Protein AF-A0AA42ICQ4-F1 (afdb_monomer)

Structure (mmCIF, N/CA/C/O backbone):
data_AF-A0AA42ICQ4-F1
#
_entry.id   AF-A0AA42ICQ4-F1
#
loop_
_atom_site.group_PDB
_atom_site.id
_atom_site.type_symbol
_atom_site.label_atom_id
_atom_site.label_alt_id
_atom_site.label_comp_id
_atom_site.label_asym_id
_atom_site.label_entity_id
_atom_site.label_seq_id
_atom_site.pdbx_PDB_ins_code
_atom_site.Cartn_x
_atom_site.Cartn_y
_atom_site.Cartn_z
_atom_site.occupancy
_atom_site.B_iso_or_equiv
_atom_site.auth_seq_id
_atom_site.auth_comp_id
_atom_site.auth_asym_id
_atom_site.auth_atom_id
_atom_site.pdbx_PDB_model_num
ATOM 1 N N . MET A 1 1 ? -13.372 19.384 17.629 1.00 29.19 1 MET A N 1
ATOM 2 C CA . MET A 1 1 ? -14.474 19.177 18.600 1.00 29.19 1 MET A CA 1
ATOM 3 C C . MET A 1 1 ? -15.175 17.820 18.477 1.00 29.19 1 MET A C 1
ATOM 5 O O . MET A 1 1 ? -15.539 17.284 19.507 1.00 29.19 1 MET A O 1
ATOM 9 N N . LEU A 1 2 ? -15.305 17.200 17.295 1.00 25.59 2 LEU A N 1
ATOM 10 C CA . LEU A 1 2 ? -15.985 15.893 17.123 1.00 25.59 2 LEU A CA 1
ATOM 11 C C . LEU A 1 2 ? -15.294 14.664 17.765 1.00 25.59 2 LEU A C 1
ATOM 13 O O . LEU A 1 2 ? -15.881 13.591 17.815 1.00 25.59 2 LEU A O 1
ATOM 17 N N . LEU A 1 3 ? -14.071 14.810 18.285 1.00 32.66 3 LEU A N 1
ATOM 18 C CA . LEU A 1 3 ? -13.333 13.753 18.995 1.00 32.66 3 LEU A CA 1
ATOM 19 C C . LEU A 1 3 ? -13.521 13.795 20.525 1.00 32.66 3 LEU A C 1
ATOM 21 O O . LEU A 1 3 ? -12.976 12.937 21.215 1.00 32.66 3 LEU A O 1
ATOM 25 N N . LEU A 1 4 ? -14.281 14.768 21.059 1.00 32.91 4 LEU A N 1
ATOM 26 C CA . LEU A 1 4 ? -14.436 15.019 22.505 1.00 32.91 4 LEU A CA 1
ATOM 27 C C . LEU A 1 4 ? -14.830 13.779 23.334 1.00 32.91 4 LEU A C 1
ATOM 29 O O . LEU A 1 4 ? -14.236 13.581 24.391 1.00 32.91 4 LEU A O 1
ATOM 33 N N . PRO A 1 5 ? -15.757 12.911 22.881 1.00 35.41 5 PRO A N 1
ATOM 34 C CA . PRO A 1 5 ? -16.131 11.718 23.645 1.00 35.41 5 PRO A CA 1
ATOM 35 C C . PRO A 1 5 ? -15.043 10.630 23.662 1.00 35.41 5 PRO A C 1
ATOM 37 O O . PRO A 1 5 ? -15.076 9.730 24.495 1.00 35.41 5 PRO A O 1
ATOM 40 N N . TRP A 1 6 ? -14.068 10.698 22.749 1.00 40.31 6 TRP A N 1
ATOM 41 C CA . TRP A 1 6 ? -13.007 9.698 22.585 1.00 40.31 6 TRP A CA 1
ATOM 42 C C . TRP A 1 6 ? -11.746 10.014 23.413 1.00 40.31 6 TRP A C 1
ATOM 44 O O . TRP A 1 6 ? -10.869 9.167 23.561 1.00 40.31 6 TRP A O 1
ATOM 54 N N . LEU A 1 7 ? -11.677 11.220 23.990 1.00 39.53 7 LEU A N 1
ATOM 55 C CA . LEU A 1 7 ? -10.546 11.756 24.761 1.00 39.53 7 LEU A CA 1
ATOM 56 C C . LEU A 1 7 ? -10.466 11.274 26.225 1.00 39.53 7 LEU A C 1
ATOM 58 O O . LEU A 1 7 ? -9.584 11.712 26.962 1.00 39.53 7 LEU A O 1
ATOM 62 N N . TYR A 1 8 ? -11.370 10.393 26.663 1.00 37.81 8 TYR A N 1
ATOM 63 C CA . TYR A 1 8 ? -11.507 9.986 28.071 1.00 37.81 8 TYR A CA 1
ATOM 64 C C . TYR A 1 8 ? -10.594 8.810 28.492 1.00 37.81 8 TYR A C 1
ATOM 66 O O . TYR A 1 8 ? -10.569 8.419 29.658 1.00 37.81 8 TYR A O 1
ATOM 74 N N . HIS A 1 9 ? -9.815 8.243 27.565 1.00 42.75 9 HIS A N 1
ATOM 75 C CA . HIS A 1 9 ? -8.840 7.172 27.821 1.00 42.75 9 HIS A CA 1
ATOM 76 C C . HIS A 1 9 ? -7.398 7.676 27.617 1.00 42.75 9 HIS A C 1
ATOM 78 O O . HIS A 1 9 ? -7.226 8.693 26.951 1.00 42.75 9 HIS A O 1
ATOM 84 N N . PRO A 1 10 ? -6.349 7.014 28.168 1.00 50.28 10 PRO A N 1
ATOM 85 C CA . PRO A 1 10 ? -4.946 7.394 27.950 1.00 50.28 10 PRO A CA 1
ATOM 86 C C . PRO A 1 10 ? -4.709 7.716 26.469 1.00 50.28 10 PRO A C 1
ATOM 88 O O . PRO A 1 10 ? -4.841 6.850 25.603 1.00 50.28 10 PRO A O 1
ATOM 91 N N . ASN A 1 11 ? -4.481 9.004 26.191 1.00 64.38 11 ASN A N 1
ATOM 92 C CA . ASN A 1 11 ? -4.820 9.620 24.910 1.00 64.38 11 ASN A CA 1
ATOM 93 C C . ASN A 1 11 ? -3.791 9.311 23.821 1.00 64.38 11 ASN A C 1
ATOM 95 O O . ASN A 1 11 ? -2.944 10.130 23.467 1.00 64.38 11 ASN A O 1
ATOM 99 N N . ILE A 1 12 ? -3.925 8.116 23.250 1.00 61.78 12 ILE A N 1
ATOM 100 C CA . ILE A 1 12 ? -3.177 7.634 22.086 1.00 61.78 12 ILE A CA 1
ATOM 101 C C . ILE A 1 12 ? -3.185 8.673 20.952 1.00 61.78 12 ILE A C 1
ATOM 103 O O . ILE A 1 12 ? -2.150 8.901 20.337 1.00 61.78 12 ILE A O 1
ATOM 107 N N . GLY A 1 13 ? -4.320 9.339 20.704 1.00 56.38 13 GLY A N 1
ATOM 108 C CA . GLY A 1 13 ? -4.450 10.341 19.638 1.00 56.38 13 GLY A CA 1
ATOM 109 C C . GLY A 1 13 ? -3.639 11.620 19.872 1.00 56.38 13 GLY A C 1
ATOM 110 O O . GLY A 1 13 ? -3.008 12.115 18.943 1.00 56.38 13 GLY A O 1
ATOM 111 N N . VAL A 1 14 ? -3.601 12.135 21.107 1.00 60.34 14 VAL A N 1
ATOM 112 C CA . VAL A 1 14 ? -2.823 13.344 21.446 1.00 60.34 14 VAL A CA 1
ATOM 113 C C . VAL A 1 14 ? -1.330 13.055 21.361 1.00 60.34 14 VAL A C 1
ATOM 115 O O . VAL A 1 14 ? -0.585 13.841 20.783 1.00 60.34 14 VAL A O 1
ATOM 118 N N . PHE A 1 15 ? -0.895 11.906 21.883 1.00 66.25 15 PHE A N 1
ATOM 119 C CA . PHE A 1 15 ? 0.498 11.487 21.762 1.00 66.25 15 PHE A CA 1
ATOM 120 C C . PHE A 1 15 ? 0.889 11.273 20.295 1.00 66.25 15 PHE A C 1
ATOM 122 O O . PHE A 1 15 ? 1.927 11.761 19.866 1.00 66.25 15 PHE A O 1
ATOM 129 N N . PHE A 1 16 ? 0.032 10.627 19.501 1.00 66.56 16 PHE A N 1
ATOM 130 C CA . PHE A 1 16 ? 0.259 10.429 18.071 1.00 66.56 16 PHE A CA 1
ATOM 131 C C . PHE A 1 16 ? 0.394 11.751 17.299 1.00 66.56 16 PHE A C 1
ATOM 133 O O . PHE A 1 16 ? 1.344 11.912 16.532 1.00 66.56 16 PHE A O 1
ATOM 140 N N . LEU A 1 17 ? -0.503 12.714 17.542 1.00 61.09 17 LEU A N 1
ATOM 141 C CA . LEU A 1 17 ? -0.409 14.055 16.960 1.00 61.09 17 LEU A CA 1
ATOM 142 C C . LEU A 1 17 ? 0.889 14.741 17.367 1.00 61.09 17 LEU A C 1
ATOM 144 O O . LEU A 1 17 ? 1.599 15.224 16.493 1.00 61.09 17 LEU A O 1
ATOM 148 N N . LEU A 1 18 ? 1.231 14.715 18.659 1.00 65.31 18 LEU A N 1
ATOM 149 C CA . LEU A 1 18 ? 2.483 15.274 19.155 1.00 65.31 18 LEU A CA 1
ATOM 150 C C . LEU A 1 18 ? 3.679 14.656 18.433 1.00 65.31 18 LEU A C 1
ATOM 152 O O . LEU A 1 18 ? 4.573 15.394 18.033 1.00 65.31 18 LEU A O 1
ATOM 156 N N . CYS A 1 19 ? 3.695 13.338 18.214 1.00 70.38 19 CYS A N 1
ATOM 157 C CA . CYS A 1 19 ? 4.779 12.670 17.502 1.00 70.38 19 CYS A CA 1
ATOM 158 C C . CYS A 1 19 ? 4.925 13.161 16.058 1.00 70.38 19 CYS A C 1
ATOM 160 O O . CYS A 1 19 ? 6.036 13.495 15.650 1.00 70.38 19 CYS A O 1
ATOM 162 N N . ILE A 1 20 ? 3.820 13.273 15.314 1.00 68.75 20 ILE A N 1
ATOM 163 C CA . ILE A 1 20 ? 3.835 13.787 13.936 1.00 68.75 20 ILE A CA 1
ATOM 164 C C . ILE A 1 20 ? 4.276 15.250 13.909 1.00 68.75 20 ILE A C 1
ATOM 166 O O . ILE A 1 20 ? 5.209 15.601 13.189 1.00 68.75 20 ILE A O 1
ATOM 170 N N . THR A 1 21 ? 3.623 16.109 14.695 1.00 64.94 21 THR A N 1
ATOM 171 C CA . THR A 1 21 ? 3.869 17.555 14.650 1.00 64.94 21 THR A CA 1
ATOM 172 C C . THR A 1 21 ? 5.292 17.889 15.054 1.00 64.94 21 THR A C 1
ATOM 174 O O . THR A 1 21 ? 5.880 18.808 14.500 1.00 64.94 21 THR A O 1
ATOM 177 N N . SER A 1 22 ? 5.866 17.143 15.995 1.00 67.50 22 SER A N 1
ATOM 178 C CA . SER A 1 22 ? 7.224 17.399 16.461 1.00 67.50 22 SER A CA 1
ATOM 179 C C . SER A 1 22 ? 8.305 16.904 15.491 1.00 67.50 22 SER A C 1
ATOM 181 O O . SER A 1 22 ? 9.296 17.605 15.310 1.00 67.50 22 SER A O 1
ATOM 183 N N . GLN A 1 23 ? 8.099 15.780 14.789 1.00 76.81 23 GLN A N 1
ATOM 184 C CA . GLN A 1 23 ? 8.986 15.364 13.687 1.00 76.81 23 GLN A CA 1
ATOM 185 C C . GLN A 1 23 ? 8.928 16.355 12.515 1.00 76.81 23 GLN A C 1
ATOM 187 O O . GLN A 1 23 ? 9.956 16.739 11.960 1.00 76.81 23 GLN A O 1
ATOM 192 N N . LEU A 1 24 ? 7.724 16.822 12.174 1.00 71.06 24 LEU A N 1
ATOM 193 C CA . LEU A 1 24 ? 7.518 17.792 11.101 1.00 71.06 24 LEU A CA 1
ATOM 194 C C . LEU A 1 24 ? 8.096 19.169 11.457 1.00 71.06 24 LEU A C 1
ATOM 196 O O . LEU A 1 24 ? 8.728 19.800 10.616 1.00 71.06 24 LEU A O 1
ATOM 200 N N . ALA A 1 25 ? 7.936 19.619 12.704 1.00 69.56 25 ALA A N 1
ATOM 201 C CA . ALA A 1 25 ? 8.538 20.860 13.186 1.00 69.56 25 ALA A CA 1
ATOM 202 C C . ALA A 1 25 ? 10.069 20.809 13.128 1.00 69.56 25 ALA A C 1
ATOM 204 O O . ALA A 1 25 ? 10.688 21.778 12.698 1.00 69.56 25 ALA A O 1
ATOM 205 N N . LEU A 1 26 ? 10.672 19.674 13.501 1.00 77.06 26 LEU A N 1
ATOM 206 C CA . LEU A 1 26 ? 12.115 19.477 13.386 1.00 77.06 26 LEU A CA 1
ATOM 207 C C . LEU A 1 26 ? 12.565 19.553 11.921 1.00 77.06 26 LEU A C 1
ATOM 209 O O . LEU A 1 26 ? 13.490 20.289 11.602 1.00 77.06 26 LEU A O 1
ATOM 213 N N . PHE A 1 27 ? 11.882 18.847 11.020 1.00 77.56 27 PHE A N 1
ATOM 214 C CA . PHE A 1 27 ? 12.173 18.892 9.586 1.00 77.56 27 PHE A CA 1
ATOM 215 C C . PHE A 1 27 ? 12.082 20.312 9.008 1.00 77.56 27 PHE A C 1
ATOM 217 O O . PHE A 1 27 ? 13.014 20.774 8.349 1.00 77.56 27 PHE A O 1
ATOM 224 N N . LEU A 1 28 ? 10.993 21.031 9.298 1.00 71.00 28 LEU A N 1
ATOM 225 C CA . LEU A 1 28 ? 10.810 22.405 8.830 1.00 71.00 28 LEU A CA 1
ATOM 226 C C . LEU A 1 28 ? 11.854 23.358 9.409 1.00 71.00 28 LEU A C 1
ATOM 228 O O . LEU A 1 28 ? 12.336 24.218 8.681 1.00 71.00 28 LEU A O 1
ATOM 232 N N . PHE A 1 29 ? 12.235 23.192 10.678 1.00 76.88 29 PHE A N 1
ATOM 233 C CA . PHE A 1 29 ? 13.283 24.001 11.293 1.00 76.88 29 PHE A CA 1
ATOM 234 C C . PHE A 1 29 ? 14.594 23.908 10.506 1.00 76.88 29 PHE A C 1
ATOM 236 O O . PHE A 1 29 ? 15.171 24.940 10.175 1.00 76.88 29 PHE A O 1
ATOM 243 N N . PHE A 1 30 ? 15.041 22.700 10.147 1.00 79.56 30 PHE A N 1
ATOM 244 C CA . PHE A 1 30 ? 16.288 22.535 9.395 1.00 79.56 30 PHE A CA 1
ATOM 245 C C . PHE A 1 30 ? 16.183 23.013 7.947 1.00 79.56 30 PHE A C 1
ATOM 247 O O . PHE A 1 30 ? 17.134 23.606 7.461 1.00 79.56 30 PHE A O 1
ATOM 254 N N . ILE A 1 31 ? 15.045 22.832 7.271 1.00 74.81 31 ILE A N 1
ATOM 255 C CA . ILE A 1 31 ? 14.866 23.354 5.903 1.00 74.81 31 ILE A CA 1
ATOM 256 C C . ILE A 1 31 ? 14.817 24.886 5.861 1.00 74.81 31 ILE A C 1
ATOM 258 O O . ILE A 1 31 ? 15.277 25.493 4.901 1.00 74.81 31 ILE A O 1
ATOM 262 N N . GLN A 1 32 ? 14.219 25.523 6.867 1.00 73.62 32 GLN A N 1
ATOM 263 C CA . GLN A 1 32 ? 13.974 26.970 6.859 1.00 73.62 32 GLN A CA 1
ATOM 264 C C . GLN A 1 32 ? 15.117 27.785 7.468 1.00 73.62 32 GLN A C 1
ATOM 266 O O . GLN A 1 32 ? 15.100 29.014 7.395 1.00 73.62 32 GLN A O 1
ATOM 271 N N . THR A 1 33 ? 16.095 27.131 8.092 1.00 73.75 33 THR A N 1
ATOM 272 C CA . THR A 1 33 ? 17.237 27.796 8.721 1.00 73.75 33 THR A CA 1
ATOM 273 C C . THR A 1 33 ? 18.538 27.394 8.044 1.00 73.75 33 THR A C 1
ATOM 275 O O . THR A 1 33 ? 18.669 26.302 7.501 1.00 73.75 33 THR A O 1
ATOM 278 N N . PHE A 1 34 ? 19.551 28.257 8.149 1.00 78.38 34 PHE A N 1
ATOM 279 C CA . PHE A 1 34 ? 20.891 28.003 7.603 1.00 78.38 34 PHE A CA 1
ATOM 280 C C . PHE A 1 34 ? 21.558 26.723 8.152 1.00 78.38 34 PHE A C 1
ATOM 282 O O . PHE A 1 34 ? 22.550 26.249 7.599 1.00 78.38 34 PHE A O 1
ATOM 289 N N . TRP A 1 35 ? 21.027 26.161 9.245 1.00 72.81 35 TR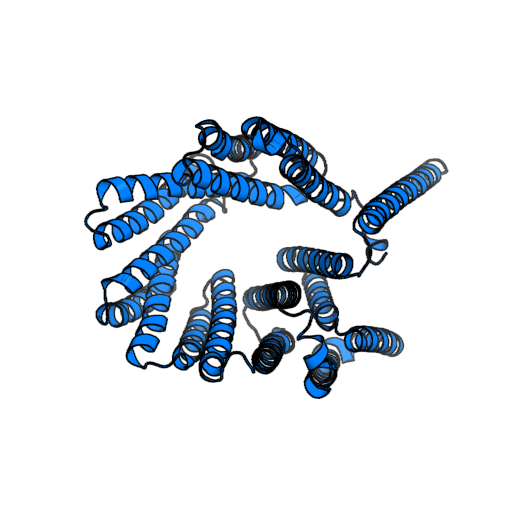P A N 1
ATOM 290 C CA . TRP A 1 35 ? 21.521 24.937 9.871 1.00 72.81 35 TRP A CA 1
ATOM 291 C C . TRP A 1 35 ? 21.342 23.706 8.981 1.00 72.81 35 TRP A C 1
ATOM 293 O O . TRP A 1 35 ? 22.165 22.798 9.067 1.00 72.81 35 TRP A O 1
ATOM 303 N N . GLY A 1 36 ? 20.308 23.666 8.130 1.00 73.31 36 GLY A N 1
ATOM 304 C CA . GLY A 1 36 ? 20.099 22.554 7.198 1.00 73.31 36 GLY A CA 1
ATOM 305 C C . GLY A 1 36 ? 21.223 22.417 6.178 1.00 73.31 36 GLY A C 1
ATOM 306 O O . GLY A 1 36 ? 21.682 21.304 5.922 1.00 73.31 36 GLY A O 1
ATOM 307 N N . ASP A 1 37 ? 21.707 23.546 5.661 1.00 76.56 37 ASP A N 1
ATOM 308 C CA . ASP A 1 37 ? 22.770 23.575 4.654 1.00 76.56 37 ASP A CA 1
ATOM 309 C C . ASP A 1 37 ? 24.158 23.392 5.280 1.00 76.56 37 ASP A C 1
ATOM 311 O O . ASP A 1 37 ? 25.003 22.688 4.730 1.00 76.56 37 ASP A O 1
ATOM 315 N N . GLN A 1 38 ? 24.402 24.003 6.446 1.00 81.31 38 GLN A N 1
ATOM 316 C CA . GLN A 1 38 ? 25.717 23.961 7.096 1.00 81.31 38 GLN A CA 1
ATOM 317 C C . GLN A 1 38 ? 25.982 22.663 7.872 1.00 81.31 38 GLN A C 1
ATOM 319 O O . GLN A 1 38 ? 27.127 22.218 7.937 1.00 81.31 38 GLN A O 1
ATOM 324 N N . TYR A 1 39 ? 24.950 22.053 8.465 1.00 82.56 39 TYR A N 1
ATOM 325 C CA . TYR A 1 39 ? 25.088 20.890 9.350 1.00 82.56 39 TYR A CA 1
ATOM 326 C C . TYR A 1 39 ? 24.059 19.787 9.030 1.00 82.56 39 TYR A C 1
ATOM 328 O O . TYR A 1 39 ? 23.244 19.424 9.887 1.00 82.56 39 TYR A O 1
ATOM 336 N N . PRO A 1 40 ? 24.102 19.188 7.825 1.00 79.56 40 PRO A N 1
ATOM 337 C CA . PRO A 1 40 ? 23.136 18.167 7.410 1.00 79.56 40 PRO A CA 1
ATOM 338 C C . PRO A 1 40 ? 23.180 16.902 8.286 1.00 79.56 40 PRO A C 1
ATOM 340 O O . PRO A 1 40 ? 22.152 16.260 8.511 1.00 79.56 40 PRO A O 1
ATOM 343 N N . ASP A 1 41 ? 24.348 16.555 8.832 1.00 85.94 41 ASP A N 1
ATOM 344 C CA . ASP A 1 41 ? 24.496 15.410 9.738 1.00 85.94 41 ASP A CA 1
ATOM 345 C C . ASP A 1 41 ? 23.841 15.669 11.108 1.00 85.94 41 ASP A C 1
ATOM 347 O O . ASP A 1 41 ? 23.354 14.740 11.755 1.00 85.94 41 ASP A O 1
ATOM 351 N N . LEU A 1 42 ? 23.761 16.932 11.543 1.00 86.25 42 LEU A N 1
ATOM 352 C CA . LEU A 1 42 ? 23.124 17.301 12.808 1.00 86.25 42 LEU A CA 1
ATOM 353 C C . LEU A 1 42 ? 21.608 17.108 12.728 1.00 86.25 42 LEU A C 1
ATOM 355 O O . LEU A 1 42 ? 21.027 16.525 13.644 1.00 86.25 42 LEU A O 1
ATOM 359 N N . PHE A 1 43 ? 20.988 17.495 11.607 1.00 85.50 43 PHE A N 1
ATOM 360 C CA . PHE A 1 43 ? 19.587 17.169 11.321 1.00 85.50 43 PHE A CA 1
ATOM 361 C C . PHE A 1 43 ? 19.336 15.662 11.443 1.00 85.50 43 PHE A C 1
ATOM 363 O O . PHE A 1 43 ? 18.393 15.227 12.113 1.00 85.50 43 PHE A O 1
ATOM 370 N N . LEU A 1 44 ? 20.218 14.863 10.836 1.00 88.25 44 LEU A N 1
ATOM 371 C CA . LEU A 1 44 ? 20.088 13.414 10.823 1.00 88.25 44 LEU A CA 1
ATOM 372 C C . LEU A 1 44 ? 20.210 12.813 12.231 1.00 88.25 44 LEU A C 1
ATOM 374 O O . LEU A 1 44 ? 19.421 11.948 12.603 1.00 88.25 44 LEU A O 1
ATOM 378 N N . ILE A 1 45 ? 21.127 13.300 13.063 1.00 90.00 45 ILE A N 1
ATOM 379 C CA . ILE A 1 45 ? 21.225 12.860 14.462 1.00 90.00 45 ILE A CA 1
ATOM 380 C C . ILE A 1 45 ? 19.982 13.288 15.255 1.00 90.00 45 ILE A C 1
ATOM 382 O O . ILE A 1 45 ? 19.420 12.484 16.004 1.00 90.00 45 ILE A O 1
ATOM 386 N N . SER A 1 46 ? 19.514 14.529 15.077 1.00 86.12 46 SER A N 1
ATOM 387 C CA . SER A 1 46 ? 18.348 15.058 15.791 1.00 86.12 46 SER A CA 1
ATOM 388 C C . SER A 1 46 ? 17.075 14.269 15.492 1.00 86.12 46 SER A C 1
ATOM 390 O O . SER A 1 46 ? 16.363 13.903 16.429 1.00 86.12 46 SER A O 1
ATOM 392 N N . ILE A 1 47 ? 16.798 13.950 14.221 1.00 88.44 47 ILE A N 1
ATOM 393 C CA . ILE A 1 47 ? 15.580 13.213 13.852 1.00 88.44 47 ILE A CA 1
ATOM 394 C C . ILE A 1 47 ? 15.581 11.799 14.455 1.00 88.44 47 ILE A C 1
ATOM 396 O O . ILE A 1 47 ? 14.553 11.336 14.953 1.00 88.44 47 ILE A O 1
ATOM 400 N N . HIS A 1 48 ? 16.750 11.152 14.535 1.00 90.88 48 HIS A N 1
ATOM 401 C CA . HIS A 1 48 ? 16.904 9.815 15.118 1.00 90.88 48 HIS A CA 1
ATOM 402 C C . HIS A 1 48 ? 16.792 9.813 16.636 1.00 90.88 48 HIS A C 1
ATOM 404 O O . HIS A 1 48 ? 16.053 9.001 17.194 1.00 90.88 48 HIS A O 1
ATOM 410 N N . ALA A 1 49 ? 17.482 10.736 17.310 1.00 88.38 49 ALA A N 1
ATOM 411 C CA . ALA A 1 49 ? 17.395 10.881 18.759 1.00 88.38 49 ALA A CA 1
ATOM 412 C C . ALA A 1 49 ? 15.946 11.139 19.187 1.00 88.38 49 ALA A C 1
ATOM 414 O O . ALA A 1 49 ? 15.423 10.503 20.105 1.00 88.38 49 ALA A O 1
ATOM 415 N N . PHE A 1 50 ? 15.266 12.022 18.463 1.00 84.69 50 PHE A N 1
ATOM 416 C CA . PHE A 1 50 ? 13.896 12.380 18.762 1.00 84.69 50 PHE A CA 1
ATOM 417 C C . PHE A 1 50 ? 12.911 11.237 18.469 1.00 84.69 50 PHE A C 1
ATOM 419 O O . PHE A 1 50 ? 12.038 10.948 19.291 1.00 84.69 50 PHE A O 1
ATOM 426 N N . ALA A 1 51 ? 13.102 10.503 17.369 1.00 87.50 51 ALA A N 1
ATOM 427 C CA . ALA A 1 51 ? 12.331 9.298 17.069 1.00 87.50 51 ALA A CA 1
ATOM 428 C C . ALA A 1 51 ? 12.518 8.197 18.134 1.00 87.50 51 ALA A C 1
ATOM 430 O O . ALA A 1 51 ? 11.557 7.513 18.491 1.00 87.50 51 ALA A O 1
ATOM 431 N N . LEU A 1 52 ? 13.722 8.059 18.700 1.00 88.81 52 LEU A N 1
ATOM 432 C CA . LEU A 1 52 ? 14.024 7.100 19.767 1.00 88.81 52 LEU A CA 1
ATOM 433 C C . LEU A 1 52 ? 13.343 7.487 21.090 1.00 88.81 52 LEU A C 1
ATOM 435 O O . LEU A 1 52 ? 12.736 6.634 21.741 1.00 88.81 52 LEU A O 1
ATOM 439 N N . ILE A 1 53 ? 13.358 8.773 21.458 1.00 82.62 53 ILE A N 1
ATOM 440 C CA . ILE A 1 53 ? 12.621 9.286 22.626 1.00 82.62 53 ILE A CA 1
ATOM 441 C C . ILE A 1 53 ? 11.128 8.976 22.479 1.00 82.62 53 ILE A C 1
ATOM 443 O O . ILE A 1 53 ? 10.511 8.403 23.381 1.00 82.62 53 ILE A O 1
ATOM 447 N N . GLN A 1 54 ? 10.549 9.296 21.322 1.00 82.31 54 GLN A N 1
ATOM 448 C CA . GLN A 1 54 ? 9.147 9.003 21.033 1.00 82.31 54 GLN A CA 1
ATOM 449 C C . GLN A 1 54 ? 8.851 7.497 21.093 1.00 82.31 54 GLN A C 1
ATOM 451 O O . GLN A 1 54 ? 7.846 7.097 21.678 1.00 82.31 54 GLN A O 1
ATOM 456 N N . PHE A 1 55 ? 9.741 6.651 20.571 1.00 86.94 55 PHE A N 1
ATOM 457 C CA . PHE A 1 55 ? 9.621 5.193 20.642 1.00 86.94 55 PHE A CA 1
ATOM 458 C C . PHE A 1 55 ? 9.648 4.661 22.081 1.00 86.94 55 PHE A C 1
ATOM 460 O O . PHE A 1 55 ? 8.849 3.788 22.429 1.00 86.94 55 PHE A O 1
ATOM 467 N N . TYR A 1 56 ? 10.503 5.212 22.945 1.00 85.25 56 TYR A N 1
ATOM 468 C CA . TYR A 1 56 ? 10.534 4.858 24.365 1.00 85.25 56 TYR A CA 1
ATOM 469 C C . TYR A 1 56 ? 9.199 5.175 25.058 1.00 85.25 56 TYR A C 1
ATOM 471 O O . TYR A 1 56 ? 8.604 4.298 25.692 1.00 85.25 56 TYR A O 1
ATOM 479 N N . PHE A 1 57 ? 8.678 6.396 24.886 1.00 77.62 57 PHE A N 1
ATOM 480 C CA . PHE A 1 57 ? 7.374 6.779 25.441 1.00 77.62 57 PHE A CA 1
ATOM 481 C C . PHE A 1 57 ? 6.223 5.964 24.837 1.00 77.62 57 PHE A C 1
ATOM 483 O O . PHE A 1 57 ? 5.312 5.558 25.562 1.00 77.62 57 PHE A O 1
ATOM 490 N N . CYS A 1 58 ? 6.289 5.670 23.536 1.00 82.25 58 CYS A N 1
ATOM 491 C CA . CYS A 1 58 ? 5.325 4.831 22.838 1.00 82.25 58 CYS A CA 1
ATOM 492 C C . CYS A 1 58 ? 5.249 3.442 23.472 1.00 82.25 58 CYS A C 1
ATOM 494 O O . CYS A 1 58 ? 4.169 2.997 23.847 1.00 82.25 58 CYS A O 1
ATOM 496 N N . ASN A 1 59 ? 6.376 2.756 23.651 1.00 83.38 59 ASN A N 1
ATOM 497 C CA . ASN A 1 59 ? 6.360 1.409 24.219 1.00 83.38 59 ASN A CA 1
ATOM 498 C C . ASN A 1 59 ? 5.936 1.384 25.689 1.00 83.38 59 ASN A C 1
ATOM 500 O O . ASN A 1 59 ? 5.236 0.460 26.097 1.00 83.38 59 ASN A O 1
ATOM 504 N N . LYS A 1 60 ? 6.314 2.404 26.470 1.00 78.81 60 LYS A N 1
ATOM 505 C CA . LYS A 1 60 ? 6.005 2.462 27.903 1.00 78.81 60 LYS A CA 1
ATOM 506 C C . LYS A 1 60 ? 4.546 2.813 28.199 1.00 78.81 60 LYS A C 1
ATOM 508 O O . LYS A 1 60 ? 3.951 2.207 29.083 1.00 78.81 60 LYS A O 1
ATOM 513 N N . TYR A 1 61 ? 3.974 3.783 27.485 1.00 72.00 61 TYR A N 1
ATOM 514 C CA . TYR A 1 61 ? 2.656 4.345 27.817 1.00 72.00 61 TYR A CA 1
ATOM 515 C C . TYR A 1 61 ? 1.590 4.114 26.740 1.00 72.00 61 TYR A C 1
ATOM 517 O O . TYR A 1 61 ? 0.400 4.105 27.050 1.00 72.00 61 TYR A O 1
ATOM 525 N N . TYR A 1 62 ? 1.990 3.893 25.485 1.00 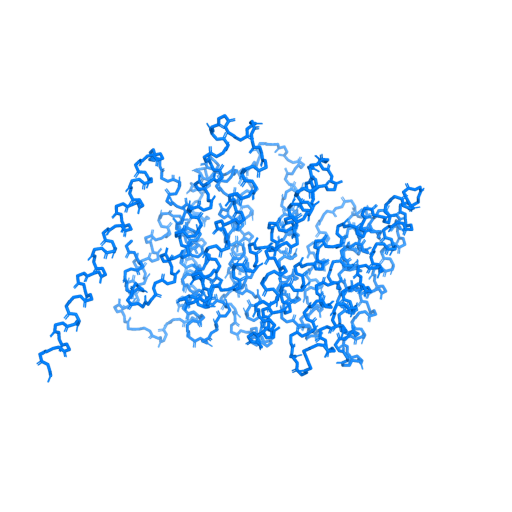73.19 62 TYR A N 1
ATOM 526 C CA . TYR A 1 62 ? 1.086 3.838 24.332 1.00 73.19 62 TYR A CA 1
ATOM 527 C C . TYR A 1 62 ? 1.379 2.638 23.423 1.00 73.19 62 TYR A C 1
ATOM 529 O O . TYR A 1 62 ? 1.491 2.772 22.205 1.00 73.19 62 TYR A O 1
ATOM 537 N N . SER A 1 63 ? 1.473 1.439 24.008 1.00 72.19 63 SER A N 1
ATOM 538 C CA . SER A 1 63 ? 1.931 0.218 23.324 1.00 72.19 63 SER A CA 1
ATOM 539 C C . SER A 1 63 ? 1.169 -0.125 22.037 1.00 72.19 63 SER A C 1
ATOM 541 O O . SER A 1 63 ? 1.718 -0.776 21.155 1.00 72.19 63 SER A O 1
ATOM 543 N N . LYS A 1 64 ? -0.072 0.350 21.868 1.00 74.56 64 LYS A N 1
ATOM 544 C CA . LYS A 1 64 ? -0.852 0.171 20.631 1.00 74.56 64 LYS A CA 1
ATOM 545 C C . LYS A 1 64 ? -0.253 0.891 19.409 1.00 74.56 64 LYS A C 1
ATOM 547 O O . LYS A 1 64 ? -0.499 0.448 18.293 1.00 74.56 64 LYS A O 1
ATOM 552 N N . LEU A 1 65 ? 0.536 1.955 19.596 1.00 74.75 65 LEU A N 1
ATOM 553 C CA . LEU A 1 65 ? 1.146 2.739 18.508 1.00 74.75 65 LEU A CA 1
ATOM 554 C C . LEU A 1 65 ? 2.451 2.147 17.965 1.00 74.75 65 LEU A C 1
ATOM 556 O O . LEU A 1 65 ? 2.954 2.618 16.946 1.00 74.75 65 LEU A O 1
ATOM 560 N N . ARG A 1 66 ? 2.984 1.095 18.594 1.00 85.00 66 ARG A N 1
ATOM 561 C CA . ARG A 1 66 ? 4.263 0.477 18.213 1.00 85.00 66 ARG A CA 1
ATOM 562 C C . ARG A 1 66 ? 4.369 0.121 16.730 1.00 85.00 66 ARG A C 1
ATOM 564 O O . ARG A 1 66 ? 5.418 0.311 16.129 1.00 85.00 66 ARG A O 1
ATOM 571 N N . TYR A 1 67 ? 3.274 -0.335 16.125 1.00 84.94 67 TYR A N 1
ATOM 572 C CA . TYR A 1 67 ? 3.237 -0.718 14.712 1.00 84.94 67 TYR A CA 1
ATOM 573 C C . TYR A 1 67 ? 3.475 0.470 13.779 1.00 84.94 67 TYR A C 1
ATOM 575 O O . TYR A 1 67 ? 4.147 0.334 12.762 1.00 84.94 67 TYR A O 1
ATOM 583 N N . LEU A 1 68 ? 2.957 1.642 14.147 1.00 80.94 68 LEU A N 1
ATOM 584 C CA . LEU A 1 68 ? 3.134 2.857 13.368 1.00 80.94 68 LEU A CA 1
ATOM 585 C C . LEU A 1 68 ? 4.566 3.387 13.495 1.00 80.94 68 LEU A C 1
ATOM 587 O O . LEU A 1 68 ? 5.145 3.817 12.503 1.00 80.94 68 LEU A O 1
ATOM 591 N N . PHE A 1 69 ? 5.169 3.286 14.682 1.00 84.69 69 PHE A N 1
ATOM 592 C CA . PHE A 1 69 ? 6.585 3.612 14.870 1.00 84.69 69 PHE A CA 1
ATOM 593 C C . PHE A 1 69 ? 7.513 2.681 14.092 1.00 84.69 69 PHE A C 1
ATOM 595 O O . PHE A 1 69 ? 8.472 3.152 13.492 1.00 84.69 69 PHE A O 1
ATOM 602 N N . LEU A 1 70 ? 7.211 1.382 14.046 1.00 90.44 70 LEU A N 1
ATOM 603 C CA . LEU A 1 70 ? 7.957 0.435 13.215 1.00 90.44 70 LEU A CA 1
ATOM 604 C C . LEU A 1 70 ? 7.853 0.770 11.726 1.00 90.44 70 LEU A C 1
ATOM 606 O O . LEU A 1 70 ? 8.857 0.709 11.021 1.00 90.44 70 LEU A O 1
ATOM 610 N N . LEU A 1 71 ? 6.668 1.172 11.257 1.00 88.75 71 LEU A N 1
ATOM 611 C CA . LEU A 1 71 ? 6.489 1.645 9.886 1.00 88.75 71 LEU A CA 1
ATOM 612 C C . LEU A 1 71 ? 7.311 2.915 9.619 1.00 88.75 71 LEU A C 1
ATOM 614 O O . LEU A 1 71 ? 8.011 2.986 8.614 1.00 88.75 71 LEU A O 1
ATOM 618 N N . TRP A 1 72 ? 7.279 3.890 10.531 1.00 88.75 72 TRP A N 1
ATOM 619 C CA . TRP A 1 72 ? 8.083 5.110 10.426 1.00 88.75 72 TRP A CA 1
ATOM 620 C C . TRP A 1 72 ? 9.589 4.815 10.401 1.00 88.75 72 TRP A C 1
ATOM 622 O O . TRP A 1 72 ? 10.311 5.348 9.562 1.00 88.75 72 TRP A O 1
ATOM 632 N N . PHE A 1 73 ? 10.062 3.907 11.259 1.00 94.06 73 PHE A N 1
ATOM 633 C CA . PHE A 1 73 ? 11.456 3.459 11.269 1.00 94.06 73 PHE A CA 1
ATOM 634 C C . PHE A 1 73 ? 11.844 2.769 9.962 1.00 94.06 73 PHE A C 1
ATOM 636 O O . PHE A 1 73 ? 12.950 2.985 9.475 1.00 94.06 73 PHE A O 1
ATOM 643 N N . ALA A 1 74 ? 10.946 1.974 9.374 1.00 93.62 74 ALA A N 1
ATOM 644 C CA . ALA A 1 74 ? 11.176 1.354 8.075 1.00 93.62 74 ALA A CA 1
ATOM 645 C C . ALA A 1 74 ? 11.295 2.398 6.954 1.00 93.62 74 ALA A C 1
ATOM 647 O O . ALA A 1 74 ? 12.224 2.317 6.156 1.00 93.62 74 ALA A O 1
ATOM 648 N N . ILE A 1 75 ? 10.419 3.409 6.929 1.00 91.38 75 ILE A N 1
ATOM 649 C CA . ILE A 1 75 ? 10.474 4.500 5.941 1.00 91.38 75 ILE A CA 1
ATOM 650 C C . ILE A 1 75 ? 11.794 5.272 6.054 1.00 91.38 75 ILE A C 1
ATOM 652 O O . ILE A 1 75 ? 12.479 5.451 5.048 1.00 91.38 75 ILE A O 1
ATOM 656 N N . LEU A 1 76 ? 12.184 5.681 7.269 1.00 91.56 76 LEU A N 1
ATOM 657 C CA . LEU A 1 76 ? 13.463 6.361 7.500 1.00 91.56 76 LEU A CA 1
ATOM 658 C C . LEU A 1 76 ? 14.648 5.483 7.089 1.00 91.56 76 LEU A C 1
ATOM 660 O O . LEU A 1 76 ? 15.555 5.950 6.408 1.00 91.56 76 LEU A O 1
ATOM 664 N N . SER A 1 77 ? 14.626 4.201 7.454 1.00 95.38 77 SER A N 1
ATOM 665 C CA . SER A 1 77 ? 15.680 3.245 7.113 1.00 95.38 77 SER A CA 1
ATOM 666 C C . SER A 1 77 ? 15.907 3.149 5.602 1.00 95.38 77 SER A C 1
ATOM 668 O O . SER A 1 77 ? 17.037 3.308 5.138 1.00 95.38 77 SER A O 1
ATOM 670 N N . VAL A 1 78 ? 14.830 2.963 4.832 1.00 93.94 78 VAL A N 1
ATOM 671 C CA . VAL A 1 78 ? 14.880 2.882 3.366 1.00 93.94 78 VAL A CA 1
ATOM 672 C C . VAL A 1 78 ? 15.353 4.202 2.764 1.00 93.94 78 VAL A C 1
ATOM 674 O O . VAL A 1 78 ? 16.236 4.199 1.908 1.00 93.94 78 VAL A O 1
ATOM 677 N N . TRP A 1 79 ? 14.819 5.331 3.237 1.00 92.88 79 TRP A N 1
ATOM 678 C CA . TRP A 1 79 ? 15.215 6.658 2.767 1.00 92.88 79 TRP A CA 1
ATOM 679 C C . TRP A 1 79 ? 16.709 6.925 2.988 1.00 92.88 79 TRP A C 1
ATOM 681 O O . TRP A 1 79 ? 17.411 7.313 2.057 1.00 92.88 79 TRP A O 1
ATOM 691 N N . HIS A 1 80 ? 17.229 6.676 4.193 1.00 93.19 80 HIS A N 1
ATOM 692 C CA . HIS A 1 80 ? 18.643 6.912 4.491 1.00 93.19 80 HIS A CA 1
ATOM 693 C C . HIS A 1 80 ? 19.567 5.988 3.706 1.00 93.19 80 HIS A C 1
ATOM 695 O O . HIS A 1 80 ? 20.595 6.448 3.209 1.00 93.19 80 HIS A O 1
ATOM 701 N N . MET A 1 81 ? 19.181 4.723 3.528 1.00 95.38 81 MET A N 1
ATOM 702 C CA . MET A 1 81 ? 19.931 3.804 2.679 1.00 95.38 81 MET A CA 1
ATOM 703 C C . MET A 1 81 ? 19.963 4.281 1.222 1.00 95.38 81 MET A C 1
ATOM 705 O O . MET A 1 81 ? 21.024 4.291 0.606 1.00 95.38 81 MET A O 1
ATOM 709 N N . ALA A 1 82 ? 18.830 4.735 0.681 1.00 92.69 82 ALA A N 1
ATOM 710 C CA . ALA A 1 82 ? 18.773 5.269 -0.676 1.00 92.69 82 ALA A CA 1
ATOM 711 C C . ALA A 1 82 ? 19.659 6.516 -0.840 1.00 92.69 82 ALA A C 1
ATOM 713 O O . ALA A 1 82 ? 20.422 6.607 -1.798 1.00 92.69 82 ALA A O 1
ATOM 714 N N . MET A 1 83 ? 19.624 7.440 0.125 1.00 91.31 83 MET A N 1
ATOM 715 C CA . MET A 1 83 ? 20.477 8.633 0.115 1.00 91.31 83 MET A CA 1
ATOM 716 C C . MET A 1 83 ? 21.973 8.290 0.185 1.00 91.31 83 MET A C 1
ATOM 718 O O . MET A 1 83 ? 22.783 8.952 -0.458 1.00 91.31 83 MET A O 1
ATOM 722 N N . TYR A 1 84 ? 22.349 7.252 0.935 1.00 93.38 84 TYR A N 1
ATOM 723 C CA . TYR A 1 84 ? 23.728 6.767 0.971 1.00 93.38 84 TYR A CA 1
ATOM 724 C C . TYR A 1 84 ? 24.155 6.140 -0.364 1.00 93.38 84 TYR A C 1
ATOM 726 O O . TYR A 1 84 ? 25.223 6.451 -0.879 1.00 93.38 84 TYR A O 1
ATOM 734 N N . LEU A 1 85 ? 23.324 5.263 -0.933 1.00 91.94 85 LEU A N 1
ATOM 735 C CA . LEU A 1 85 ? 23.692 4.475 -2.110 1.00 91.94 85 LEU A CA 1
ATOM 736 C C . LEU A 1 85 ? 23.611 5.250 -3.430 1.00 91.94 85 LEU A C 1
ATOM 738 O O . LEU A 1 85 ? 24.404 4.952 -4.322 1.00 91.94 85 LEU A O 1
ATOM 742 N N . TYR A 1 86 ? 22.671 6.190 -3.564 1.00 88.88 86 TYR A N 1
ATOM 743 C CA . TYR A 1 86 ? 22.341 6.839 -4.842 1.00 88.88 86 TYR A CA 1
ATOM 744 C C . TYR A 1 86 ? 22.518 8.363 -4.848 1.00 88.88 86 TYR A C 1
ATOM 746 O O . TYR A 1 86 ? 22.453 8.968 -5.913 1.00 88.88 86 TYR A O 1
ATOM 754 N N . ALA A 1 87 ? 22.720 8.996 -3.689 1.00 87.38 87 ALA A N 1
ATOM 755 C CA . ALA A 1 87 ? 22.930 10.444 -3.581 1.00 87.38 87 ALA A CA 1
ATOM 756 C C . ALA A 1 87 ? 24.283 10.802 -2.939 1.00 87.38 87 ALA A C 1
ATOM 758 O O . ALA A 1 87 ? 24.443 11.919 -2.437 1.00 87.38 87 ALA A O 1
ATOM 759 N N . ASP A 1 88 ? 25.213 9.838 -2.914 1.00 83.06 88 ASP A N 1
ATOM 760 C CA . ASP A 1 88 ? 26.587 9.948 -2.408 1.00 83.06 88 ASP A CA 1
ATOM 761 C C . ASP A 1 88 ? 26.696 10.651 -1.043 1.00 83.06 88 ASP A C 1
ATOM 763 O O . ASP A 1 88 ? 27.607 11.439 -0.776 1.00 83.06 88 ASP A O 1
ATOM 767 N N . LYS A 1 89 ? 25.728 10.394 -0.152 1.00 87.25 89 LYS A N 1
ATOM 768 C CA . LYS A 1 89 ? 25.737 10.944 1.209 1.00 87.25 89 LYS A CA 1
ATOM 769 C C . LYS A 1 89 ? 26.733 10.212 2.110 1.00 87.25 89 LYS A C 1
ATOM 771 O O . LYS A 1 89 ? 27.190 9.109 1.825 1.00 87.25 89 LYS A O 1
ATOM 776 N N . SER A 1 90 ? 27.065 10.855 3.231 1.00 87.69 90 SER A N 1
ATOM 777 C CA . SER A 1 90 ? 28.062 10.379 4.193 1.00 87.69 90 SER A CA 1
ATOM 778 C C . SER A 1 90 ? 27.743 8.976 4.728 1.00 87.69 90 SER A C 1
ATOM 780 O O . SER A 1 90 ? 26.588 8.551 4.794 1.00 87.69 90 SER A O 1
ATOM 782 N N . ILE A 1 91 ? 28.771 8.265 5.205 1.00 90.44 91 ILE A N 1
ATOM 783 C CA . ILE A 1 91 ? 28.623 6.941 5.839 1.00 90.44 91 ILE A CA 1
ATOM 784 C C . ILE A 1 91 ? 27.691 6.954 7.063 1.00 90.44 91 ILE A C 1
ATOM 786 O O . ILE A 1 91 ? 27.176 5.917 7.475 1.00 90.44 91 ILE A O 1
ATOM 790 N N . LEU A 1 92 ? 27.431 8.132 7.634 1.00 91.44 92 LEU A N 1
ATOM 791 C CA . LEU A 1 92 ? 26.467 8.301 8.712 1.00 91.44 92 LEU A CA 1
ATOM 792 C C . LEU A 1 92 ? 25.042 7.943 8.252 1.00 91.44 92 LEU A C 1
ATOM 794 O O . LEU A 1 92 ? 24.303 7.334 9.016 1.00 91.44 92 LEU A O 1
ATOM 798 N N . TYR A 1 93 ? 24.673 8.192 6.991 1.00 91.81 93 TYR A N 1
ATOM 799 C CA . TYR A 1 93 ? 23.390 7.734 6.439 1.00 91.81 93 TYR A CA 1
ATOM 800 C C . TYR A 1 93 ? 23.294 6.202 6.403 1.00 91.81 93 TYR A C 1
ATOM 802 O O . TYR A 1 93 ? 22.248 5.641 6.734 1.00 91.81 93 TYR A O 1
ATOM 810 N N . PHE A 1 94 ? 24.396 5.517 6.081 1.00 92.62 94 PHE A N 1
ATOM 811 C CA . PHE A 1 94 ? 24.463 4.056 6.109 1.00 92.62 94 PHE A 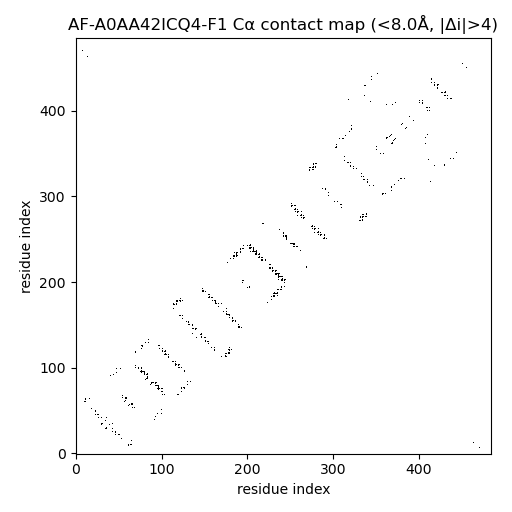CA 1
ATOM 812 C C . PHE A 1 94 ? 24.260 3.505 7.523 1.00 92.62 94 PHE A C 1
ATOM 814 O O . PHE A 1 94 ? 23.409 2.642 7.731 1.00 92.62 94 PHE A O 1
ATOM 821 N N . THR A 1 95 ? 24.993 4.007 8.519 1.00 92.31 95 THR A N 1
ATOM 822 C CA . THR A 1 95 ? 24.899 3.486 9.896 1.00 92.31 95 THR A CA 1
ATOM 823 C C . THR A 1 95 ? 23.520 3.731 10.499 1.00 92.31 95 THR A C 1
ATOM 825 O O . THR A 1 95 ? 22.914 2.843 11.103 1.00 92.31 95 THR A O 1
ATOM 828 N N . VAL A 1 96 ? 22.995 4.931 10.281 1.00 92.88 96 VAL A N 1
ATOM 829 C CA . VAL A 1 96 ? 21.714 5.373 10.810 1.00 92.88 96 VAL A CA 1
ATOM 830 C C . VAL A 1 96 ? 20.538 4.630 10.163 1.00 92.88 96 VAL A C 1
ATOM 832 O O . VAL A 1 96 ? 19.555 4.347 10.851 1.00 92.88 96 VAL A O 1
ATOM 835 N N . SER A 1 97 ? 20.671 4.195 8.902 1.00 93.12 97 SER A N 1
ATOM 836 C CA . SER A 1 97 ? 19.653 3.377 8.227 1.00 93.12 97 SER A CA 1
ATOM 837 C C . SER A 1 97 ? 19.315 2.091 8.994 1.00 93.12 97 SER A C 1
ATOM 839 O O . SER A 1 97 ? 18.157 1.685 9.030 1.00 93.12 97 SER A O 1
ATOM 841 N N . PHE A 1 98 ? 20.274 1.470 9.682 1.00 94.69 98 PHE A N 1
ATOM 842 C CA . PHE A 1 98 ? 20.038 0.237 10.438 1.00 94.69 98 PHE A CA 1
ATOM 843 C C . PHE A 1 98 ? 19.720 0.471 11.919 1.00 94.69 98 PHE A C 1
ATOM 845 O O . PHE A 1 98 ? 19.163 -0.412 12.572 1.00 94.69 98 PHE A O 1
ATOM 852 N N . LEU A 1 99 ? 20.049 1.647 12.460 1.00 94.38 99 LEU A N 1
ATOM 853 C CA . LEU A 1 99 ? 20.087 1.896 13.901 1.00 94.38 99 LEU A CA 1
ATOM 854 C C . LEU A 1 99 ? 18.716 1.745 14.575 1.00 94.38 99 LEU A C 1
ATOM 856 O O . LEU A 1 99 ? 18.570 0.940 15.494 1.00 94.38 99 LEU A O 1
ATOM 860 N N . LEU A 1 100 ? 17.691 2.475 14.121 1.00 94.12 100 LEU A N 1
ATOM 861 C CA . LEU A 1 100 ? 16.370 2.457 14.774 1.00 94.12 100 LEU A CA 1
ATOM 862 C C . LEU A 1 100 ? 15.692 1.091 14.670 1.00 94.12 100 LEU A C 1
ATOM 864 O O . LEU A 1 100 ? 15.143 0.582 15.651 1.00 94.12 100 LEU A O 1
ATOM 868 N N . LEU A 1 101 ? 15.758 0.473 13.490 1.00 94.69 101 LEU A N 1
ATOM 869 C CA . LEU A 1 101 ? 15.189 -0.851 13.282 1.00 94.69 101 LEU A CA 1
ATOM 870 C C . LEU A 1 101 ? 15.952 -1.925 14.063 1.00 94.69 101 LEU A C 1
ATOM 872 O O . LEU A 1 101 ? 15.307 -2.785 14.658 1.00 94.69 101 LEU A O 1
ATOM 876 N N . GLY A 1 102 ? 17.283 -1.842 14.145 1.00 94.56 102 GLY A N 1
ATOM 877 C CA . GLY A 1 102 ? 18.110 -2.731 14.962 1.00 94.56 102 GLY A CA 1
ATOM 878 C C . GLY A 1 102 ? 17.778 -2.635 16.453 1.00 94.56 102 GLY A C 1
ATOM 879 O O . GLY A 1 102 ? 17.541 -3.659 17.096 1.00 94.56 102 GLY A O 1
ATOM 880 N N . ILE A 1 103 ? 17.656 -1.414 16.988 1.00 94.25 103 ILE A N 1
ATOM 881 C CA . ILE A 1 103 ? 17.221 -1.176 18.375 1.00 94.25 103 ILE A CA 1
ATOM 882 C C . ILE A 1 103 ? 15.817 -1.746 18.603 1.00 94.25 103 ILE A C 1
ATOM 884 O O . ILE A 1 103 ? 15.586 -2.440 19.594 1.00 94.25 103 ILE A O 1
ATOM 888 N N . SER A 1 104 ? 14.881 -1.501 17.680 1.00 93.75 104 SER A N 1
ATOM 889 C CA . SER A 1 104 ? 13.515 -2.020 17.797 1.00 93.75 104 SER A CA 1
ATOM 890 C C . SER A 1 104 ? 13.472 -3.553 17.764 1.00 93.75 104 SER A C 1
ATOM 892 O O . SER A 1 104 ? 12.787 -4.159 18.586 1.00 93.75 104 SER A O 1
ATOM 894 N N . LEU A 1 105 ? 14.258 -4.189 16.885 1.00 93.62 105 LEU A N 1
ATOM 895 C CA . LEU A 1 105 ? 14.357 -5.642 16.775 1.00 93.62 105 LEU A CA 1
ATOM 896 C C . LEU A 1 105 ? 14.866 -6.246 18.085 1.00 93.62 105 LEU A C 1
ATOM 898 O O . LEU A 1 105 ? 14.241 -7.168 18.607 1.00 93.62 1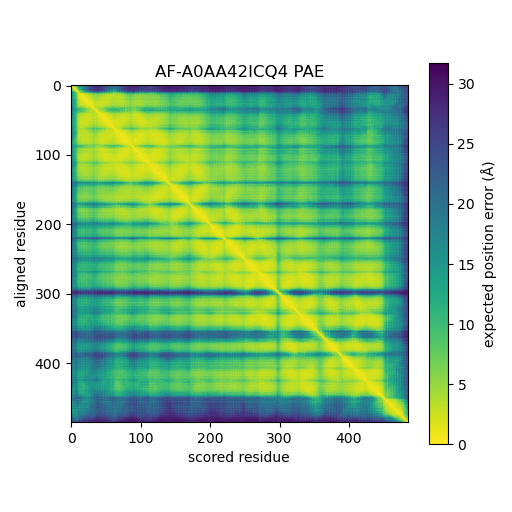05 LEU A O 1
ATOM 902 N N . ALA A 1 106 ? 15.960 -5.703 18.628 1.00 93.06 106 ALA A N 1
ATOM 903 C CA . ALA A 1 106 ? 16.544 -6.154 19.887 1.00 93.06 106 ALA A CA 1
ATOM 904 C C . ALA A 1 106 ? 15.562 -5.991 21.058 1.00 9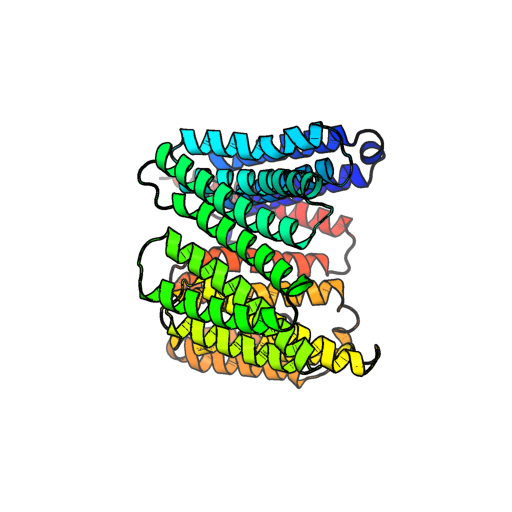3.06 106 ALA A C 1
ATOM 906 O O . ALA A 1 106 ? 15.351 -6.934 21.822 1.00 93.06 106 ALA A O 1
ATOM 907 N N . TYR A 1 107 ? 14.905 -4.831 21.156 1.00 93.31 107 TYR A N 1
ATOM 908 C CA . TYR A 1 107 ? 13.912 -4.550 22.192 1.00 93.31 107 TYR A CA 1
ATOM 909 C C . TYR A 1 107 ? 12.728 -5.526 22.145 1.00 93.31 107 TYR A C 1
ATOM 911 O O . TYR A 1 107 ? 12.353 -6.105 23.165 1.00 93.31 107 TYR A O 1
ATOM 919 N N . TYR A 1 108 ? 12.130 -5.746 20.971 1.00 92.00 108 TYR A N 1
ATOM 920 C CA . TYR A 1 108 ? 10.978 -6.644 20.847 1.00 92.00 108 TYR A CA 1
ATOM 921 C C . TYR A 1 108 ? 11.356 -8.116 20.979 1.00 92.00 108 TYR A C 1
ATOM 923 O O . TYR A 1 108 ? 10.580 -8.885 21.545 1.00 92.00 108 TYR A O 1
ATOM 931 N N . TYR A 1 109 ? 12.564 -8.491 20.549 1.00 89.88 109 TYR A N 1
ATOM 932 C CA . TYR A 1 109 ? 13.085 -9.839 20.743 1.00 89.88 109 TYR A CA 1
ATOM 933 C C . TYR A 1 109 ? 13.236 -10.161 22.236 1.00 89.88 109 TYR A C 1
ATOM 935 O O . TYR A 1 109 ? 12.728 -11.183 22.698 1.00 89.88 109 TYR A O 1
ATOM 943 N N . GLN A 1 110 ? 13.842 -9.255 23.013 1.00 90.50 110 GLN A N 1
ATOM 944 C CA . GLN A 1 110 ? 13.974 -9.405 24.469 1.00 90.50 110 GLN A CA 1
ATOM 945 C C . GLN A 1 110 ? 12.609 -9.482 25.170 1.00 90.50 110 GLN A C 1
ATOM 947 O O . GLN A 1 110 ? 12.421 -10.290 26.078 1.00 90.50 110 GLN A O 1
ATOM 952 N N . ASN A 1 111 ? 11.633 -8.701 24.702 1.00 88.25 111 ASN A N 1
ATOM 953 C CA . ASN A 1 111 ? 10.271 -8.689 25.241 1.00 88.25 111 ASN A CA 1
ATOM 954 C C . ASN A 1 111 ? 9.359 -9.802 24.685 1.00 88.25 111 ASN A C 1
ATOM 956 O O . ASN A 1 111 ? 8.165 -9.813 24.983 1.00 88.25 111 ASN A O 1
ATOM 960 N N . LYS A 1 112 ? 9.898 -10.744 23.895 1.00 86.75 112 LYS A N 1
ATOM 961 C CA . LYS A 1 112 ? 9.167 -11.867 23.276 1.00 86.75 112 LYS A CA 1
ATOM 962 C C . LYS A 1 112 ? 7.985 -11.441 22.388 1.00 86.75 112 LYS A C 1
ATOM 964 O O . LYS A 1 112 ? 7.050 -12.217 22.182 1.00 86.75 112 LYS A O 1
ATOM 969 N N . ASP A 1 113 ? 8.020 -10.232 21.825 1.00 86.88 113 ASP A N 1
ATOM 970 C CA . ASP A 1 113 ? 6.998 -9.756 20.890 1.00 86.88 113 ASP A CA 1
ATOM 971 C C . ASP A 1 113 ? 7.320 -10.203 19.461 1.00 86.88 113 ASP A C 1
ATOM 973 O O . ASP A 1 113 ? 8.007 -9.531 18.692 1.00 86.88 113 ASP A O 1
ATOM 977 N N . GLN A 1 114 ? 6.783 -11.369 19.111 1.00 88.06 114 GLN A N 1
ATOM 978 C CA . GLN A 1 114 ? 7.062 -12.058 17.853 1.00 88.06 114 GLN A CA 1
ATOM 979 C C . GLN A 1 114 ? 6.686 -11.242 16.606 1.00 88.06 114 GLN A C 1
ATOM 981 O O . GLN A 1 114 ? 7.406 -11.276 15.609 1.00 88.06 114 GLN A O 1
ATOM 986 N N . LEU A 1 115 ? 5.562 -10.516 16.643 1.00 88.06 115 LEU A N 1
ATOM 987 C CA . LEU A 1 115 ? 5.087 -9.737 15.496 1.00 88.06 115 LEU A CA 1
ATOM 988 C C . LEU A 1 115 ? 5.988 -8.526 15.266 1.00 88.06 115 LEU A C 1
ATOM 990 O O . LEU A 1 115 ? 6.405 -8.275 14.138 1.00 88.06 115 LEU A O 1
ATOM 994 N N . CYS A 1 116 ? 6.295 -7.786 16.330 1.00 88.69 116 CYS A N 1
ATOM 995 C CA . CYS A 1 116 ? 7.119 -6.591 16.218 1.00 88.69 116 CYS A CA 1
ATOM 996 C C . CYS A 1 116 ? 8.559 -6.9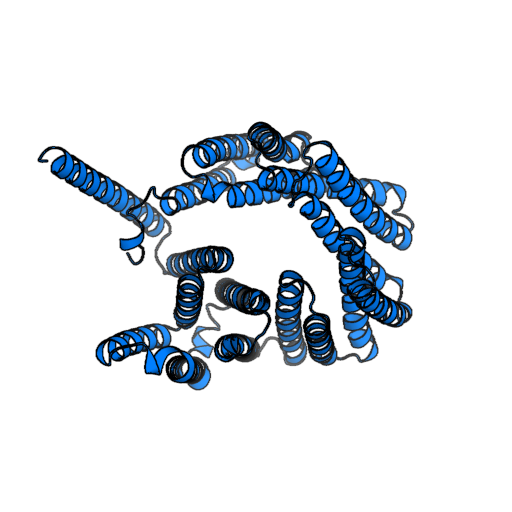44 15.821 1.00 88.69 116 CYS A C 1
ATOM 998 O O . CYS A 1 116 ? 9.115 -6.280 14.953 1.00 88.69 116 CYS A O 1
ATOM 1000 N N . SER A 1 117 ? 9.122 -8.041 16.344 1.00 90.50 117 SER A N 1
ATOM 1001 C CA . SER A 1 117 ? 10.419 -8.552 15.884 1.00 90.50 117 SER A CA 1
ATOM 1002 C C . SER A 1 117 ? 10.409 -8.928 14.402 1.00 90.50 117 SER A C 1
ATOM 1004 O O . SER A 1 117 ? 11.329 -8.560 13.674 1.00 90.50 117 SER A O 1
ATOM 1006 N N . ALA A 1 118 ? 9.366 -9.620 13.928 1.00 90.38 118 ALA A N 1
ATOM 1007 C CA . ALA A 1 118 ? 9.250 -9.964 12.514 1.00 90.38 118 ALA A CA 1
ATOM 1008 C C . ALA A 1 118 ? 9.165 -8.707 11.630 1.00 90.38 118 ALA A C 1
ATOM 1010 O O . ALA A 1 118 ? 9.861 -8.629 10.623 1.00 90.38 118 ALA A O 1
ATOM 1011 N N . LEU A 1 119 ? 8.373 -7.702 12.024 1.00 91.50 119 LEU A N 1
ATOM 1012 C CA . LEU A 1 119 ? 8.241 -6.438 11.289 1.00 91.50 119 LEU A CA 1
ATOM 1013 C C . LEU A 1 119 ? 9.550 -5.632 11.257 1.00 91.50 119 LEU A C 1
ATOM 1015 O O . LEU A 1 119 ? 9.920 -5.134 10.195 1.00 91.50 119 LEU A O 1
ATOM 1019 N N . SER A 1 120 ? 10.287 -5.549 12.370 1.00 93.25 120 SER A N 1
ATOM 1020 C CA . SER A 1 120 ? 11.613 -4.914 12.396 1.00 93.25 120 SER A CA 1
ATOM 1021 C C . SER A 1 120 ? 12.605 -5.633 11.477 1.00 93.25 120 SER A C 1
ATOM 1023 O O . SER A 1 120 ? 13.344 -4.981 10.741 1.00 93.25 120 SER A O 1
ATOM 1025 N N . ALA A 1 121 ? 12.599 -6.971 11.478 1.00 92.88 121 ALA A N 1
ATOM 1026 C CA . ALA A 1 121 ? 13.452 -7.776 10.605 1.00 92.88 121 ALA A CA 1
ATOM 1027 C C . ALA A 1 121 ? 13.103 -7.590 9.120 1.00 92.88 121 ALA A C 1
ATOM 1029 O O . ALA A 1 121 ? 14.006 -7.503 8.292 1.00 92.88 121 ALA A O 1
ATOM 1030 N N . VAL A 1 122 ? 11.814 -7.472 8.782 1.00 92.75 122 VAL A N 1
ATOM 1031 C CA . VAL A 1 122 ? 11.379 -7.116 7.424 1.00 92.75 122 VAL A CA 1
ATOM 1032 C C . VAL A 1 122 ? 11.911 -5.746 7.021 1.00 92.75 122 VAL A C 1
ATOM 1034 O O . VAL A 1 122 ? 12.488 -5.635 5.945 1.00 92.75 122 VAL A O 1
ATOM 1037 N N . GLY A 1 123 ? 11.764 -4.724 7.871 1.00 92.69 123 GLY A N 1
ATOM 1038 C CA . GLY A 1 123 ? 12.277 -3.382 7.581 1.00 92.69 123 GLY A CA 1
ATOM 1039 C C . GLY A 1 123 ? 13.781 -3.388 7.291 1.00 92.69 123 GLY A C 1
ATOM 1040 O O . GLY A 1 123 ? 14.214 -2.828 6.289 1.00 92.69 123 GLY A O 1
ATOM 1041 N N . LEU A 1 124 ? 14.567 -4.097 8.114 1.00 93.56 124 LEU A N 1
ATOM 1042 C CA . LEU A 1 124 ? 16.009 -4.265 7.891 1.00 93.56 124 LEU A CA 1
ATOM 1043 C C . LEU A 1 124 ? 16.288 -5.008 6.581 1.00 93.56 124 LEU A C 1
ATOM 1045 O O . LEU A 1 124 ? 17.185 -4.626 5.835 1.00 93.56 124 LEU A O 1
ATOM 1049 N N . GLY A 1 125 ? 15.504 -6.050 6.292 1.00 93.19 125 GLY A N 1
ATOM 1050 C CA . GLY A 1 125 ? 15.597 -6.824 5.059 1.00 93.19 125 GLY A CA 1
ATOM 1051 C C . GLY A 1 125 ? 15.367 -5.981 3.806 1.00 93.19 125 GLY A C 1
ATOM 1052 O O . GLY A 1 125 ? 16.111 -6.137 2.838 1.00 93.19 125 GLY A O 1
ATOM 1053 N N . ILE A 1 126 ? 14.394 -5.061 3.832 1.00 92.69 126 ILE A N 1
ATOM 1054 C CA . ILE A 1 126 ? 14.111 -4.136 2.722 1.00 92.69 126 ILE A CA 1
ATOM 1055 C C . ILE A 1 126 ? 15.282 -3.168 2.525 1.00 92.69 126 ILE A C 1
ATOM 1057 O O . ILE A 1 126 ? 15.770 -3.030 1.409 1.00 92.69 126 ILE A O 1
ATOM 1061 N N . SER A 1 127 ? 15.793 -2.546 3.587 1.00 93.31 127 SER A N 1
ATOM 1062 C CA . SER A 1 127 ? 16.934 -1.628 3.458 1.00 93.31 127 SER A CA 1
ATOM 1063 C C . SER A 1 127 ? 18.189 -2.347 2.965 1.00 93.31 127 SER A C 1
ATOM 1065 O O . SER A 1 127 ? 18.893 -1.844 2.095 1.00 93.31 127 SER A O 1
ATOM 1067 N N . PHE A 1 128 ? 18.434 -3.571 3.433 1.00 92.00 128 PHE A N 1
ATOM 1068 C CA . PHE A 1 128 ? 19.536 -4.393 2.933 1.00 92.00 128 PHE A CA 1
ATOM 1069 C C . PHE A 1 128 ? 19.345 -4.812 1.466 1.00 92.00 128 PHE A C 1
ATOM 1071 O O . PHE A 1 128 ? 20.318 -4.945 0.729 1.00 92.00 128 PHE A O 1
ATOM 1078 N N . THR A 1 129 ? 18.099 -4.956 1.008 1.00 91.94 129 THR A N 1
ATOM 1079 C CA . THR A 1 129 ? 17.796 -5.252 -0.400 1.00 91.94 129 THR A CA 1
ATOM 1080 C C . THR A 1 129 ? 18.331 -4.168 -1.336 1.00 91.94 129 THR A C 1
ATOM 1082 O O . THR A 1 129 ? 18.800 -4.501 -2.417 1.00 91.94 129 THR A O 1
ATOM 1085 N N . LEU A 1 130 ? 18.360 -2.896 -0.924 1.00 91.94 130 LEU A N 1
ATOM 1086 C CA . LEU A 1 130 ? 18.951 -1.829 -1.743 1.00 91.94 130 LEU A CA 1
ATOM 1087 C C . LEU A 1 130 ? 20.461 -2.020 -1.955 1.00 91.94 130 LEU A C 1
ATOM 1089 O O . LEU A 1 130 ? 20.966 -1.760 -3.044 1.00 91.94 130 LEU A O 1
ATOM 1093 N N . ILE A 1 131 ? 21.172 -2.530 -0.944 1.00 92.19 131 ILE A N 1
ATOM 1094 C CA . ILE A 1 131 ? 22.597 -2.877 -1.064 1.00 92.19 131 ILE A CA 1
ATOM 1095 C C . ILE A 1 131 ? 22.768 -4.028 -2.054 1.00 92.19 131 ILE A C 1
ATOM 1097 O O . ILE A 1 131 ? 23.635 -3.964 -2.920 1.00 92.19 131 ILE A O 1
ATOM 1101 N N . ILE A 1 132 ? 21.930 -5.065 -1.935 1.00 88.00 132 ILE A N 1
ATOM 1102 C CA . ILE A 1 132 ? 21.940 -6.211 -2.853 1.00 88.00 132 ILE A CA 1
ATOM 1103 C C . ILE A 1 132 ? 21.732 -5.733 -4.289 1.00 88.00 132 ILE A C 1
ATOM 1105 O O . ILE A 1 132 ? 22.497 -6.123 -5.163 1.00 88.00 132 ILE A O 1
ATOM 1109 N N . VAL A 1 133 ? 20.731 -4.880 -4.524 1.00 89.56 133 VAL A N 1
ATOM 1110 C CA . VAL A 1 133 ? 20.451 -4.319 -5.849 1.00 89.56 133 VAL A CA 1
ATOM 1111 C C . VAL A 1 133 ? 21.689 -3.611 -6.387 1.00 89.56 133 VAL A C 1
ATOM 1113 O O . VAL A 1 133 ? 22.173 -4.002 -7.441 1.00 89.56 133 VAL A O 1
ATOM 1116 N N . LYS A 1 134 ? 22.270 -2.663 -5.636 1.00 90.12 134 LYS A N 1
ATOM 1117 C CA . LYS A 1 134 ? 23.473 -1.942 -6.081 1.00 90.12 134 LYS A CA 1
ATOM 1118 C C . LYS A 1 134 ? 24.641 -2.887 -6.394 1.00 90.12 134 LYS A C 1
ATOM 1120 O O . LYS A 1 134 ? 25.269 -2.745 -7.436 1.00 90.12 134 LYS A O 1
ATOM 1125 N N . ALA A 1 135 ? 24.902 -3.872 -5.535 1.00 89.75 135 ALA A N 1
ATOM 1126 C CA . ALA A 1 135 ? 25.989 -4.829 -5.734 1.00 89.75 135 ALA A CA 1
ATOM 1127 C C . ALA A 1 135 ? 25.786 -5.707 -6.982 1.00 89.75 135 ALA A C 1
ATOM 1129 O O . ALA A 1 135 ? 26.729 -5.953 -7.729 1.00 89.75 135 ALA A O 1
ATOM 1130 N N . VAL A 1 136 ? 24.557 -6.172 -7.231 1.00 89.00 136 VAL A N 1
ATOM 1131 C CA . VAL A 1 136 ? 24.237 -6.967 -8.427 1.00 89.00 136 VAL A CA 1
ATOM 1132 C C . VAL A 1 136 ? 24.330 -6.106 -9.686 1.00 89.00 136 VAL A C 1
ATOM 1134 O O . VAL A 1 136 ? 24.898 -6.570 -10.672 1.00 89.00 136 VAL A O 1
ATOM 1137 N N . THR A 1 137 ? 23.865 -4.854 -9.644 1.00 87.62 137 THR A N 1
ATOM 1138 C CA . THR A 1 137 ? 24.022 -3.885 -10.741 1.00 87.62 137 THR A CA 1
ATOM 1139 C C . THR A 1 137 ? 25.497 -3.636 -11.067 1.00 87.62 137 THR A C 1
ATOM 1141 O O . THR A 1 137 ? 25.879 -3.627 -12.232 1.00 87.62 137 THR A O 1
ATOM 1144 N N . GLU A 1 138 ? 26.366 -3.512 -10.062 1.00 87.88 138 GLU A N 1
ATOM 1145 C CA . GLU A 1 138 ? 27.812 -3.358 -10.280 1.00 87.88 138 GLU A CA 1
ATOM 1146 C C . GLU A 1 138 ? 28.453 -4.598 -10.935 1.00 87.88 138 GLU A C 1
ATOM 1148 O O . GLU A 1 138 ? 29.412 -4.466 -11.695 1.00 87.88 138 GLU A O 1
ATOM 1153 N N . TRP A 1 139 ? 27.931 -5.804 -10.679 1.00 84.62 139 TRP A N 1
ATOM 1154 C CA . TRP A 1 139 ? 28.459 -7.054 -11.246 1.00 84.62 139 TRP A CA 1
ATOM 1155 C C . TRP A 1 139 ? 27.891 -7.398 -12.626 1.00 84.62 139 TRP A C 1
ATOM 1157 O O . TRP A 1 139 ? 28.609 -7.942 -13.465 1.00 84.62 139 TRP A O 1
ATOM 1167 N N . PHE A 1 140 ? 26.612 -7.107 -12.863 1.00 83.00 140 PHE A N 1
ATOM 1168 C CA . PHE A 1 140 ? 25.876 -7.505 -14.066 1.00 83.00 140 PHE A CA 1
ATOM 1169 C C . PHE A 1 140 ? 25.443 -6.332 -14.945 1.00 83.00 140 PHE A C 1
ATOM 1171 O O . PHE A 1 140 ? 24.757 -6.570 -15.932 1.00 83.00 140 PHE A O 1
ATOM 1178 N N . GLY A 1 141 ? 25.890 -5.102 -14.676 1.00 73.38 141 GLY A N 1
ATOM 1179 C CA . GLY A 1 141 ? 25.453 -3.897 -15.395 1.00 73.38 141 GLY A CA 1
ATOM 1180 C C . GLY A 1 141 ? 25.735 -3.871 -16.905 1.00 73.38 141 GLY A C 1
ATOM 1181 O O . GLY A 1 141 ? 25.306 -2.952 -17.590 1.00 73.38 141 GLY A O 1
ATOM 1182 N N . GLN A 1 142 ? 26.442 -4.867 -17.454 1.00 79.62 142 GLN A N 1
ATOM 1183 C CA . GLN A 1 142 ? 26.570 -5.056 -18.906 1.00 79.62 142 GLN A CA 1
ATOM 1184 C C . GLN A 1 142 ? 25.446 -5.901 -19.527 1.00 79.62 142 GLN A C 1
ATOM 1186 O O . GLN A 1 142 ? 25.301 -5.917 -20.747 1.00 79.62 142 GLN A O 1
ATOM 1191 N N . ASN A 1 143 ? 24.667 -6.632 -18.725 1.00 86.06 143 ASN A N 1
ATOM 1192 C CA . ASN A 1 143 ? 23.550 -7.446 -19.188 1.00 86.06 143 ASN A CA 1
ATOM 1193 C C . ASN A 1 143 ? 22.343 -7.308 -18.252 1.00 86.06 143 ASN A C 1
ATOM 1195 O O . ASN A 1 143 ? 22.156 -8.083 -17.311 1.00 86.06 143 ASN A O 1
ATOM 1199 N N . GLU A 1 144 ? 21.495 -6.338 -18.585 1.00 83.56 144 GLU A N 1
ATOM 1200 C CA . GLU A 1 144 ? 20.320 -5.937 -17.807 1.00 83.56 144 GLU A CA 1
ATOM 1201 C C . GLU A 1 144 ? 19.309 -7.088 -17.589 1.00 83.56 144 GLU A C 1
ATOM 1203 O O . GLU A 1 144 ? 18.627 -7.138 -16.563 1.00 83.56 144 GLU A O 1
ATOM 1208 N N . ILE A 1 145 ? 19.240 -8.066 -18.508 1.00 84.81 145 ILE A N 1
ATOM 1209 C CA . ILE A 1 145 ? 18.373 -9.251 -18.362 1.00 84.81 145 ILE A CA 1
ATOM 1210 C C . ILE A 1 145 ? 18.848 -10.111 -17.193 1.00 84.81 145 ILE A C 1
ATOM 1212 O O . ILE A 1 145 ? 18.054 -10.488 -16.327 1.00 84.81 145 ILE A O 1
ATOM 1216 N N . PHE A 1 146 ? 20.142 -10.44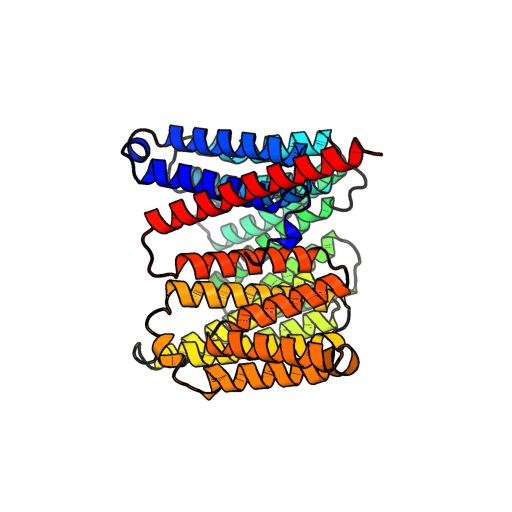9 -17.180 1.00 84.19 146 PHE A N 1
ATOM 1217 C CA . PHE A 1 146 ? 20.714 -11.232 -16.088 1.00 84.19 146 PHE A CA 1
ATOM 1218 C C . PHE A 1 146 ? 20.667 -10.446 -14.785 1.00 84.19 146 PHE A C 1
ATOM 1220 O O . PHE A 1 146 ? 20.318 -11.024 -13.760 1.00 84.19 146 PHE A O 1
ATOM 1227 N N . GLU A 1 147 ? 20.938 -9.143 -14.830 1.00 87.12 147 GLU A N 1
ATOM 1228 C CA . GLU A 1 147 ? 20.858 -8.269 -13.665 1.00 87.12 147 GLU A CA 1
ATOM 1229 C C . GLU A 1 147 ? 19.491 -8.370 -12.969 1.00 87.12 147 GLU A C 1
ATOM 1231 O O . GLU A 1 147 ? 19.423 -8.810 -11.820 1.00 87.12 147 GLU A O 1
ATOM 1236 N N . LEU A 1 148 ? 18.388 -8.057 -13.663 1.00 86.88 148 LEU A N 1
ATOM 1237 C CA . LEU A 1 148 ? 17.052 -8.097 -13.057 1.00 86.88 148 LEU A CA 1
ATOM 1238 C C . LEU A 1 148 ? 16.648 -9.512 -12.617 1.00 86.88 148 LEU A C 1
ATOM 1240 O O . LEU A 1 148 ? 15.992 -9.675 -11.584 1.00 86.88 148 LEU A O 1
ATOM 1244 N N . PHE A 1 149 ? 17.061 -10.543 -13.362 1.00 87.50 149 PHE A N 1
ATOM 1245 C CA . PHE A 1 149 ? 16.772 -11.935 -13.015 1.00 87.50 149 PHE A CA 1
ATOM 1246 C C . PHE A 1 149 ? 17.440 -12.329 -11.693 1.00 87.50 149 PHE A C 1
ATOM 1248 O O . PHE A 1 149 ? 16.790 -12.880 -10.798 1.00 87.50 149 PHE A O 1
ATOM 1255 N N . PHE A 1 150 ? 18.732 -12.020 -11.551 1.00 89.19 150 PHE A N 1
ATOM 1256 C CA . PHE A 1 150 ? 19.485 -12.300 -10.334 1.00 89.19 150 PHE A CA 1
ATOM 1257 C C . PHE A 1 150 ? 19.005 -11.444 -9.165 1.00 89.19 150 PHE A C 1
ATOM 1259 O O . PHE A 1 150 ? 18.873 -11.980 -8.066 1.00 89.19 150 PHE A O 1
ATOM 1266 N N . ILE A 1 151 ? 18.662 -10.169 -9.385 1.00 90.56 151 ILE A N 1
ATOM 1267 C CA . ILE A 1 151 ? 18.053 -9.325 -8.348 1.00 90.56 151 ILE A CA 1
ATOM 1268 C C . ILE A 1 151 ? 16.786 -9.996 -7.809 1.00 90.56 151 ILE A C 1
ATOM 1270 O O . ILE A 1 151 ? 16.673 -10.205 -6.601 1.00 90.56 151 ILE A O 1
ATOM 1274 N N . ALA A 1 152 ? 15.851 -10.394 -8.676 1.00 89.31 152 ALA A N 1
ATOM 1275 C CA . ALA A 1 152 ? 14.596 -11.004 -8.242 1.00 89.31 152 ALA A CA 1
ATOM 1276 C C . ALA A 1 152 ? 14.819 -12.310 -7.453 1.00 89.31 152 ALA A C 1
ATOM 1278 O O . ALA A 1 152 ? 14.210 -12.520 -6.398 1.00 89.31 152 ALA A O 1
ATOM 1279 N N . LEU A 1 153 ? 15.732 -13.167 -7.924 1.00 89.94 153 LEU A N 1
ATOM 1280 C CA . LEU A 1 153 ? 16.062 -14.435 -7.271 1.00 89.94 153 LEU A CA 1
ATOM 1281 C C . LEU A 1 153 ? 16.735 -14.221 -5.910 1.00 89.94 153 LEU A C 1
ATOM 1283 O O . LEU A 1 153 ? 16.347 -14.860 -4.928 1.00 89.94 153 LEU A O 1
ATOM 1287 N N . ILE A 1 154 ? 17.710 -13.311 -5.830 1.00 91.88 154 ILE A N 1
ATOM 1288 C CA . ILE A 1 154 ? 18.428 -13.016 -4.587 1.00 91.88 154 ILE A CA 1
ATOM 1289 C C . ILE A 1 154 ? 17.488 -12.367 -3.574 1.00 91.88 154 ILE A C 1
ATOM 1291 O O . ILE A 1 154 ? 17.526 -12.753 -2.411 1.00 91.88 154 ILE A O 1
ATOM 1295 N N . ILE A 1 155 ? 16.598 -11.456 -3.988 1.00 90.69 155 ILE A N 1
ATOM 1296 C CA . ILE A 1 155 ? 15.577 -10.877 -3.101 1.00 90.69 155 ILE A CA 1
ATOM 1297 C C . ILE A 1 155 ? 14.714 -11.982 -2.497 1.00 90.69 155 ILE A C 1
ATOM 1299 O O . ILE A 1 155 ? 14.545 -12.049 -1.277 1.00 90.69 155 ILE A O 1
ATOM 1303 N N . PHE A 1 156 ? 14.201 -12.889 -3.329 1.00 89.25 156 PHE A N 1
ATOM 1304 C CA . PHE A 1 156 ? 13.370 -13.982 -2.842 1.00 89.25 156 PHE A CA 1
ATOM 1305 C C . PHE A 1 156 ? 14.132 -14.894 -1.865 1.00 89.25 156 PHE A C 1
ATOM 1307 O O . PHE A 1 156 ? 13.636 -15.199 -0.776 1.00 89.25 156 PHE A O 1
ATOM 1314 N N . ALA A 1 157 ? 15.364 -15.279 -2.213 1.00 90.31 157 ALA A N 1
ATOM 1315 C CA . ALA A 1 157 ? 16.226 -16.109 -1.373 1.00 90.31 157 ALA A CA 1
ATOM 1316 C C . ALA A 1 157 ? 16.604 -15.416 -0.052 1.00 90.31 157 ALA A C 1
ATOM 1318 O O . ALA A 1 157 ? 16.591 -16.044 1.007 1.00 90.31 157 ALA A O 1
ATOM 1319 N N . TRP A 1 158 ? 16.884 -14.115 -0.093 1.00 92.69 158 TRP A N 1
ATOM 1320 C CA . TRP A 1 158 ? 17.244 -13.298 1.061 1.00 92.69 158 TRP A CA 1
ATOM 1321 C C . TRP A 1 158 ? 16.111 -13.230 2.084 1.00 92.69 158 TRP A C 1
ATOM 1323 O O . TRP A 1 158 ? 16.312 -13.502 3.267 1.00 92.69 158 TRP A O 1
ATOM 1333 N N . PHE A 1 159 ? 14.885 -12.960 1.641 1.00 91.50 159 PHE A N 1
ATOM 1334 C CA . PHE A 1 159 ? 13.732 -12.944 2.541 1.00 91.50 159 PHE A CA 1
ATOM 1335 C C . PHE A 1 159 ? 13.345 -14.343 3.038 1.00 91.50 159 PHE A C 1
ATOM 1337 O O . PHE A 1 159 ? 12.904 -14.481 4.182 1.00 91.50 159 PHE A O 1
ATOM 1344 N N . ALA A 1 160 ? 13.573 -15.392 2.241 1.00 89.31 160 ALA A N 1
ATOM 1345 C CA . ALA A 1 160 ? 13.457 -16.770 2.713 1.00 89.31 160 ALA A CA 1
ATOM 1346 C C . ALA A 1 160 ? 14.493 -17.084 3.808 1.00 89.31 160 ALA A C 1
ATOM 1348 O O . ALA A 1 160 ? 14.148 -17.704 4.817 1.00 89.31 160 ALA A O 1
ATOM 1349 N N . PHE A 1 161 ? 15.728 -16.595 3.663 1.00 90.88 161 PHE A N 1
ATOM 1350 C CA . PHE A 1 161 ? 16.774 -16.707 4.676 1.00 90.88 161 PHE A CA 1
ATOM 1351 C C . PHE A 1 161 ? 16.421 -15.944 5.961 1.00 90.88 161 PHE A C 1
ATOM 1353 O O . PHE A 1 161 ? 16.551 -16.506 7.048 1.00 90.88 161 PHE A O 1
ATOM 1360 N N . ILE A 1 162 ? 15.892 -14.717 5.867 1.00 89.44 162 ILE A N 1
ATOM 1361 C CA . ILE A 1 162 ? 15.397 -13.968 7.038 1.00 89.44 162 ILE A CA 1
ATOM 1362 C C . ILE A 1 162 ? 14.305 -14.766 7.758 1.00 89.44 162 ILE A C 1
ATOM 1364 O O . ILE A 1 162 ? 14.353 -14.919 8.980 1.00 89.44 162 ILE A O 1
ATOM 1368 N N . THR A 1 163 ? 13.335 -15.311 7.019 1.00 88.94 163 THR A N 1
ATOM 1369 C CA . THR A 1 163 ? 12.287 -16.161 7.597 1.00 88.94 163 THR A CA 1
ATOM 1370 C C . THR A 1 163 ? 12.875 -17.401 8.272 1.00 88.94 163 THR A C 1
ATOM 1372 O O . THR A 1 163 ? 12.484 -17.711 9.396 1.00 88.94 163 THR A O 1
ATOM 1375 N N . TYR A 1 164 ? 13.840 -18.080 7.648 1.00 89.12 164 TYR A N 1
ATOM 1376 C CA . TYR A 1 164 ? 14.536 -19.219 8.251 1.00 89.12 164 TYR A CA 1
ATOM 1377 C C . TYR A 1 164 ? 15.242 -18.837 9.562 1.00 89.12 164 TYR A C 1
ATOM 1379 O O . TYR A 1 164 ? 15.078 -19.516 10.578 1.00 89.12 164 TYR A O 1
ATOM 1387 N N . MET A 1 165 ? 15.960 -17.712 9.576 1.00 88.62 165 MET A N 1
ATOM 1388 C CA . MET A 1 165 ? 16.630 -17.202 10.773 1.00 88.62 165 MET A CA 1
ATOM 1389 C C . MET A 1 165 ? 15.622 -16.870 11.880 1.00 88.62 165 MET A C 1
ATOM 1391 O O . MET A 1 165 ? 15.815 -17.280 13.022 1.00 88.62 165 MET A O 1
ATOM 1395 N N . LEU A 1 166 ? 14.500 -16.219 11.559 1.00 86.56 166 LEU A N 1
ATOM 1396 C CA . LEU A 1 166 ? 13.440 -15.944 12.535 1.00 86.56 166 LEU A CA 1
ATOM 1397 C C . LEU A 1 166 ? 12.800 -17.219 13.092 1.00 86.56 166 LEU A C 1
ATOM 1399 O O . LEU A 1 166 ? 12.496 -17.262 14.279 1.00 86.56 166 LEU A O 1
ATOM 1403 N N . ILE A 1 167 ? 12.625 -18.268 12.283 1.00 86.25 167 ILE A N 1
ATOM 1404 C CA . ILE A 1 167 ? 12.145 -19.571 12.772 1.00 86.25 167 ILE A CA 1
ATOM 1405 C C . ILE A 1 167 ? 13.131 -20.169 13.777 1.00 86.25 167 ILE A C 1
ATOM 1407 O O . ILE A 1 167 ? 12.703 -20.700 14.801 1.00 86.25 167 ILE A O 1
ATOM 1411 N N . LYS A 1 168 ? 14.436 -20.048 13.511 1.00 87.44 168 LYS A N 1
ATOM 1412 C CA . LYS A 1 168 ? 15.489 -20.551 14.396 1.00 87.44 168 LYS A CA 1
ATOM 1413 C C . LYS A 1 168 ? 15.571 -19.776 15.717 1.00 87.44 168 LYS A C 1
ATOM 1415 O O . LYS A 1 168 ? 15.727 -20.396 16.763 1.00 87.44 168 LYS A O 1
ATOM 1420 N N . PHE A 1 169 ? 15.469 -18.446 15.682 1.00 83.81 169 PHE A N 1
ATOM 1421 C CA . PHE A 1 169 ? 15.604 -17.598 16.878 1.00 83.81 169 PHE A CA 1
ATOM 1422 C C . PHE A 1 169 ? 14.295 -17.390 17.650 1.00 83.81 169 PHE A C 1
ATOM 1424 O O . PHE A 1 169 ? 14.325 -17.156 18.855 1.00 83.81 169 PHE A O 1
ATOM 1431 N N . ILE A 1 170 ? 13.143 -17.480 16.983 1.00 83.25 170 ILE A N 1
ATOM 1432 C CA . ILE A 1 170 ? 11.808 -17.305 17.568 1.00 83.25 170 ILE A CA 1
ATOM 1433 C C . ILE A 1 170 ? 10.940 -18.515 17.172 1.00 83.25 170 ILE A C 1
ATOM 1435 O O . ILE A 1 170 ? 10.045 -18.404 16.317 1.00 83.25 170 ILE A O 1
ATOM 1439 N N . PRO A 1 171 ? 11.200 -19.697 17.765 1.00 67.88 171 PRO A N 1
ATOM 1440 C CA . PRO A 1 171 ? 10.446 -20.903 17.451 1.00 67.88 171 PRO A CA 1
ATOM 1441 C C . PRO A 1 171 ? 8.962 -20.729 17.823 1.00 67.88 171 PRO A C 1
ATOM 1443 O O . PRO A 1 171 ? 8.617 -20.061 18.797 1.00 67.88 171 PRO A O 1
ATOM 1446 N N . HIS A 1 172 ? 8.072 -21.325 17.022 1.00 68.88 172 HIS A N 1
ATOM 1447 C CA . HIS A 1 172 ? 6.601 -21.296 17.163 1.00 68.88 172 HIS A CA 1
ATOM 1448 C C . HIS A 1 172 ? 5.877 -19.970 16.862 1.00 68.88 172 HIS A C 1
ATOM 1450 O O . HIS A 1 172 ? 4.661 -19.883 17.049 1.00 68.88 172 HIS A O 1
ATOM 1456 N N . SER A 1 173 ? 6.565 -18.950 16.345 1.00 76.69 173 SER A N 1
ATOM 1457 C CA . SER A 1 173 ? 5.898 -17.719 15.908 1.00 76.69 173 SER A CA 1
ATOM 1458 C C . SER A 1 173 ? 5.091 -17.917 14.620 1.00 76.69 173 SER A C 1
ATOM 1460 O O . SER A 1 173 ? 5.604 -18.368 13.594 1.00 76.69 173 SER A O 1
ATOM 1462 N N . ARG A 1 174 ? 3.817 -17.501 14.651 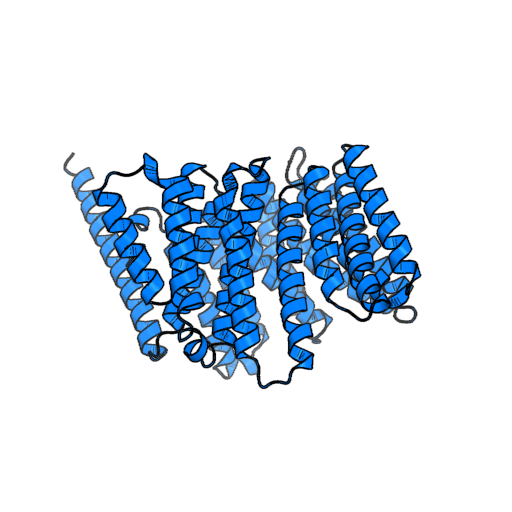1.00 76.25 174 ARG A N 1
ATOM 1463 C CA . ARG A 1 174 ? 2.932 -17.467 13.468 1.00 76.25 174 ARG A CA 1
ATOM 1464 C C . ARG A 1 174 ? 3.309 -16.359 12.476 1.00 76.25 174 ARG A C 1
ATOM 1466 O O . ARG A 1 174 ? 2.841 -16.372 11.343 1.00 76.25 174 ARG A O 1
ATOM 1473 N N . PHE A 1 175 ? 4.149 -15.411 12.893 1.00 81.81 175 PHE A N 1
ATOM 1474 C CA . PHE A 1 175 ? 4.516 -14.220 12.122 1.00 81.81 175 PHE A CA 1
ATOM 1475 C C . PHE A 1 175 ? 5.847 -14.360 11.375 1.00 81.81 175 PHE A C 1
ATOM 1477 O O . PHE A 1 175 ? 6.214 -13.482 10.599 1.00 81.81 175 PHE A O 1
ATOM 1484 N N . ASN A 1 176 ? 6.544 -15.491 11.526 1.00 80.81 176 ASN A N 1
ATOM 1485 C CA . ASN A 1 176 ? 7.823 -15.735 10.849 1.00 80.81 176 ASN A CA 1
ATOM 1486 C C . ASN A 1 176 ? 7.692 -15.794 9.316 1.00 80.81 176 ASN A C 1
ATOM 1488 O O . ASN A 1 176 ? 8.669 -15.584 8.601 1.00 80.81 176 ASN A O 1
ATOM 1492 N N . ALA A 1 177 ? 6.481 -16.039 8.806 1.00 82.25 177 ALA A N 1
ATOM 1493 C CA . ALA A 1 177 ? 6.183 -16.057 7.377 1.00 82.25 177 ALA A CA 1
ATOM 1494 C C . ALA A 1 177 ? 6.023 -14.656 6.750 1.00 82.25 177 ALA A C 1
ATOM 1496 O O . ALA A 1 177 ? 5.943 -14.560 5.527 1.00 82.25 177 ALA A O 1
ATOM 1497 N N . ILE A 1 178 ? 5.969 -13.579 7.550 1.00 85.38 178 ILE A N 1
ATOM 1498 C CA . ILE A 1 178 ? 5.820 -12.206 7.040 1.00 85.38 178 ILE A CA 1
ATOM 1499 C C . ILE A 1 178 ? 6.998 -11.802 6.128 1.00 85.38 178 ILE A C 1
ATOM 1501 O O . ILE A 1 178 ? 6.712 -11.371 5.011 1.00 85.38 178 ILE A O 1
ATOM 1505 N N . PRO A 1 179 ? 8.285 -11.957 6.519 1.00 88.75 179 PRO A N 1
ATOM 1506 C CA . PRO A 1 179 ? 9.404 -11.627 5.631 1.00 88.75 179 PRO A CA 1
ATOM 1507 C C . PRO A 1 179 ? 9.332 -12.347 4.289 1.00 88.75 179 PRO A C 1
ATOM 1509 O O . PRO A 1 179 ? 9.430 -11.700 3.254 1.00 88.75 179 PRO A O 1
ATOM 1512 N N . LEU A 1 180 ? 9.077 -13.655 4.295 1.00 89.25 180 LEU A N 1
ATOM 1513 C CA . LEU A 1 180 ? 8.913 -14.435 3.073 1.00 89.25 180 LEU A CA 1
ATOM 1514 C C . LEU A 1 180 ? 7.802 -13.891 2.166 1.00 89.25 180 LEU A C 1
ATOM 1516 O O . LEU A 1 180 ? 7.983 -13.842 0.952 1.00 89.25 180 LEU A O 1
ATOM 1520 N N . ALA A 1 181 ? 6.666 -13.480 2.738 1.00 86.88 181 ALA A N 1
ATOM 1521 C CA . ALA A 1 181 ? 5.603 -12.854 1.963 1.00 86.88 181 ALA A CA 1
ATOM 1522 C C . ALA A 1 181 ? 6.096 -11.552 1.320 1.00 86.88 181 ALA A C 1
ATOM 1524 O O . ALA A 1 181 ? 5.993 -11.399 0.109 1.00 86.88 181 ALA A O 1
ATOM 1525 N N . VAL A 1 182 ? 6.693 -10.645 2.096 1.00 88.06 182 VAL A N 1
ATOM 1526 C CA . VAL A 1 182 ? 7.220 -9.371 1.574 1.00 88.06 182 VAL A CA 1
ATOM 1527 C C . VAL A 1 182 ? 8.254 -9.602 0.468 1.00 88.06 182 VAL A C 1
ATOM 1529 O O . VAL A 1 182 ? 8.157 -8.983 -0.588 1.00 88.06 182 VAL A O 1
ATOM 1532 N N . GLY A 1 183 ? 9.169 -10.553 0.654 1.00 89.31 183 GLY A N 1
ATOM 1533 C CA . GLY A 1 183 ? 10.143 -10.938 -0.365 1.00 89.31 183 GLY A CA 1
ATOM 1534 C C . GLY A 1 183 ? 9.520 -11.484 -1.646 1.00 89.31 183 GLY A C 1
ATOM 1535 O O . GLY A 1 183 ? 9.947 -11.098 -2.728 1.00 89.31 183 GLY A O 1
ATOM 1536 N N . ALA A 1 184 ? 8.487 -12.329 -1.546 1.00 89.12 184 ALA A N 1
ATOM 1537 C CA . ALA A 1 184 ? 7.725 -12.807 -2.706 1.00 89.12 184 ALA A CA 1
ATOM 1538 C C . ALA A 1 184 ? 7.111 -11.662 -3.515 1.00 89.12 184 ALA A C 1
ATOM 1540 O O . ALA A 1 184 ? 7.184 -11.677 -4.740 1.00 89.12 184 ALA A O 1
ATOM 1541 N N . TRP A 1 185 ? 6.518 -10.673 -2.845 1.00 88.88 185 TRP A N 1
ATOM 1542 C CA . TRP A 1 185 ? 5.908 -9.532 -3.527 1.00 88.88 185 TRP A CA 1
ATOM 1543 C C . TRP A 1 185 ? 6.950 -8.652 -4.219 1.00 88.88 185 TRP A C 1
ATOM 1545 O O . TRP A 1 185 ? 6.771 -8.320 -5.388 1.00 88.88 185 TRP A O 1
ATOM 1555 N N . ILE A 1 186 ? 8.051 -8.318 -3.536 1.00 88.94 186 ILE A N 1
ATOM 1556 C CA . ILE A 1 186 ? 9.128 -7.509 -4.128 1.00 88.94 186 ILE A CA 1
ATOM 1557 C C . ILE A 1 186 ? 9.752 -8.253 -5.315 1.00 88.94 186 ILE A C 1
ATOM 1559 O O . ILE A 1 186 ? 9.867 -7.683 -6.396 1.00 88.94 186 ILE A O 1
ATOM 1563 N N . ALA A 1 187 ? 10.088 -9.536 -5.152 1.00 90.62 187 ALA A N 1
ATOM 1564 C CA . ALA A 1 187 ? 10.635 -10.349 -6.236 1.00 90.62 187 ALA A CA 1
ATOM 1565 C C . ALA A 1 187 ? 9.666 -10.455 -7.423 1.00 90.62 187 ALA A C 1
ATOM 1567 O O . ALA A 1 187 ? 10.097 -10.335 -8.564 1.00 90.62 187 ALA A O 1
ATOM 1568 N N . GLY A 1 188 ? 8.362 -10.614 -7.171 1.00 89.81 188 GLY A N 1
ATOM 1569 C CA . GLY A 1 188 ? 7.337 -10.655 -8.217 1.00 89.81 188 GLY A CA 1
ATOM 1570 C C . GLY A 1 188 ? 7.264 -9.364 -9.035 1.00 89.81 188 GLY A C 1
ATOM 1571 O O . GLY A 1 188 ? 7.123 -9.427 -10.252 1.00 89.81 188 GLY A O 1
ATOM 1572 N N . ILE A 1 189 ? 7.423 -8.200 -8.395 1.00 88.62 189 ILE A N 1
ATOM 1573 C CA . ILE A 1 189 ? 7.488 -6.897 -9.082 1.00 88.62 189 ILE A CA 1
ATOM 1574 C C . ILE A 1 189 ? 8.757 -6.787 -9.939 1.00 88.62 189 ILE A C 1
ATOM 1576 O O . ILE A 1 189 ? 8.686 -6.329 -11.077 1.00 88.62 189 ILE A O 1
ATOM 1580 N N . VAL A 1 190 ? 9.910 -7.237 -9.435 1.00 89.12 190 VAL A N 1
ATOM 1581 C CA . VAL A 1 190 ? 11.164 -7.233 -10.213 1.00 89.12 190 VAL A CA 1
ATOM 1582 C C . VAL A 1 190 ? 11.077 -8.205 -11.396 1.00 89.12 190 VAL A C 1
ATOM 1584 O O . VAL A 1 190 ? 11.467 -7.856 -12.508 1.00 89.12 190 VAL A O 1
ATOM 1587 N N . PHE A 1 191 ? 10.496 -9.393 -11.203 1.00 89.06 191 PHE A N 1
ATOM 1588 C CA . PHE A 1 191 ? 10.229 -10.328 -12.300 1.00 89.06 191 PHE A CA 1
ATOM 1589 C C . PHE A 1 191 ? 9.260 -9.747 -13.327 1.00 89.06 191 PHE A C 1
ATOM 1591 O O . PHE A 1 191 ? 9.490 -9.906 -14.522 1.00 89.06 191 PHE A O 1
ATOM 1598 N N . ALA A 1 192 ? 8.213 -9.046 -12.883 1.00 88.38 192 ALA A N 1
ATOM 1599 C CA . ALA A 1 192 ? 7.325 -8.323 -13.783 1.00 88.38 192 ALA A CA 1
ATOM 1600 C C . ALA A 1 192 ? 8.109 -7.305 -14.620 1.00 88.38 192 ALA A C 1
ATOM 1602 O O . ALA A 1 192 ? 7.976 -7.296 -15.836 1.00 88.38 192 ALA A O 1
ATOM 1603 N N . SER A 1 193 ? 8.972 -6.501 -13.992 1.00 87.69 193 SER A N 1
ATOM 1604 C CA . SER A 1 193 ? 9.839 -5.546 -14.692 1.00 87.69 193 SER A CA 1
ATOM 1605 C C . SER A 1 193 ? 10.723 -6.225 -15.741 1.00 87.69 193 SER A C 1
ATOM 1607 O O . SER A 1 193 ? 10.747 -5.772 -16.880 1.00 87.69 193 SER A O 1
ATOM 1609 N N . LEU A 1 194 ? 11.381 -7.339 -15.409 1.00 87.06 194 LEU A N 1
ATOM 1610 C CA . LEU A 1 194 ? 12.178 -8.104 -16.374 1.00 87.06 194 LEU A CA 1
ATOM 1611 C C . LEU A 1 194 ? 11.340 -8.565 -17.569 1.00 87.06 194 LEU A C 1
ATOM 1613 O O . LEU A 1 194 ? 11.755 -8.427 -18.722 1.00 87.06 194 LEU A O 1
ATOM 1617 N N . MET A 1 195 ? 10.159 -9.112 -17.284 1.00 84.69 195 MET A N 1
ATOM 1618 C CA . MET A 1 195 ? 9.230 -9.591 -18.298 1.00 84.69 195 MET A CA 1
ATOM 1619 C C . MET A 1 195 ? 8.753 -8.450 -19.199 1.00 84.69 195 MET A C 1
ATOM 1621 O O . MET A 1 195 ? 8.649 -8.660 -20.405 1.00 84.69 195 MET A O 1
ATOM 1625 N N . LEU A 1 196 ? 8.502 -7.263 -18.640 1.00 84.00 196 LEU A N 1
ATOM 1626 C CA . LEU A 1 196 ? 8.102 -6.057 -19.370 1.00 84.00 196 LEU A CA 1
ATOM 1627 C C . LEU A 1 196 ? 9.209 -5.514 -20.266 1.00 84.00 196 LEU A C 1
ATOM 1629 O O . LEU A 1 196 ? 8.930 -5.184 -21.411 1.00 84.00 196 LEU A O 1
ATOM 1633 N N . THR A 1 197 ? 10.450 -5.458 -19.795 1.00 82.44 197 THR A N 1
ATOM 1634 C CA . THR A 1 197 ? 11.511 -4.766 -20.535 1.00 82.44 197 THR A CA 1
ATOM 1635 C C . THR A 1 197 ? 12.108 -5.609 -21.665 1.00 82.44 197 THR A C 1
ATOM 1637 O O . THR A 1 197 ? 12.444 -5.066 -22.713 1.00 82.44 197 THR A O 1
ATOM 1640 N N . PHE A 1 198 ? 12.246 -6.930 -21.487 1.00 79.44 198 PHE A N 1
ATOM 1641 C CA . PHE A 1 198 ? 13.148 -7.713 -22.347 1.00 79.44 198 PHE A CA 1
ATOM 1642 C C . PHE A 1 198 ? 12.503 -8.828 -23.164 1.00 79.44 198 PHE A C 1
ATOM 1644 O O . PHE A 1 198 ? 13.098 -9.288 -24.136 1.00 79.44 198 PHE A O 1
ATOM 1651 N N . TRP A 1 199 ? 11.337 -9.334 -22.761 1.00 75.00 199 TRP A N 1
ATOM 1652 C CA . TRP A 1 199 ? 10.823 -10.596 -23.309 1.00 75.00 199 TRP A CA 1
ATOM 1653 C C . TRP A 1 199 ? 9.812 -10.419 -24.446 1.00 75.00 199 TRP A C 1
ATOM 1655 O O . TRP A 1 199 ? 9.418 -11.410 -25.060 1.00 75.00 199 TRP A O 1
ATOM 1665 N N . GLY A 1 200 ? 9.419 -9.191 -24.789 1.00 78.56 200 GLY A N 1
ATOM 1666 C CA . GLY A 1 200 ? 8.541 -8.922 -25.928 1.00 78.56 200 GLY A CA 1
ATOM 1667 C C . GLY A 1 200 ? 7.269 -9.782 -25.900 1.00 78.56 200 GLY A C 1
ATOM 1668 O O . GLY A 1 200 ? 6.730 -10.113 -24.845 1.00 78.56 200 GLY A O 1
ATOM 1669 N N . ASN A 1 201 ? 6.844 -10.273 -27.065 1.00 81.69 201 ASN A N 1
ATOM 1670 C CA . ASN A 1 201 ? 5.669 -11.150 -27.180 1.00 81.69 201 ASN A CA 1
ATOM 1671 C C . ASN A 1 201 ? 5.791 -12.474 -26.399 1.00 81.69 201 ASN A C 1
ATOM 1673 O O . ASN A 1 201 ? 4.775 -13.065 -26.029 1.00 81.69 201 ASN A O 1
ATOM 1677 N N . PHE A 1 202 ? 7.010 -12.953 -26.120 1.00 83.94 202 PHE A N 1
ATOM 1678 C CA . PHE A 1 202 ? 7.215 -14.153 -25.300 1.00 83.94 202 PHE A CA 1
ATOM 1679 C C . PHE A 1 202 ? 6.761 -13.932 -23.848 1.00 83.94 202 PHE A C 1
ATOM 1681 O O . PHE A 1 202 ? 6.299 -14.865 -23.190 1.00 83.94 202 PHE A O 1
ATOM 1688 N N . SER A 1 203 ? 6.802 -12.684 -23.378 1.00 85.94 203 SER A N 1
ATOM 1689 C CA . SER A 1 203 ? 6.326 -12.276 -22.059 1.00 85.94 203 SER A CA 1
ATOM 1690 C C . SER A 1 203 ? 4.837 -12.557 -21.848 1.00 85.94 203 SER A C 1
ATOM 1692 O O . SER A 1 203 ? 4.450 -13.033 -20.783 1.00 85.94 203 SER A O 1
ATOM 1694 N N . LEU A 1 204 ? 4.005 -12.372 -22.881 1.00 86.88 204 LEU A N 1
ATOM 1695 C CA . LEU A 1 204 ? 2.573 -12.678 -22.819 1.00 86.88 204 LEU A CA 1
ATOM 1696 C C . LEU A 1 204 ? 2.336 -14.177 -22.597 1.00 86.88 204 LEU A C 1
ATOM 1698 O O . LEU A 1 204 ? 1.577 -14.563 -21.707 1.00 86.88 204 LEU A O 1
ATOM 1702 N N . LEU A 1 205 ? 3.020 -15.030 -23.368 1.00 88.44 205 LEU A N 1
ATOM 1703 C CA . LEU A 1 205 ? 2.903 -16.485 -23.245 1.00 88.44 205 LEU A CA 1
ATOM 1704 C C . LEU A 1 205 ? 3.395 -16.957 -21.873 1.00 88.44 205 LEU A C 1
ATOM 1706 O O . LEU A 1 205 ? 2.689 -17.692 -21.181 1.00 88.44 205 LEU A O 1
ATOM 1710 N N . MET A 1 206 ? 4.570 -16.491 -21.448 1.00 88.25 206 MET A N 1
ATOM 1711 C CA . MET A 1 206 ? 5.110 -16.821 -20.130 1.00 88.25 206 MET A CA 1
ATOM 1712 C C . MET A 1 206 ? 4.245 -16.282 -18.992 1.00 88.25 206 MET A C 1
ATOM 1714 O O . MET A 1 206 ? 4.104 -16.951 -17.971 1.00 88.25 206 MET A O 1
ATOM 1718 N N . GLY A 1 207 ? 3.609 -15.125 -19.171 1.00 90.38 207 GLY A N 1
ATOM 1719 C CA . GLY A 1 207 ? 2.694 -14.557 -18.194 1.00 90.38 207 GLY A CA 1
ATOM 1720 C C . GLY A 1 207 ? 1.448 -15.418 -17.988 1.00 90.38 207 GLY A C 1
ATOM 1721 O O . GLY A 1 207 ? 1.083 -15.702 -16.846 1.00 90.38 207 GLY A O 1
ATOM 1722 N N . ILE A 1 208 ? 0.851 -15.936 -19.070 1.00 91.06 208 ILE A N 1
ATOM 1723 C CA . ILE A 1 208 ? -0.260 -16.901 -18.991 1.00 91.06 208 ILE A CA 1
ATOM 1724 C C . ILE A 1 208 ? 0.188 -18.174 -18.263 1.00 91.06 208 ILE A C 1
ATOM 1726 O O . ILE A 1 208 ? -0.512 -18.650 -17.366 1.00 91.06 208 ILE A O 1
ATOM 1730 N N . VAL A 1 209 ? 1.368 -18.704 -18.606 1.00 92.62 209 VAL A N 1
ATOM 1731 C CA . VAL A 1 209 ? 1.941 -19.888 -17.945 1.00 92.62 209 VAL A CA 1
ATOM 1732 C C . VAL A 1 209 ? 2.147 -19.635 -16.450 1.00 92.62 209 VAL A C 1
ATOM 1734 O O . VAL A 1 209 ? 1.790 -20.484 -15.636 1.00 92.62 209 VAL A O 1
ATOM 1737 N N . PHE A 1 210 ? 2.665 -18.468 -16.066 1.00 93.06 210 PHE A N 1
ATOM 1738 C CA . PHE A 1 210 ? 2.901 -18.107 -14.668 1.00 93.06 210 PHE A CA 1
ATOM 1739 C C . PHE A 1 210 ? 1.604 -17.989 -13.869 1.00 93.06 210 PHE A C 1
ATOM 1741 O O . PHE A 1 210 ? 1.531 -18.527 -12.765 1.00 93.06 210 PHE A O 1
ATOM 1748 N N . VAL A 1 211 ? 0.560 -17.368 -14.426 1.00 92.62 211 VAL A N 1
ATOM 1749 C CA . VAL A 1 211 ? -0.755 -17.283 -13.769 1.00 92.62 211 VAL A CA 1
ATOM 1750 C C . VAL A 1 211 ? -1.396 -18.669 -13.644 1.00 92.62 211 VAL A C 1
ATOM 1752 O O . VAL A 1 211 ? -1.907 -19.015 -12.577 1.00 92.62 211 VAL A O 1
ATOM 1755 N N . ALA A 1 212 ? -1.326 -19.504 -14.686 1.00 92.06 212 ALA A N 1
ATOM 1756 C CA . ALA A 1 212 ? -1.854 -20.868 -14.652 1.00 92.06 212 ALA A CA 1
ATOM 1757 C C . ALA A 1 212 ? -1.120 -21.746 -13.622 1.00 92.06 212 ALA A C 1
ATOM 1759 O O . ALA A 1 212 ? -1.756 -22.440 -12.823 1.00 92.06 212 ALA A O 1
ATOM 1760 N N . LEU A 1 213 ? 0.214 -21.673 -13.592 1.00 92.31 213 LEU A N 1
ATOM 1761 C CA . LEU A 1 213 ? 1.046 -22.378 -12.621 1.00 92.31 213 LEU A CA 1
ATOM 1762 C C . LEU A 1 213 ? 0.769 -21.889 -11.196 1.00 92.31 213 LEU A C 1
ATOM 1764 O O . LEU A 1 213 ? 0.607 -22.705 -10.291 1.00 92.31 213 LEU A O 1
ATOM 1768 N N . ALA A 1 214 ? 0.653 -20.576 -10.990 1.00 91.88 214 ALA A N 1
ATOM 1769 C CA . ALA A 1 214 ? 0.300 -19.999 -9.699 1.00 91.88 214 ALA A CA 1
ATOM 1770 C C . ALA A 1 214 ? -1.070 -20.494 -9.214 1.00 91.88 214 ALA A C 1
ATOM 1772 O O . ALA A 1 214 ? -1.200 -20.938 -8.072 1.00 91.88 214 ALA A O 1
ATOM 1773 N N . ALA A 1 215 ? -2.080 -20.492 -10.087 1.00 89.75 215 ALA A N 1
ATOM 1774 C CA . ALA A 1 215 ? -3.402 -21.024 -9.776 1.00 89.75 215 ALA A CA 1
ATOM 1775 C C . ALA A 1 215 ? -3.353 -22.518 -9.413 1.00 89.75 215 ALA A C 1
ATOM 1777 O O . ALA A 1 215 ? -3.973 -22.937 -8.432 1.00 89.75 215 ALA A O 1
ATOM 1778 N N . TYR A 1 216 ? -2.585 -23.320 -10.152 1.00 90.06 216 TYR A N 1
ATOM 1779 C CA . TYR A 1 216 ? -2.385 -24.733 -9.836 1.00 90.06 216 TYR A CA 1
ATOM 1780 C C . TYR A 1 216 ? -1.727 -24.924 -8.461 1.00 90.06 216 TYR A C 1
ATOM 1782 O O . TYR A 1 216 ? -2.254 -25.658 -7.623 1.00 90.06 216 TYR A O 1
ATOM 1790 N N . LEU A 1 217 ? -0.626 -24.216 -8.188 1.00 89.31 217 LEU A N 1
ATOM 1791 C CA . LEU A 1 217 ? 0.111 -24.304 -6.924 1.00 89.31 217 LEU A CA 1
ATOM 1792 C C . LEU A 1 217 ? -0.750 -23.917 -5.717 1.00 89.31 217 LEU A C 1
ATOM 1794 O O . LEU A 1 217 ? -0.687 -24.589 -4.687 1.00 89.31 217 LEU A O 1
ATOM 1798 N N . LEU A 1 218 ? -1.594 -22.889 -5.856 1.00 87.19 218 LEU A N 1
ATOM 1799 C CA . LEU A 1 218 ? -2.519 -22.452 -4.805 1.00 87.19 218 LEU A CA 1
ATOM 1800 C C . LEU A 1 218 ? -3.564 -23.518 -4.439 1.00 87.19 218 LEU A C 1
ATOM 1802 O O . LEU A 1 218 ? -4.022 -23.539 -3.296 1.00 87.19 218 LEU A O 1
ATOM 1806 N N . LYS A 1 219 ? -3.930 -24.405 -5.374 1.00 84.31 219 LYS A N 1
ATOM 1807 C CA . LYS A 1 219 ? -4.851 -25.529 -5.128 1.00 84.31 219 LYS A CA 1
ATOM 1808 C C . LYS A 1 219 ? -4.142 -26.794 -4.654 1.00 84.31 219 LYS A C 1
ATOM 1810 O O . LYS A 1 219 ? -4.664 -27.485 -3.785 1.00 84.31 219 LYS A O 1
ATOM 1815 N N . ALA A 1 220 ? -2.996 -27.115 -5.247 1.00 80.19 220 ALA A N 1
ATOM 1816 C CA . ALA A 1 220 ? -2.370 -28.422 -5.098 1.00 80.19 220 ALA A CA 1
ATOM 1817 C C . ALA A 1 220 ? -1.586 -28.583 -3.786 1.00 80.19 220 ALA A C 1
ATOM 1819 O O . ALA A 1 220 ? -1.565 -29.679 -3.229 1.00 80.19 220 ALA A O 1
ATOM 1820 N N . ILE A 1 221 ? -0.927 -27.528 -3.284 1.00 71.69 221 ILE A N 1
ATOM 1821 C CA . ILE A 1 221 ? 0.044 -27.665 -2.187 1.00 71.69 221 ILE A CA 1
ATOM 1822 C C . ILE A 1 221 ? -0.212 -26.647 -1.073 1.00 71.69 221 ILE A C 1
ATOM 1824 O O . ILE A 1 221 ? -0.277 -25.443 -1.297 1.00 71.69 221 ILE A O 1
ATOM 1828 N N . GLN A 1 222 ? -0.296 -27.123 0.174 1.00 71.69 222 GLN A N 1
ATOM 1829 C CA . GLN A 1 222 ? -0.633 -26.280 1.330 1.00 71.69 222 GLN A CA 1
ATOM 1830 C C . GLN A 1 222 ? 0.563 -25.617 2.034 1.00 71.69 222 GLN A C 1
ATOM 1832 O O . GLN A 1 222 ? 0.365 -24.923 3.033 1.00 71.69 222 GLN A O 1
ATOM 1837 N N . SER A 1 223 ? 1.797 -25.781 1.546 1.00 83.94 223 SER A N 1
ATOM 1838 C CA . SER A 1 223 ? 2.956 -25.165 2.207 1.00 83.94 223 SER A CA 1
ATOM 1839 C C . SER A 1 223 ? 2.926 -23.633 2.099 1.00 83.94 223 SER A C 1
ATOM 1841 O O . SER A 1 223 ? 2.584 -23.068 1.058 1.00 83.94 223 SER A O 1
ATOM 1843 N N . LEU A 1 224 ? 3.317 -22.947 3.180 1.00 80.00 224 LEU A N 1
ATOM 1844 C CA . LEU A 1 224 ? 3.393 -21.481 3.206 1.00 80.00 224 LEU A CA 1
ATOM 1845 C C . LEU A 1 224 ? 4.377 -20.945 2.161 1.00 80.00 224 LEU A C 1
ATOM 1847 O O . LEU A 1 224 ? 4.100 -19.930 1.532 1.00 80.00 224 LEU A O 1
ATOM 1851 N N . PHE A 1 225 ? 5.490 -21.647 1.944 1.00 83.00 225 PHE A N 1
ATOM 1852 C CA . PHE A 1 225 ? 6.511 -21.250 0.981 1.00 83.00 225 PHE A CA 1
ATOM 1853 C C . PHE A 1 225 ? 6.012 -21.305 -0.462 1.00 83.00 225 PHE A C 1
ATOM 1855 O O . PHE A 1 225 ? 6.058 -20.294 -1.160 1.00 83.00 225 PHE A O 1
ATOM 1862 N N . LEU A 1 226 ? 5.435 -22.436 -0.881 1.00 84.88 226 LEU A N 1
ATOM 1863 C CA . LEU A 1 226 ? 4.869 -22.569 -2.228 1.00 84.88 226 LEU A CA 1
ATOM 1864 C C . LEU A 1 226 ? 3.705 -21.606 -2.463 1.00 84.88 226 LEU A C 1
ATOM 1866 O O . LEU A 1 226 ? 3.544 -21.111 -3.572 1.00 84.88 226 LEU A O 1
ATOM 1870 N N . ARG A 1 227 ? 2.938 -21.272 -1.419 1.00 87.31 227 ARG A N 1
ATOM 1871 C CA . ARG A 1 227 ? 1.892 -20.251 -1.515 1.00 87.31 227 ARG A CA 1
ATOM 1872 C C . ARG A 1 227 ? 2.462 -18.864 -1.830 1.00 87.31 227 ARG A C 1
ATOM 1874 O O . ARG A 1 227 ? 1.903 -18.171 -2.671 1.00 87.31 227 ARG A O 1
ATOM 1881 N N . GLN A 1 228 ? 3.559 -18.460 -1.184 1.00 88.44 228 GLN A N 1
ATOM 1882 C CA . GLN A 1 228 ? 4.202 -17.171 -1.472 1.00 88.44 228 GLN A CA 1
ATOM 1883 C C . GLN A 1 228 ? 4.884 -17.164 -2.848 1.00 88.44 228 GLN A C 1
ATOM 1885 O O . GLN A 1 228 ? 4.784 -16.170 -3.560 1.00 88.44 228 GLN A O 1
ATOM 1890 N N . ILE A 1 229 ? 5.478 -18.286 -3.274 1.00 88.31 229 ILE A N 1
ATOM 1891 C CA . ILE A 1 229 ? 5.960 -18.450 -4.658 1.00 88.31 229 ILE A CA 1
ATOM 1892 C C . ILE A 1 229 ? 4.814 -18.280 -5.653 1.00 88.31 229 ILE A C 1
ATOM 1894 O O . ILE A 1 229 ? 4.964 -17.570 -6.642 1.00 88.31 229 ILE A O 1
ATOM 1898 N N . ALA A 1 230 ? 3.661 -18.895 -5.391 1.00 90.69 230 ALA A N 1
ATOM 1899 C CA . ALA A 1 230 ? 2.513 -18.774 -6.273 1.00 90.69 230 ALA A CA 1
ATOM 1900 C C . ALA A 1 230 ? 2.034 -17.318 -6.383 1.00 90.69 230 ALA A C 1
ATOM 1902 O O . ALA A 1 230 ? 1.744 -16.869 -7.484 1.00 90.69 230 ALA A O 1
ATOM 1903 N N . TYR A 1 231 ? 2.017 -16.548 -5.288 1.00 89.62 231 TYR A N 1
ATOM 1904 C CA . TYR A 1 231 ? 1.709 -15.115 -5.365 1.00 89.62 231 TYR A CA 1
ATOM 1905 C C . TYR A 1 231 ? 2.760 -14.319 -6.148 1.00 89.62 231 TYR A C 1
ATOM 1907 O O . TYR A 1 231 ? 2.378 -13.473 -6.951 1.00 89.62 231 TYR A O 1
ATOM 1915 N N . CYS A 1 232 ? 4.051 -14.614 -5.972 1.00 90.69 232 CYS A N 1
ATOM 1916 C CA . CYS A 1 232 ? 5.137 -14.009 -6.753 1.00 90.69 232 CYS A CA 1
ATOM 1917 C C . CYS A 1 232 ? 4.938 -14.238 -8.263 1.00 90.69 232 CYS A C 1
ATOM 1919 O O . CYS A 1 232 ? 4.900 -13.281 -9.037 1.00 90.69 232 CYS A O 1
ATOM 1921 N N . LEU A 1 233 ? 4.713 -15.494 -8.665 1.00 91.94 233 LEU A N 1
ATOM 1922 C CA . LEU A 1 233 ? 4.450 -15.871 -10.057 1.00 91.94 233 LEU A CA 1
ATOM 1923 C C . LEU A 1 233 ? 3.169 -15.234 -10.596 1.00 91.94 233 LEU A C 1
ATOM 1925 O O . LEU A 1 233 ? 3.155 -14.765 -11.730 1.00 91.94 233 LEU A O 1
ATOM 1929 N N . TRP A 1 234 ? 2.104 -15.186 -9.791 1.00 92.81 234 TRP A N 1
ATOM 1930 C CA . TRP A 1 234 ? 0.848 -14.567 -10.205 1.00 92.81 234 TRP A CA 1
ATOM 1931 C C . TRP A 1 234 ? 1.043 -13.087 -10.515 1.00 92.81 234 TRP A C 1
ATOM 1933 O O . TRP A 1 234 ? 0.620 -12.640 -11.573 1.00 92.81 234 TRP A O 1
ATOM 1943 N N . VAL A 1 235 ? 1.685 -12.328 -9.620 1.00 90.75 235 VAL A N 1
ATOM 1944 C CA . VAL A 1 235 ? 1.925 -10.888 -9.815 1.00 90.75 235 VAL A CA 1
ATOM 1945 C C . VAL A 1 235 ? 2.768 -10.648 -11.064 1.00 90.75 235 VAL A C 1
ATOM 1947 O O . VAL A 1 235 ? 2.377 -9.840 -11.904 1.00 90.75 235 VAL A O 1
ATOM 1950 N N . ALA A 1 236 ? 3.867 -11.393 -11.222 1.00 91.81 236 ALA A N 1
ATOM 1951 C CA . ALA A 1 236 ? 4.728 -11.294 -12.396 1.00 91.81 236 ALA A CA 1
ATOM 1952 C C . ALA A 1 236 ? 3.962 -11.588 -13.695 1.00 91.81 236 ALA A C 1
ATOM 1954 O O . ALA A 1 236 ? 3.964 -10.778 -14.622 1.00 91.81 236 ALA A O 1
ATOM 1955 N N . GLY A 1 237 ? 3.245 -12.715 -13.738 1.00 91.12 237 GLY A N 1
ATOM 1956 C CA . GLY A 1 237 ? 2.517 -13.135 -14.929 1.00 91.12 237 GLY A CA 1
ATOM 1957 C C . GLY A 1 237 ? 1.324 -12.243 -15.262 1.00 91.12 237 GLY A C 1
ATOM 1958 O O . GLY A 1 237 ? 1.091 -11.940 -16.427 1.00 91.12 237 GLY A O 1
ATOM 1959 N N . GLN A 1 238 ? 0.598 -11.764 -14.253 1.00 92.19 238 GLN A N 1
ATOM 1960 C CA . GLN A 1 238 ? -0.516 -10.840 -14.437 1.00 92.19 238 GLN A CA 1
ATOM 1961 C C . GLN A 1 238 ? -0.060 -9.519 -15.052 1.00 92.19 238 GLN A C 1
ATOM 1963 O O . GLN A 1 238 ? -0.677 -9.060 -16.011 1.00 92.19 238 GLN A O 1
ATOM 1968 N N . ILE A 1 239 ? 1.001 -8.911 -14.513 1.00 89.94 239 ILE A N 1
ATOM 1969 C CA . ILE A 1 239 ? 1.521 -7.644 -15.036 1.00 89.94 239 ILE A CA 1
ATOM 1970 C C . ILE A 1 239 ? 2.002 -7.836 -16.479 1.00 89.94 239 ILE A C 1
ATOM 1972 O O . ILE A 1 239 ? 1.641 -7.040 -17.343 1.00 89.94 239 ILE A O 1
ATOM 1976 N N . ALA A 1 240 ? 2.723 -8.926 -16.762 1.00 89.88 240 ALA A N 1
ATOM 1977 C CA . ALA A 1 240 ? 3.167 -9.254 -18.114 1.00 89.88 240 ALA A CA 1
ATOM 1978 C C . ALA A 1 240 ? 1.991 -9.381 -19.100 1.00 89.88 240 ALA A C 1
ATOM 1980 O O . ALA A 1 240 ? 1.995 -8.740 -20.148 1.00 89.88 240 ALA A O 1
ATOM 1981 N N . VAL A 1 241 ? 0.949 -10.149 -18.754 1.00 90.06 241 VAL A N 1
ATOM 1982 C CA . VAL A 1 241 ? -0.236 -10.319 -19.615 1.00 90.06 241 VAL A CA 1
ATOM 1983 C C . VAL A 1 241 ? -0.947 -8.990 -19.857 1.00 90.06 241 VAL A C 1
ATOM 1985 O O . VAL A 1 241 ? -1.316 -8.699 -20.991 1.00 90.06 241 VAL A O 1
ATOM 1988 N N . ILE A 1 242 ? -1.140 -8.181 -18.814 1.00 88.69 242 ILE A N 1
ATOM 1989 C CA . ILE A 1 242 ? -1.882 -6.921 -18.911 1.00 88.69 242 ILE A CA 1
ATOM 1990 C C . ILE A 1 242 ? -1.183 -5.937 -19.853 1.00 88.69 242 ILE A C 1
ATOM 1992 O O . ILE A 1 242 ? -1.806 -5.477 -20.806 1.00 88.69 242 ILE A O 1
ATOM 1996 N N . PHE A 1 243 ? 0.094 -5.639 -19.619 1.00 84.56 243 PHE A N 1
ATOM 1997 C CA . PHE A 1 243 ? 0.807 -4.616 -20.389 1.00 84.56 243 PHE A CA 1
ATOM 1998 C C . PHE A 1 243 ? 1.110 -5.064 -21.821 1.00 84.56 243 PHE A C 1
ATOM 2000 O O . PHE A 1 243 ? 0.860 -4.307 -22.749 1.00 84.56 243 PHE A O 1
ATOM 2007 N N . TYR A 1 244 ? 1.520 -6.315 -22.050 1.00 86.06 244 TYR A N 1
ATOM 2008 C CA . TYR A 1 244 ? 1.768 -6.762 -23.427 1.00 86.06 244 TYR A CA 1
ATOM 2009 C C . TYR A 1 244 ? 0.497 -6.904 -24.261 1.00 86.06 244 TYR A C 1
ATOM 2011 O O . TYR A 1 244 ? 0.552 -6.794 -25.484 1.00 86.06 244 TYR A O 1
ATOM 2019 N N . THR A 1 245 ? -0.661 -7.125 -23.631 1.00 85.31 245 THR A N 1
ATOM 2020 C CA . THR A 1 245 ? -1.930 -7.069 -24.370 1.00 85.31 245 THR A CA 1
ATOM 2021 C C . THR A 1 245 ? -2.227 -5.643 -24.840 1.00 85.31 245 THR A C 1
ATOM 2023 O O . THR A 1 245 ? -2.750 -5.468 -25.937 1.00 85.31 245 THR A O 1
ATOM 2026 N N . VAL A 1 246 ? -1.860 -4.627 -24.054 1.00 83.38 246 VAL A N 1
ATOM 2027 C CA . VAL A 1 246 ? -1.986 -3.212 -24.447 1.00 83.38 246 VAL A CA 1
ATOM 2028 C C . VAL A 1 246 ? -1.068 -2.896 -25.609 1.00 83.38 246 VAL A C 1
ATOM 2030 O O . VAL A 1 246 ? -1.541 -2.345 -26.599 1.00 83.38 246 VAL A O 1
ATOM 2033 N N . ASP A 1 247 ? 0.197 -3.309 -25.525 1.00 83.00 247 ASP A N 1
ATOM 2034 C CA . ASP A 1 247 ? 1.172 -3.096 -26.596 1.00 83.00 247 ASP A CA 1
ATOM 2035 C C . ASP A 1 247 ? 0.740 -3.790 -27.897 1.00 83.00 247 ASP A C 1
ATOM 2037 O O . ASP A 1 247 ? 0.883 -3.237 -28.984 1.00 83.00 247 ASP A O 1
ATOM 2041 N N . LEU A 1 248 ? 0.149 -4.989 -27.805 1.00 84.62 248 LEU A N 1
ATOM 2042 C CA . LEU A 1 248 ? -0.343 -5.723 -28.973 1.00 84.62 248 LEU A CA 1
ATOM 2043 C C . LEU A 1 248 ? -1.591 -5.078 -29.594 1.00 84.62 248 LEU A C 1
ATOM 2045 O O . LEU A 1 248 ? -1.740 -5.065 -30.816 1.00 84.62 248 LEU A O 1
ATOM 2049 N N . MET A 1 249 ? -2.516 -4.591 -28.763 1.00 83.81 249 MET A N 1
ATOM 2050 C CA . MET A 1 249 ? -3.796 -4.037 -29.218 1.00 83.81 249 MET A CA 1
ATOM 2051 C C . MET A 1 249 ? -3.739 -2.532 -29.507 1.00 83.81 249 MET A C 1
ATOM 2053 O O . MET A 1 249 ? -4.689 -2.007 -30.086 1.00 83.81 249 MET A O 1
ATOM 2057 N N . ASN A 1 250 ? -2.662 -1.840 -29.114 1.00 82.12 250 ASN A N 1
ATOM 2058 C CA . ASN A 1 250 ? -2.536 -0.376 -29.125 1.00 82.12 250 ASN A CA 1
ATOM 2059 C C . ASN A 1 250 ? -3.744 0.334 -28.484 1.00 82.12 250 ASN A C 1
ATOM 2061 O O . ASN A 1 250 ? -4.182 1.391 -28.938 1.00 82.12 250 ASN A O 1
ATOM 2065 N N . GLN A 1 251 ? -4.332 -0.280 -27.456 1.00 83.19 251 GLN A N 1
ATOM 2066 C CA . GLN A 1 251 ? -5.505 0.223 -26.743 1.00 83.19 251 GLN A CA 1
ATOM 2067 C C . GLN A 1 251 ? -5.366 -0.096 -25.259 1.00 83.19 251 GLN A C 1
ATOM 2069 O O . GLN A 1 251 ? -4.999 -1.214 -24.903 1.00 83.19 251 GLN A O 1
ATOM 2074 N N . ILE A 1 252 ? -5.718 0.855 -24.389 1.00 84.38 252 ILE A N 1
ATOM 2075 C CA . ILE A 1 252 ? -5.606 0.688 -22.932 1.00 84.38 252 ILE A CA 1
ATOM 2076 C C . ILE A 1 252 ? -6.818 -0.013 -22.296 1.00 84.38 252 ILE A C 1
ATOM 2078 O O . ILE A 1 252 ? -6.715 -0.609 -21.227 1.00 84.38 252 ILE A O 1
ATOM 2082 N N . ILE A 1 253 ? -7.978 0.021 -22.964 1.00 86.25 253 ILE A N 1
ATOM 2083 C CA . ILE A 1 253 ? -9.245 -0.554 -22.476 1.00 86.25 253 ILE A CA 1
ATOM 2084 C C . ILE A 1 253 ? -9.116 -2.038 -22.051 1.00 86.25 253 ILE A C 1
ATOM 2086 O O . ILE A 1 253 ? -9.680 -2.405 -21.014 1.00 86.25 253 ILE A O 1
ATOM 2090 N N . PRO A 1 254 ? -8.371 -2.907 -22.770 1.00 88.31 254 PRO A N 1
ATOM 2091 C CA . PRO A 1 254 ? -8.135 -4.291 -22.362 1.00 88.31 254 PRO A CA 1
ATOM 2092 C C . PRO A 1 254 ? -7.548 -4.458 -20.953 1.00 88.31 254 PRO A C 1
ATOM 2094 O O . PRO A 1 254 ? -7.849 -5.470 -20.319 1.00 88.31 254 PRO A O 1
ATOM 2097 N N . ILE A 1 255 ? -6.786 -3.484 -20.424 1.00 90.38 255 ILE A N 1
ATOM 2098 C CA . ILE A 1 255 ? -6.258 -3.533 -19.045 1.00 90.38 255 ILE A CA 1
ATOM 2099 C C . ILE A 1 255 ? -7.402 -3.738 -18.057 1.00 90.38 255 ILE A C 1
ATOM 2101 O O . ILE A 1 255 ? -7.319 -4.606 -17.189 1.00 90.38 255 ILE A O 1
ATOM 2105 N N . LEU A 1 256 ? -8.482 -2.963 -18.192 1.00 90.69 256 LEU A N 1
ATOM 2106 C CA . LEU A 1 256 ? -9.600 -2.999 -17.254 1.00 90.69 256 LEU A CA 1
ATOM 2107 C C . LEU A 1 256 ? -10.285 -4.371 -17.258 1.00 90.69 256 LEU A C 1
ATOM 2109 O O . LEU A 1 256 ? -10.556 -4.936 -16.197 1.00 90.69 256 LEU A O 1
ATOM 2113 N N . PHE A 1 257 ? -10.525 -4.930 -18.446 1.00 91.50 257 PHE A N 1
ATOM 2114 C CA . PHE A 1 257 ? -11.155 -6.241 -18.596 1.00 91.50 257 PHE A CA 1
ATOM 2115 C C . PHE A 1 257 ? -10.265 -7.369 -18.077 1.00 91.50 257 PHE A C 1
ATOM 2117 O O . PHE A 1 257 ? -10.738 -8.221 -17.324 1.00 91.50 257 PHE A O 1
ATOM 2124 N N . LEU A 1 258 ? -8.974 -7.360 -18.417 1.00 92.19 258 LEU A N 1
ATOM 2125 C CA . LEU A 1 258 ? -8.017 -8.346 -17.919 1.00 92.19 258 LEU A CA 1
ATOM 2126 C C . LEU A 1 258 ? -7.883 -8.272 -16.397 1.00 92.19 258 LEU A C 1
ATOM 2128 O O . LEU A 1 258 ? -7.899 -9.303 -15.729 1.00 92.19 258 LEU A O 1
ATOM 2132 N N . GLN A 1 259 ? -7.834 -7.068 -15.829 1.00 94.56 259 GLN A N 1
ATOM 2133 C CA . GLN A 1 259 ? -7.769 -6.872 -14.384 1.00 94.56 259 GLN A CA 1
ATOM 2134 C C . GLN A 1 259 ? -9.044 -7.360 -13.677 1.00 94.56 259 GLN A C 1
ATOM 2136 O O . GLN A 1 259 ? -8.964 -7.949 -12.597 1.00 94.56 259 GLN A O 1
ATOM 2141 N N . LEU A 1 260 ? -10.217 -7.192 -14.296 1.00 94.12 260 LEU A N 1
ATOM 2142 C CA . LEU A 1 260 ? -11.480 -7.741 -13.795 1.00 94.12 260 LEU A CA 1
ATOM 2143 C C . LEU A 1 260 ? -11.466 -9.277 -13.823 1.00 94.12 260 LEU A C 1
ATOM 2145 O O . LEU A 1 260 ? -11.836 -9.909 -12.833 1.00 94.12 260 LEU A O 1
ATOM 2149 N N . VAL A 1 261 ? -10.969 -9.884 -14.907 1.00 93.62 261 VAL A N 1
ATOM 2150 C CA . VAL A 1 261 ? -10.774 -11.342 -15.000 1.00 93.62 261 VAL A CA 1
ATOM 2151 C C . VAL A 1 261 ? -9.819 -11.836 -13.910 1.00 93.62 261 VAL A C 1
ATOM 2153 O O . VAL A 1 261 ? -10.123 -12.821 -13.239 1.00 93.62 261 VAL A O 1
ATOM 2156 N N . MET A 1 262 ? -8.708 -11.139 -13.665 1.00 93.50 262 MET A N 1
ATOM 2157 C CA . MET A 1 262 ? -7.747 -11.496 -12.612 1.00 93.50 262 MET A CA 1
ATOM 2158 C C . MET A 1 262 ? -8.351 -11.391 -11.209 1.00 93.50 262 MET A C 1
ATOM 2160 O O . MET A 1 262 ? -8.142 -12.285 -10.386 1.00 93.50 262 MET A O 1
ATOM 2164 N N . LEU A 1 263 ? -9.155 -10.358 -10.939 1.00 94.31 263 LEU A N 1
ATOM 2165 C CA . LEU A 1 263 ? -9.900 -10.231 -9.685 1.00 94.31 263 LEU A CA 1
ATOM 2166 C C . LEU A 1 263 ? -10.915 -11.373 -9.516 1.00 94.31 263 LEU A C 1
ATOM 2168 O O . LEU A 1 263 ? -11.004 -11.962 -8.436 1.00 94.31 263 LEU A O 1
ATOM 2172 N N . ALA A 1 264 ? -11.646 -11.723 -10.578 1.00 93.25 264 ALA A N 1
ATOM 2173 C CA . ALA A 1 264 ? -12.593 -12.833 -10.561 1.00 93.25 264 ALA A CA 1
ATOM 2174 C C . ALA A 1 264 ? -11.879 -14.168 -10.295 1.00 93.25 264 ALA A C 1
ATOM 2176 O O . ALA A 1 264 ? -12.295 -14.929 -9.421 1.00 93.25 264 ALA A O 1
ATOM 2177 N N . LEU A 1 265 ? -10.757 -14.429 -10.972 1.00 92.00 265 LEU A N 1
ATOM 2178 C CA . LEU A 1 265 ? -9.919 -15.604 -10.728 1.00 92.00 265 LEU A CA 1
ATOM 2179 C C . LEU A 1 265 ? -9.411 -15.641 -9.281 1.00 92.00 265 LEU A C 1
ATOM 2181 O O . LEU A 1 265 ? -9.536 -16.671 -8.622 1.00 92.00 265 LEU A O 1
ATOM 2185 N N . ALA A 1 266 ? -8.903 -14.527 -8.749 1.00 91.50 266 ALA A N 1
ATOM 2186 C CA . ALA A 1 266 ? -8.438 -14.433 -7.364 1.00 91.50 266 ALA A CA 1
ATOM 2187 C C . ALA A 1 266 ? -9.552 -14.741 -6.346 1.00 91.50 266 ALA A C 1
ATOM 2189 O O . ALA A 1 266 ? -9.296 -15.408 -5.335 1.00 91.50 266 ALA A O 1
ATOM 2190 N N . TYR A 1 267 ? -10.780 -14.297 -6.633 1.00 90.62 267 TYR A N 1
ATOM 2191 C CA . TYR A 1 267 ? -11.975 -14.593 -5.846 1.00 90.62 267 TYR A CA 1
ATOM 2192 C C . TYR A 1 267 ? -12.347 -16.085 -5.916 1.00 90.62 267 TYR A C 1
ATOM 2194 O O . TYR A 1 267 ? -12.485 -16.738 -4.878 1.00 90.62 267 TYR A O 1
ATOM 2202 N N . PHE A 1 268 ? -12.433 -16.666 -7.119 1.00 89.94 268 PHE A N 1
ATOM 2203 C CA . PHE A 1 268 ? -12.776 -18.083 -7.311 1.00 89.94 268 PHE A CA 1
ATOM 2204 C C . PHE A 1 268 ? -11.739 -19.038 -6.719 1.00 89.94 268 PHE A C 1
ATOM 2206 O O . PHE A 1 268 ? -12.088 -20.086 -6.174 1.00 89.94 268 PHE A O 1
ATOM 2213 N N . MET A 1 269 ? -10.461 -18.667 -6.789 1.00 85.88 269 MET A N 1
ATOM 2214 C CA . MET A 1 269 ? -9.349 -19.443 -6.243 1.00 85.88 269 MET A CA 1
ATOM 2215 C C . MET A 1 269 ? -9.229 -19.339 -4.717 1.00 85.88 269 MET A C 1
ATOM 2217 O O . MET A 1 269 ? -8.346 -19.972 -4.140 1.00 85.88 269 MET A O 1
ATOM 2221 N N . ARG A 1 270 ? -10.113 -18.576 -4.054 1.00 84.69 270 ARG A N 1
ATOM 2222 C CA . ARG A 1 270 ? -10.119 -18.352 -2.600 1.00 84.69 270 ARG A CA 1
ATOM 2223 C C . ARG A 1 270 ? -8.751 -17.918 -2.064 1.00 84.69 270 ARG A C 1
ATOM 2225 O O . ARG A 1 270 ? -8.272 -18.411 -1.043 1.00 84.69 270 ARG A O 1
ATOM 2232 N N . THR A 1 271 ? -8.108 -16.998 -2.780 1.00 86.38 271 THR A N 1
ATOM 2233 C CA . THR A 1 271 ? -6.808 -16.433 -2.392 1.00 86.38 271 THR A CA 1
ATOM 2234 C C . THR A 1 271 ? -6.885 -15.674 -1.064 1.00 86.38 271 THR A C 1
ATOM 2236 O O . THR A 1 271 ? -7.963 -15.356 -0.561 1.00 86.38 271 THR A O 1
ATOM 2239 N N . HIS A 1 272 ? -5.739 -15.382 -0.450 1.00 87.81 272 HIS A N 1
ATOM 2240 C CA . HIS A 1 272 ? -5.704 -14.617 0.797 1.00 87.81 272 HIS A CA 1
ATOM 2241 C C . HIS A 1 272 ? -6.335 -13.224 0.617 1.00 87.81 272 HIS A C 1
ATOM 2243 O O . HIS A 1 272 ? -6.105 -12.565 -0.394 1.00 87.81 272 HIS A O 1
ATOM 2249 N N . TRP A 1 273 ? -7.082 -12.735 1.612 1.00 89.75 273 TRP A N 1
ATOM 2250 C CA . TRP A 1 273 ? -7.835 -11.474 1.515 1.00 89.75 273 TRP A CA 1
ATOM 2251 C C . TRP A 1 273 ? -6.974 -10.265 1.116 1.00 89.75 273 TRP A C 1
ATOM 2253 O O . TRP A 1 273 ? -7.419 -9.420 0.341 1.00 89.75 273 TRP A O 1
ATOM 2263 N N . PHE A 1 274 ? -5.722 -10.198 1.581 1.00 88.06 274 PHE A N 1
ATOM 2264 C CA . PHE A 1 274 ? -4.800 -9.122 1.200 1.00 88.06 274 PHE A CA 1
ATOM 2265 C C . PHE A 1 274 ? -4.478 -9.140 -0.302 1.00 88.06 274 PHE A C 1
ATOM 2267 O O . PHE A 1 274 ? -4.364 -8.087 -0.916 1.00 88.06 274 PHE A O 1
ATOM 2274 N N . PHE A 1 275 ? -4.396 -10.325 -0.915 1.00 90.06 275 PHE A N 1
ATOM 2275 C CA . PHE A 1 275 ? -4.204 -10.447 -2.359 1.00 90.06 275 PHE A CA 1
ATOM 2276 C C . PHE A 1 275 ? -5.414 -9.876 -3.108 1.00 90.06 275 PHE A C 1
ATOM 2278 O O . PHE A 1 275 ? -5.250 -9.052 -3.998 1.00 90.06 275 PHE A O 1
ATOM 2285 N N . VAL A 1 276 ? -6.635 -10.216 -2.675 1.00 93.19 276 VAL A N 1
ATOM 2286 C CA . VAL A 1 276 ? -7.877 -9.645 -3.230 1.00 93.19 276 VAL A CA 1
ATOM 2287 C C . VAL A 1 276 ? -7.923 -8.123 -3.057 1.00 93.19 276 VAL A C 1
ATOM 2289 O O . VAL A 1 276 ? -8.314 -7.420 -3.979 1.00 93.19 276 VAL A O 1
ATOM 2292 N N . PHE A 1 277 ? -7.475 -7.594 -1.915 1.00 93.75 277 PHE A N 1
ATOM 2293 C CA . PHE A 1 277 ? -7.362 -6.147 -1.692 1.00 93.75 277 PHE A CA 1
ATOM 2294 C C . PHE A 1 277 ? -6.458 -5.476 -2.735 1.00 93.75 277 PHE A C 1
ATOM 2296 O O . PHE A 1 277 ? -6.867 -4.491 -3.346 1.00 93.75 277 PHE A O 1
ATOM 2303 N N . VAL A 1 278 ? -5.277 -6.046 -2.997 1.00 91.56 278 VAL A N 1
ATOM 2304 C CA . VAL A 1 278 ? -4.365 -5.551 -4.039 1.00 91.56 278 VAL A CA 1
ATOM 2305 C C . VAL A 1 278 ? -5.004 -5.641 -5.428 1.00 91.56 278 VAL A C 1
ATOM 2307 O O . VAL A 1 278 ? -4.874 -4.704 -6.207 1.00 91.56 278 VAL A O 1
ATOM 2310 N N . GLN A 1 279 ? -5.754 -6.704 -5.734 1.00 94.19 279 GLN A N 1
ATOM 2311 C CA . GLN A 1 279 ? -6.459 -6.835 -7.017 1.00 94.19 279 GLN A CA 1
ATOM 2312 C C . GLN A 1 279 ? -7.559 -5.780 -7.209 1.00 94.19 279 GLN A C 1
ATOM 2314 O O . GLN A 1 279 ? -7.713 -5.258 -8.314 1.00 94.19 279 GLN A O 1
ATOM 2319 N N . ILE A 1 280 ? -8.295 -5.435 -6.146 1.00 95.38 280 ILE A N 1
ATOM 2320 C CA . ILE A 1 280 ? -9.306 -4.364 -6.160 1.00 95.38 280 ILE A CA 1
ATOM 2321 C C . ILE A 1 280 ? -8.631 -3.003 -6.384 1.00 95.38 280 ILE A C 1
ATOM 2323 O O . ILE A 1 280 ? -9.104 -2.221 -7.206 1.00 95.38 280 ILE A O 1
ATOM 2327 N N . LEU A 1 281 ? -7.503 -2.731 -5.714 1.00 94.06 281 LEU A N 1
ATOM 2328 C CA . LEU A 1 281 ? -6.717 -1.516 -5.964 1.00 94.06 281 LEU A CA 1
ATOM 2329 C C . LEU A 1 281 ? -6.142 -1.480 -7.384 1.00 94.06 281 LEU A C 1
ATOM 2331 O O . LEU A 1 281 ? -6.180 -0.434 -8.022 1.00 94.06 281 LEU A O 1
ATOM 2335 N N . GLY A 1 282 ? -5.664 -2.614 -7.899 1.00 92.44 282 GLY A N 1
ATOM 2336 C CA . GLY A 1 282 ? -5.208 -2.745 -9.281 1.00 92.44 282 GLY A CA 1
ATOM 2337 C C . GLY A 1 282 ? -6.327 -2.464 -10.283 1.00 92.44 282 GLY A C 1
ATOM 2338 O O . GLY A 1 282 ? -6.097 -1.774 -11.268 1.00 92.44 282 GLY A O 1
ATOM 2339 N N . LEU A 1 283 ? -7.557 -2.914 -10.005 1.00 95.19 283 LEU A N 1
ATOM 2340 C CA . LEU A 1 283 ? -8.734 -2.591 -10.820 1.00 95.19 283 LEU A CA 1
ATOM 2341 C C . LEU A 1 283 ? -9.046 -1.096 -10.788 1.00 95.19 283 LEU A C 1
ATOM 2343 O O . LEU A 1 283 ? -9.300 -0.502 -11.833 1.00 95.19 283 LEU A O 1
ATOM 2347 N N . TYR A 1 284 ? -8.988 -0.482 -9.606 1.00 94.25 284 TYR A N 1
ATOM 2348 C CA . TYR A 1 284 ? -9.173 0.957 -9.476 1.00 94.25 284 TYR A CA 1
ATOM 2349 C C . TYR A 1 284 ? -8.117 1.728 -10.282 1.00 94.25 284 TYR A C 1
ATOM 2351 O O . TYR A 1 284 ? -8.483 2.579 -11.091 1.00 94.25 284 TYR A O 1
ATOM 2359 N N . ALA A 1 285 ? -6.837 1.376 -10.128 1.00 91.75 285 ALA A N 1
ATOM 2360 C CA . ALA A 1 285 ? -5.717 1.986 -10.842 1.00 91.75 285 ALA A CA 1
ATOM 2361 C C . ALA A 1 285 ? -5.798 1.781 -12.365 1.00 91.75 285 ALA A C 1
ATOM 2363 O O . ALA A 1 285 ? -5.535 2.713 -13.117 1.00 91.75 285 ALA A O 1
ATOM 2364 N N . ALA A 1 286 ? -6.223 0.600 -12.826 1.00 91.44 286 ALA A N 1
ATOM 2365 C CA . ALA A 1 286 ? -6.479 0.328 -14.238 1.00 91.44 286 ALA A CA 1
ATOM 2366 C C . ALA A 1 286 ? -7.568 1.247 -14.810 1.00 91.44 286 ALA A C 1
ATOM 2368 O O . ALA A 1 286 ? -7.399 1.798 -15.896 1.00 91.44 286 ALA A O 1
ATOM 2369 N N . GLY A 1 287 ? -8.664 1.454 -14.071 1.00 91.12 287 GLY A N 1
ATOM 2370 C CA . GLY A 1 287 ? -9.717 2.391 -14.467 1.00 91.12 287 GLY A CA 1
ATOM 2371 C C . GLY A 1 287 ? -9.225 3.836 -14.517 1.00 91.12 287 GLY A C 1
ATOM 2372 O O . GLY A 1 287 ? -9.499 4.536 -15.486 1.00 91.12 287 GLY A O 1
ATOM 2373 N N . VAL A 1 288 ? -8.426 4.255 -13.532 1.00 89.31 288 VAL A N 1
ATOM 2374 C CA . VAL A 1 288 ? -7.759 5.567 -13.527 1.00 89.31 288 VAL A CA 1
ATOM 2375 C C . VAL A 1 288 ? -6.870 5.734 -14.765 1.00 89.31 288 VAL A C 1
ATOM 2377 O O . VAL A 1 288 ? -7.006 6.727 -15.474 1.00 89.31 288 VAL A O 1
ATOM 2380 N N . ALA A 1 289 ? -6.022 4.753 -15.080 1.00 87.44 289 ALA A N 1
ATOM 2381 C CA . ALA A 1 289 ? -5.171 4.789 -16.269 1.00 87.44 289 ALA A CA 1
ATOM 2382 C C . ALA A 1 289 ? -5.992 4.892 -17.567 1.00 87.44 289 ALA A C 1
ATOM 2384 O O . ALA A 1 289 ? -5.675 5.714 -18.423 1.00 87.44 289 ALA A O 1
ATOM 2385 N N . CYS A 1 290 ? -7.088 4.130 -17.681 1.00 87.19 290 CYS A N 1
ATOM 2386 C CA . CYS A 1 290 ? -7.984 4.195 -18.838 1.00 87.19 290 CYS A CA 1
ATOM 2387 C C . CYS A 1 290 ? -8.629 5.578 -19.000 1.00 87.19 290 CYS A C 1
ATOM 2389 O O . CYS A 1 290 ? -8.684 6.093 -20.113 1.00 87.19 290 CYS A O 1
ATOM 2391 N N . ILE A 1 291 ? -9.104 6.187 -17.906 1.00 85.75 291 ILE A N 1
ATOM 2392 C CA . ILE A 1 291 ? -9.698 7.535 -17.929 1.00 85.75 291 ILE A CA 1
ATOM 2393 C C . ILE A 1 291 ? -8.685 8.550 -18.466 1.00 85.75 291 ILE A C 1
ATOM 2395 O O . ILE A 1 291 ? -9.025 9.372 -19.315 1.00 85.75 291 ILE A O 1
ATOM 2399 N N . TRP A 1 292 ? -7.439 8.469 -17.998 1.00 80.00 292 TRP A N 1
ATOM 2400 C CA . TRP A 1 292 ? -6.388 9.400 -18.398 1.00 80.00 292 TRP A CA 1
ATOM 2401 C C . TRP A 1 292 ? -5.988 9.272 -19.861 1.00 80.00 292 TRP A C 1
ATOM 2403 O O . TRP A 1 292 ? -5.834 10.287 -20.531 1.00 80.00 292 TRP A O 1
ATOM 2413 N N . ASP A 1 293 ? -5.817 8.051 -20.352 1.00 79.06 293 ASP A N 1
ATOM 2414 C CA . ASP A 1 293 ? -5.355 7.795 -21.716 1.00 79.06 293 ASP A CA 1
ATOM 2415 C C . ASP A 1 293 ? -6.427 8.136 -22.764 1.00 79.06 293 ASP A C 1
ATOM 2417 O O . ASP A 1 293 ? -6.156 8.864 -23.719 1.00 79.06 293 ASP A O 1
ATOM 2421 N N . ILE A 1 294 ? -7.686 7.742 -22.520 1.00 75.06 294 ILE A N 1
ATOM 2422 C CA . ILE A 1 294 ? -8.820 8.082 -23.398 1.00 75.06 294 ILE A CA 1
ATOM 2423 C C . ILE A 1 294 ? -8.939 9.603 -23.572 1.00 75.06 294 ILE A C 1
ATOM 2425 O O . ILE A 1 294 ? -9.177 10.091 -24.678 1.00 75.06 294 ILE A O 1
ATOM 2429 N N . ASN A 1 295 ? -8.724 10.363 -22.497 1.00 68.62 295 ASN A N 1
ATOM 2430 C CA . ASN A 1 295 ? -8.848 11.817 -22.519 1.00 68.62 295 ASN A CA 1
ATOM 2431 C C . ASN A 1 295 ? -7.533 12.542 -22.859 1.00 68.62 295 ASN A C 1
ATOM 2433 O O . ASN A 1 295 ? -7.571 13.723 -23.203 1.00 68.62 295 ASN A O 1
ATOM 2437 N N . ALA A 1 296 ? -6.378 11.864 -22.840 1.00 62.12 296 ALA A N 1
ATOM 2438 C CA . ALA A 1 296 ? -5.108 12.420 -23.315 1.00 62.12 296 ALA A CA 1
ATOM 2439 C C . ALA A 1 296 ? -5.155 12.705 -24.825 1.00 62.12 296 ALA A C 1
ATOM 2441 O O . ALA A 1 296 ? -4.620 13.716 -25.288 1.00 62.12 296 ALA A O 1
ATOM 2442 N N . HIS A 1 297 ? -5.873 11.873 -25.585 1.00 51.31 297 HIS A N 1
ATOM 2443 C CA . HIS A 1 297 ? -6.141 12.103 -27.005 1.00 51.31 297 HIS A CA 1
ATOM 2444 C C . HIS A 1 297 ? -7.057 13.313 -27.273 1.00 51.31 297 HIS A C 1
ATOM 2446 O O . HIS A 1 297 ? -7.067 13.836 -28.387 1.00 51.31 297 HIS A O 1
ATOM 2452 N N . LEU A 1 298 ? -7.768 13.810 -26.255 1.00 46.50 298 LEU A N 1
ATOM 2453 C CA . LEU A 1 298 ? -8.716 14.928 -26.322 1.00 46.50 298 LEU A CA 1
ATOM 2454 C C . LEU A 1 298 ? -8.176 16.225 -25.687 1.00 46.50 298 LEU A C 1
ATOM 2456 O O . LEU A 1 298 ? -8.934 17.051 -25.200 1.00 46.50 298 LEU A O 1
ATOM 2460 N N . SER A 1 299 ? -6.868 16.485 -25.782 1.00 43.09 299 SER A N 1
ATOM 2461 C CA . SER A 1 299 ? -6.201 17.745 -25.391 1.00 43.09 299 SER A CA 1
ATOM 2462 C C . SER A 1 299 ? -6.307 18.147 -23.904 1.00 43.09 299 SER A C 1
ATOM 2464 O O . SER A 1 299 ? -7.269 17.877 -23.192 1.00 43.09 299 SER A O 1
ATOM 2466 N N . TRP A 1 300 ? -5.328 18.925 -23.436 1.00 47.84 300 TRP A N 1
ATOM 2467 C CA . TRP A 1 300 ? -5.275 19.515 -22.087 1.00 47.84 300 TRP A CA 1
ATOM 2468 C C . TRP A 1 300 ? -6.491 20.391 -21.697 1.00 47.84 300 TRP A C 1
ATOM 2470 O O . TRP A 1 300 ? -6.557 20.876 -20.570 1.00 47.84 300 TRP A O 1
ATOM 2480 N N . ARG A 1 301 ? -7.459 20.615 -22.599 1.00 48.16 301 ARG A N 1
ATOM 2481 C CA . ARG A 1 301 ? -8.678 21.396 -22.339 1.00 48.16 301 ARG A CA 1
ATOM 2482 C C . ARG A 1 301 ? -9.741 20.652 -21.519 1.00 48.16 301 ARG A C 1
ATOM 2484 O O . ARG A 1 301 ? -10.549 21.328 -20.890 1.00 48.16 301 ARG A O 1
ATOM 2491 N N . ASN A 1 302 ? -9.707 19.318 -21.436 1.00 60.53 302 ASN A N 1
ATOM 2492 C CA . ASN A 1 302 ? -10.766 18.523 -20.789 1.00 60.53 302 ASN A CA 1
ATOM 2493 C C . ASN A 1 302 ? -10.369 17.943 -19.415 1.00 60.53 302 ASN A C 1
ATOM 2495 O O . ASN A 1 302 ? -10.801 16.861 -19.023 1.00 60.53 302 ASN A O 1
ATOM 2499 N N . ILE A 1 303 ? -9.578 18.683 -18.628 1.00 66.88 303 ILE A N 1
ATOM 2500 C CA . ILE A 1 303 ? -9.238 18.306 -17.242 1.00 66.88 303 ILE A CA 1
ATOM 2501 C C . ILE A 1 303 ? -10.510 18.092 -16.395 1.00 66.88 303 ILE A C 1
ATOM 2503 O O . ILE A 1 303 ? -10.574 17.148 -15.612 1.00 66.88 303 ILE A O 1
ATOM 2507 N N . VAL A 1 304 ? -11.553 18.905 -16.606 1.00 70.62 304 VAL A N 1
ATOM 2508 C CA . VAL A 1 304 ? -12.859 18.766 -15.933 1.00 70.62 304 VAL A CA 1
ATOM 2509 C C . VAL A 1 304 ? -13.509 17.408 -16.217 1.00 70.62 304 VAL A C 1
ATOM 2511 O O . VAL A 1 304 ? -14.023 16.775 -15.298 1.00 70.62 304 VAL A O 1
ATOM 2514 N N . GLU A 1 305 ? -13.463 16.924 -17.460 1.00 73.38 305 GLU A N 1
ATOM 2515 C CA . GLU A 1 305 ? -14.064 15.636 -17.834 1.00 73.38 305 GLU A CA 1
ATOM 2516 C C . GLU A 1 305 ? -13.345 14.466 -17.159 1.00 73.38 305 GLU A C 1
ATOM 2518 O O . GLU A 1 305 ? -14.002 13.574 -16.625 1.00 73.38 305 GLU A O 1
ATOM 2523 N N . ASN A 1 306 ? -12.010 14.506 -17.078 1.00 77.25 306 ASN A N 1
ATOM 2524 C CA . ASN A 1 306 ? -11.227 13.519 -16.327 1.00 77.25 306 ASN A CA 1
ATOM 2525 C C . ASN A 1 306 ? -11.687 13.403 -14.875 1.00 77.25 306 ASN A C 1
ATOM 2527 O O . ASN A 1 306 ? -11.879 12.299 -14.365 1.00 77.25 306 ASN A O 1
ATOM 2531 N N . PHE A 1 307 ? -11.910 14.537 -14.214 1.00 77.25 307 PHE A N 1
ATOM 2532 C CA . PHE A 1 307 ? -12.400 14.536 -12.844 1.00 77.25 307 PHE A CA 1
ATOM 2533 C C . PHE A 1 307 ? -13.854 14.051 -12.728 1.00 77.25 307 PHE A C 1
ATOM 2535 O O . PHE A 1 307 ? -14.184 13.380 -11.752 1.00 77.25 307 PHE A O 1
ATOM 2542 N N . VAL A 1 308 ? -14.715 14.325 -13.714 1.00 79.81 308 VAL A N 1
ATOM 2543 C CA . VAL A 1 308 ? -16.081 13.774 -13.763 1.00 79.81 308 VAL A CA 1
ATOM 2544 C C . VAL A 1 308 ? -16.052 12.248 -13.858 1.00 79.81 308 VAL A C 1
ATOM 2546 O O . VAL A 1 308 ? -16.720 11.567 -13.077 1.00 79.81 308 VAL A O 1
ATOM 2549 N N . TYR A 1 309 ? -15.249 11.695 -14.768 1.00 84.50 309 TYR A N 1
ATOM 2550 C CA . TYR A 1 309 ? -15.098 10.246 -14.903 1.00 84.50 309 TYR A CA 1
ATOM 2551 C C . TYR A 1 309 ? -14.451 9.616 -13.671 1.00 84.50 309 TYR A C 1
ATOM 2553 O O . TYR A 1 309 ? -14.884 8.549 -13.237 1.00 84.50 309 TYR A O 1
ATOM 2561 N N . LEU A 1 310 ? -13.475 10.287 -13.057 1.00 86.00 310 LEU A N 1
ATOM 2562 C CA . LEU A 1 310 ? -12.867 9.834 -11.809 1.00 86.00 310 LEU A CA 1
ATOM 2563 C C . LEU A 1 310 ? -13.886 9.804 -10.663 1.00 86.00 310 LEU A C 1
ATOM 2565 O O . LEU A 1 310 ? -13.932 8.836 -9.905 1.00 86.00 310 LEU A O 1
ATOM 2569 N N . ALA A 1 311 ? -14.742 10.823 -10.554 1.00 84.88 311 ALA A N 1
ATOM 2570 C CA . ALA A 1 311 ? -15.815 10.849 -9.569 1.00 84.88 311 ALA A CA 1
ATOM 2571 C C . ALA A 1 311 ? -16.802 9.693 -9.795 1.00 84.88 311 ALA A C 1
ATOM 2573 O O . ALA A 1 311 ? -17.092 8.955 -8.854 1.00 84.88 311 ALA A O 1
ATOM 2574 N N . LEU A 1 312 ? -17.252 9.465 -11.035 1.00 88.75 312 LEU A N 1
ATOM 2575 C CA . LEU A 1 312 ? -18.090 8.307 -11.375 1.00 88.75 312 LEU A CA 1
ATOM 2576 C C . LEU A 1 312 ? -17.412 6.987 -10.995 1.00 88.75 312 LEU A C 1
ATOM 2578 O O . LEU A 1 312 ? -18.045 6.118 -10.395 1.00 88.75 312 LEU A O 1
ATOM 2582 N N . TRP A 1 313 ? -16.119 6.857 -11.287 1.00 91.38 313 TRP A N 1
ATOM 2583 C CA . TRP A 1 313 ? -15.334 5.673 -10.958 1.00 91.38 313 TRP A CA 1
ATOM 2584 C C . TRP A 1 313 ? -15.247 5.430 -9.449 1.00 91.38 313 TRP A C 1
ATOM 2586 O O . TRP A 1 313 ? -15.459 4.305 -9.001 1.00 91.38 313 TRP A O 1
ATOM 2596 N N . ASN A 1 314 ? -15.056 6.474 -8.638 1.00 91.50 314 ASN A N 1
ATOM 2597 C CA . ASN A 1 314 ? -15.108 6.359 -7.175 1.00 91.50 314 ASN A CA 1
ATOM 2598 C C . ASN A 1 314 ? -16.464 5.812 -6.706 1.00 91.50 314 ASN A C 1
ATOM 2600 O O . ASN A 1 314 ? -16.516 4.882 -5.896 1.00 91.50 314 ASN A O 1
ATOM 2604 N N . TYR A 1 315 ? -17.564 6.326 -7.269 1.00 89.88 315 TYR A N 1
ATOM 2605 C CA . TYR A 1 315 ? -18.912 5.873 -6.925 1.00 89.88 315 TYR A CA 1
ATOM 2606 C C . TYR A 1 315 ? -19.176 4.411 -7.307 1.00 89.88 315 TYR A C 1
ATOM 2608 O O . TYR A 1 315 ? -19.908 3.742 -6.580 1.00 89.88 315 TYR A O 1
ATOM 2616 N N . VAL A 1 316 ? -18.550 3.865 -8.358 1.00 91.75 316 VAL A N 1
ATOM 2617 C CA . VAL A 1 316 ? -18.629 2.421 -8.667 1.00 91.75 316 VAL A CA 1
ATOM 2618 C C . VAL A 1 316 ? -18.125 1.580 -7.487 1.00 91.75 316 VAL A C 1
ATOM 2620 O O . VAL A 1 316 ? -18.797 0.636 -7.064 1.00 91.75 316 VAL A O 1
ATOM 2623 N N . PHE A 1 317 ? -16.991 1.948 -6.886 1.00 92.38 317 PHE A N 1
ATOM 2624 C CA . PHE A 1 317 ? -16.457 1.241 -5.714 1.00 92.38 317 PHE A CA 1
ATOM 2625 C C . PHE A 1 317 ? -17.281 1.507 -4.453 1.00 92.38 317 PHE A C 1
ATOM 2627 O O . PHE A 1 317 ? -17.506 0.587 -3.662 1.00 92.38 317 PHE A O 1
ATOM 2634 N N . TYR A 1 318 ? -17.795 2.728 -4.275 1.00 92.56 318 TYR A N 1
ATOM 2635 C CA . TYR A 1 318 ? -18.685 3.045 -3.157 1.00 92.56 318 TYR A CA 1
ATOM 2636 C C . TYR A 1 318 ? -19.992 2.252 -3.221 1.00 92.56 318 TYR A C 1
ATOM 2638 O O . TYR A 1 318 ? -20.480 1.797 -2.187 1.00 92.56 318 TYR A O 1
ATOM 2646 N N . LEU A 1 319 ? -20.554 2.017 -4.409 1.00 91.19 319 LEU A N 1
ATOM 2647 C CA . LEU A 1 319 ? -21.706 1.128 -4.585 1.00 91.19 319 LEU A CA 1
ATOM 2648 C C . LEU A 1 319 ? -21.370 -0.320 -4.204 1.00 91.19 319 LEU A C 1
ATOM 2650 O O . LEU A 1 319 ? -22.205 -1.004 -3.612 1.00 91.19 319 LEU A O 1
ATOM 2654 N N . GLY A 1 320 ? -20.132 -0.765 -4.437 1.00 88.50 320 GLY A N 1
ATOM 2655 C CA . GLY A 1 320 ? -19.640 -2.057 -3.954 1.00 88.50 320 GLY A CA 1
ATOM 2656 C C . GLY A 1 320 ? -19.821 -2.239 -2.441 1.00 88.50 320 GLY A C 1
ATOM 2657 O O . GLY A 1 320 ? -20.207 -3.320 -1.993 1.00 88.50 320 GLY A O 1
ATOM 2658 N N . ILE A 1 321 ? -19.630 -1.178 -1.644 1.00 91.38 321 ILE A N 1
ATOM 2659 C CA . ILE A 1 321 ? -19.825 -1.201 -0.179 1.00 91.38 321 ILE A CA 1
ATOM 2660 C C . ILE A 1 321 ? -21.278 -1.543 0.178 1.00 91.38 321 ILE A C 1
ATOM 2662 O O . ILE A 1 321 ? -21.534 -2.256 1.148 1.00 91.38 321 ILE A O 1
ATOM 2666 N N . LEU A 1 322 ? -22.253 -1.095 -0.616 1.00 90.25 322 LEU A N 1
ATOM 2667 C CA . LEU A 1 322 ? -23.661 -1.407 -0.368 1.00 90.25 322 LEU A CA 1
ATOM 2668 C C . LEU A 1 322 ? -23.944 -2.906 -0.524 1.00 90.25 322 LEU A C 1
ATOM 2670 O O . LEU A 1 322 ? -24.761 -3.455 0.220 1.00 90.25 322 LEU A O 1
ATOM 2674 N N . ALA A 1 323 ? -23.214 -3.578 -1.415 1.00 88.81 323 ALA A N 1
ATOM 2675 C CA . ALA A 1 323 ? -23.304 -5.013 -1.663 1.00 88.81 323 ALA A CA 1
ATOM 2676 C C . ALA A 1 323 ? -22.455 -5.874 -0.703 1.00 88.81 323 ALA A C 1
ATOM 2678 O O . ALA A 1 323 ? -22.402 -7.093 -0.862 1.00 88.81 323 ALA A O 1
ATOM 2679 N N . ILE A 1 324 ? -21.833 -5.290 0.332 1.00 87.00 324 ILE A N 1
ATOM 2680 C CA . ILE A 1 324 ? -20.879 -5.984 1.219 1.00 87.00 324 ILE A CA 1
ATOM 2681 C C . ILE A 1 324 ? -21.421 -7.273 1.855 1.00 87.00 324 ILE A C 1
ATOM 2683 O O . ILE A 1 324 ? -20.671 -8.224 2.060 1.00 87.00 324 ILE A O 1
ATOM 2687 N N . LYS A 1 325 ? -22.732 -7.341 2.125 1.00 85.19 325 LYS A N 1
ATOM 2688 C CA . LYS A 1 325 ? -23.393 -8.524 2.707 1.00 85.19 325 LYS A CA 1
ATOM 2689 C C . LYS A 1 325 ? -23.372 -9.742 1.778 1.00 85.19 325 LYS A C 1
ATOM 2691 O O . LYS A 1 325 ? -23.425 -10.864 2.272 1.00 85.19 325 LYS A O 1
ATOM 2696 N N . PHE A 1 326 ? -23.298 -9.529 0.465 1.00 86.00 326 PHE A N 1
ATOM 2697 C CA . PHE A 1 326 ? -23.259 -10.599 -0.534 1.00 86.00 326 PHE A CA 1
ATOM 2698 C C . PHE A 1 326 ? -21.845 -11.150 -0.752 1.00 86.00 326 PHE A C 1
ATOM 2700 O O . PHE A 1 326 ? -21.683 -12.209 -1.351 1.00 86.00 326 PHE A O 1
ATOM 2707 N N . ILE A 1 327 ? -20.816 -10.468 -0.242 1.00 86.44 327 ILE A N 1
ATOM 2708 C CA . ILE A 1 327 ? -19.422 -10.869 -0.421 1.00 86.44 327 ILE A CA 1
ATOM 2709 C C . ILE A 1 327 ? -19.052 -11.891 0.652 1.00 86.44 327 ILE A C 1
ATOM 2711 O O . ILE A 1 327 ? -18.998 -11.578 1.844 1.00 86.44 327 ILE A O 1
ATOM 2715 N N . GLN A 1 328 ? -18.760 -13.114 0.214 1.00 82.69 328 GLN A N 1
ATOM 2716 C CA . GLN A 1 328 ? -18.169 -14.165 1.040 1.00 82.69 328 GLN A CA 1
ATOM 2717 C C . GLN A 1 328 ? -16.817 -14.600 0.463 1.00 82.69 328 GLN A C 1
ATOM 2719 O O . GLN A 1 328 ? -16.677 -14.601 -0.762 1.00 82.69 328 GLN A O 1
ATOM 2724 N N . PRO A 1 329 ? -15.844 -15.018 1.297 1.00 87.19 329 PRO A N 1
ATOM 2725 C CA . PRO A 1 329 ? -15.828 -15.003 2.768 1.00 87.19 329 PRO A CA 1
ATOM 2726 C C . PRO A 1 329 ? -15.799 -13.587 3.378 1.00 87.19 329 PRO A C 1
ATOM 2728 O O . PRO A 1 329 ? -15.477 -12.611 2.704 1.00 87.19 329 PRO A O 1
ATOM 2731 N N . THR A 1 330 ? -16.095 -13.478 4.679 1.00 84.06 330 THR A N 1
ATOM 2732 C CA . THR A 1 330 ? -16.086 -12.201 5.429 1.00 84.06 330 THR A CA 1
ATOM 2733 C C . THR A 1 330 ? -14.740 -11.482 5.368 1.00 84.06 330 THR A C 1
ATOM 2735 O O . THR A 1 330 ? -14.687 -10.257 5.427 1.00 84.06 330 THR A O 1
ATOM 2738 N N . GLU A 1 331 ? -13.641 -12.212 5.179 1.00 87.56 331 GLU A N 1
ATOM 2739 C CA . GLU A 1 331 ? -12.322 -11.609 5.000 1.00 87.56 331 GLU A CA 1
ATOM 2740 C C . GLU A 1 331 ? -12.241 -10.731 3.742 1.00 87.56 331 GLU A C 1
ATOM 2742 O O . GLU A 1 331 ? -11.547 -9.723 3.756 1.00 87.56 331 GLU A O 1
ATOM 2747 N N . TYR A 1 332 ? -12.989 -11.035 2.677 1.00 91.88 332 TYR A N 1
ATOM 2748 C CA . TYR A 1 332 ? -13.001 -10.216 1.456 1.00 91.88 332 TYR A CA 1
ATOM 2749 C C . TYR A 1 332 ? -13.813 -8.934 1.612 1.00 91.88 332 TYR A C 1
ATOM 2751 O O . TYR A 1 332 ? -13.565 -7.952 0.912 1.00 91.88 332 TYR A O 1
ATOM 2759 N N . GLN A 1 333 ? -14.725 -8.899 2.585 1.00 92.12 333 GLN A N 1
ATOM 2760 C CA . GLN A 1 333 ? -15.384 -7.658 2.985 1.00 92.12 333 GLN A CA 1
ATOM 2761 C C . GLN A 1 333 ? -14.343 -6.660 3.511 1.00 92.12 333 GLN A C 1
ATOM 2763 O O . GLN A 1 333 ? -14.409 -5.479 3.181 1.00 92.12 333 GLN A O 1
ATOM 2768 N N . ARG A 1 334 ? -13.320 -7.140 4.241 1.00 91.06 334 ARG A N 1
ATOM 2769 C CA . ARG A 1 334 ? -12.191 -6.302 4.686 1.00 91.06 334 ARG A CA 1
ATOM 2770 C C . ARG A 1 334 ? -11.446 -5.701 3.504 1.00 91.06 334 ARG A C 1
ATOM 2772 O O . ARG A 1 334 ? -11.132 -4.517 3.526 1.00 91.06 334 ARG A O 1
ATOM 2779 N N . SER A 1 335 ? -11.185 -6.506 2.477 1.00 93.94 335 SER A N 1
ATOM 2780 C CA . SER A 1 335 ? -10.471 -6.081 1.273 1.00 93.94 335 SER A CA 1
ATOM 2781 C C . SER A 1 335 ? -11.190 -4.945 0.553 1.00 93.94 335 SER A C 1
ATOM 2783 O O . SER A 1 335 ? -10.567 -3.943 0.217 1.00 93.94 335 SER A O 1
ATOM 2785 N N . LEU A 1 336 ? -12.507 -5.067 0.375 1.00 94.50 336 LEU A N 1
ATOM 2786 C CA . LEU A 1 336 ? -13.318 -4.022 -0.244 1.00 94.50 336 LEU A CA 1
ATOM 2787 C C . LEU A 1 336 ? -13.321 -2.729 0.585 1.00 94.50 336 LEU A C 1
ATOM 2789 O O . LEU A 1 336 ? -13.147 -1.646 0.035 1.00 94.50 336 LEU A O 1
ATOM 2793 N N . LEU A 1 337 ? -13.494 -2.834 1.905 1.00 93.94 337 LEU A N 1
ATOM 2794 C CA . LEU A 1 337 ? -13.523 -1.668 2.790 1.00 93.94 337 LEU A CA 1
ATOM 2795 C C . LEU A 1 337 ? -12.173 -0.949 2.852 1.00 93.94 337 LEU A C 1
ATOM 2797 O O . LEU A 1 337 ? -12.137 0.277 2.817 1.00 93.94 337 LEU A O 1
ATOM 2801 N N . LEU A 1 338 ? -11.062 -1.691 2.899 1.00 93.94 338 LEU A N 1
ATOM 2802 C CA . LEU A 1 338 ? -9.723 -1.100 2.820 1.00 93.94 338 LEU A CA 1
ATOM 2803 C C . LEU A 1 338 ? -9.495 -0.410 1.479 1.00 93.94 338 LEU A C 1
ATOM 2805 O O . LEU A 1 338 ? -8.926 0.678 1.455 1.00 93.94 338 LEU A O 1
ATOM 2809 N N . ALA A 1 339 ? -9.952 -1.010 0.376 1.00 94.62 339 ALA A N 1
ATOM 2810 C CA . ALA A 1 339 ? -9.848 -0.388 -0.937 1.00 94.62 339 ALA A CA 1
ATOM 2811 C C . ALA A 1 339 ? -10.656 0.913 -0.995 1.00 94.62 339 ALA A C 1
ATOM 2813 O O . ALA A 1 339 ? -10.130 1.923 -1.441 1.00 94.62 339 ALA A O 1
ATOM 2814 N N . ALA A 1 340 ? -11.879 0.931 -0.457 1.00 94.44 340 ALA A N 1
ATOM 2815 C CA . ALA A 1 340 ? -12.689 2.144 -0.375 1.00 94.44 340 ALA A CA 1
ATOM 2816 C C . ALA A 1 340 ? -12.011 3.259 0.441 1.00 94.44 340 ALA A C 1
ATOM 2818 O O . ALA A 1 340 ? -12.005 4.408 0.007 1.00 94.44 340 ALA A O 1
ATOM 2819 N N . LEU A 1 341 ? -11.393 2.932 1.584 1.00 93.88 341 LEU A N 1
ATOM 2820 C CA . LEU A 1 341 ? -10.609 3.899 2.365 1.00 93.88 341 LEU A CA 1
ATOM 2821 C C . LEU A 1 341 ? -9.407 4.431 1.570 1.00 93.88 341 LEU A C 1
ATOM 2823 O O . LEU A 1 341 ? -9.147 5.632 1.582 1.00 93.88 341 LEU A O 1
ATOM 2827 N N . GLY A 1 342 ? -8.706 3.554 0.847 1.00 92.56 342 GLY A N 1
ATOM 2828 C CA . GLY A 1 342 ? -7.619 3.941 -0.052 1.00 92.56 342 GLY A CA 1
ATOM 2829 C C . GLY A 1 342 ? -8.083 4.872 -1.173 1.00 92.56 342 GLY A C 1
ATOM 2830 O O . GLY A 1 342 ? -7.422 5.869 -1.442 1.00 92.56 342 GLY A O 1
ATOM 2831 N N . ILE A 1 343 ? -9.245 4.597 -1.771 1.00 92.94 343 ILE A N 1
ATOM 2832 C CA . ILE A 1 343 ? -9.860 5.428 -2.816 1.00 92.94 343 ILE A CA 1
ATOM 2833 C C . ILE A 1 343 ? -10.238 6.806 -2.270 1.00 92.94 343 ILE A C 1
ATOM 2835 O O . ILE A 1 343 ? -9.975 7.795 -2.939 1.00 92.94 343 ILE A O 1
ATOM 2839 N N . ILE A 1 344 ? -10.791 6.896 -1.053 1.00 90.94 344 ILE A N 1
ATOM 2840 C CA . ILE A 1 344 ? -11.089 8.184 -0.397 1.00 90.94 344 ILE A CA 1
ATOM 2841 C C . ILE A 1 344 ? -9.805 8.997 -0.159 1.00 90.94 344 ILE A C 1
ATOM 2843 O O . ILE A 1 344 ? -9.766 10.202 -0.394 1.00 90.94 344 ILE A O 1
ATOM 2847 N N . LEU A 1 345 ? -8.729 8.357 0.308 1.00 89.38 345 LEU A N 1
ATOM 2848 C CA . LEU A 1 345 ? -7.449 9.047 0.500 1.00 89.38 345 LEU A CA 1
ATOM 2849 C C . LEU A 1 345 ? -6.834 9.489 -0.829 1.00 89.38 345 LEU A C 1
ATOM 2851 O O . LEU A 1 345 ? -6.305 10.596 -0.917 1.00 89.38 345 LEU A O 1
ATOM 2855 N N . PHE A 1 346 ? -6.912 8.639 -1.853 1.00 87.12 346 PHE A N 1
ATOM 2856 C CA . PHE A 1 346 ? -6.439 8.962 -3.190 1.00 87.12 346 PHE A CA 1
ATOM 2857 C C . PHE A 1 346 ? -7.236 10.117 -3.793 1.00 87.12 346 PHE A C 1
ATOM 2859 O O . PHE A 1 346 ? -6.623 11.081 -4.237 1.00 87.12 346 PHE A O 1
ATOM 2866 N N . SER A 1 347 ? -8.572 10.065 -3.756 1.00 82.69 347 SER A N 1
ATOM 2867 C CA . SER A 1 347 ? -9.432 11.132 -4.269 1.00 82.69 347 SER A CA 1
ATOM 2868 C C . SER A 1 347 ? -9.093 12.449 -3.578 1.00 82.69 347 SER A C 1
ATOM 2870 O O . SER A 1 347 ? -8.796 13.433 -4.247 1.00 82.69 347 SER A O 1
ATOM 2872 N N . MET A 1 348 ? -9.006 12.454 -2.248 1.00 79.19 348 MET A N 1
ATOM 2873 C CA . MET A 1 348 ? -8.700 13.656 -1.483 1.00 79.19 348 MET A CA 1
ATOM 2874 C C . MET A 1 348 ? -7.291 14.199 -1.749 1.00 79.19 348 MET A C 1
ATOM 2876 O O . MET A 1 348 ? -7.120 15.403 -1.942 1.00 79.19 348 MET A O 1
ATOM 2880 N N . GLY A 1 349 ? -6.274 13.335 -1.788 1.00 75.62 349 GLY A N 1
ATOM 2881 C CA . GLY A 1 349 ? -4.908 13.728 -2.139 1.00 75.62 349 GLY A CA 1
ATOM 2882 C C . GLY A 1 349 ? -4.830 14.295 -3.557 1.00 75.62 349 GLY A C 1
ATOM 2883 O O . GLY A 1 349 ? -4.230 15.340 -3.790 1.00 75.62 349 GLY A O 1
ATOM 2884 N N . PHE A 1 350 ? -5.513 13.654 -4.499 1.00 74.38 350 PHE A N 1
ATOM 2885 C CA . PHE A 1 350 ? -5.549 14.073 -5.891 1.00 74.38 350 PHE A CA 1
ATOM 2886 C C . PHE A 1 350 ? -6.264 15.426 -6.065 1.00 74.38 350 PHE A C 1
ATOM 2888 O O . PHE A 1 350 ? -5.742 16.338 -6.706 1.00 74.38 350 PHE A O 1
ATOM 2895 N N . TYR A 1 351 ? -7.408 15.610 -5.408 1.00 71.38 351 TYR A N 1
ATOM 2896 C CA . TYR A 1 351 ? -8.175 16.856 -5.404 1.00 71.38 351 TYR A CA 1
ATOM 2897 C C . TYR A 1 351 ? -7.443 18.023 -4.734 1.00 71.38 351 TYR A C 1
ATOM 2899 O O . TYR A 1 351 ? -7.514 19.157 -5.209 1.00 71.38 351 TYR A O 1
ATOM 2907 N N . THR A 1 352 ? -6.712 17.763 -3.651 1.00 68.62 352 THR A N 1
ATOM 2908 C CA . THR A 1 352 ? -5.952 18.802 -2.941 1.00 68.62 352 THR A CA 1
ATOM 2909 C C . THR A 1 352 ? -4.712 19.249 -3.712 1.00 68.62 352 THR A C 1
ATOM 2911 O O . THR A 1 352 ? -4.406 20.441 -3.701 1.00 68.62 352 THR A O 1
ATOM 2914 N N . LEU A 1 353 ? -4.028 18.329 -4.402 1.00 67.06 353 LEU A N 1
ATOM 2915 C CA . LEU A 1 353 ? -2.815 18.618 -5.176 1.00 67.06 353 LEU A CA 1
ATOM 2916 C C . LEU A 1 353 ? -3.105 19.222 -6.556 1.00 67.06 353 LEU A C 1
ATOM 2918 O O . LEU A 1 353 ? -2.396 20.131 -6.978 1.00 67.06 353 LEU A O 1
ATOM 2922 N N . PHE A 1 354 ? -4.140 18.739 -7.250 1.00 64.38 354 PHE A N 1
ATOM 2923 C CA . PHE A 1 354 ? -4.390 19.076 -8.659 1.00 64.38 354 PHE A CA 1
ATOM 2924 C C . PHE A 1 354 ? -5.744 19.754 -8.914 1.00 64.38 354 PHE A C 1
ATOM 2926 O O . PHE A 1 354 ? -5.983 20.244 -10.014 1.00 64.38 354 PHE A O 1
ATOM 2933 N N . GLY A 1 355 ? -6.648 19.773 -7.929 1.00 56.75 355 GLY A N 1
ATOM 2934 C CA . GLY A 1 355 ? -8.077 19.980 -8.174 1.00 56.75 355 GLY A CA 1
ATOM 2935 C C . GLY A 1 355 ? -8.703 21.267 -7.643 1.00 56.75 355 GLY A C 1
ATOM 2936 O O . GLY A 1 355 ? -9.835 21.528 -8.022 1.00 56.75 355 GLY A O 1
ATOM 2937 N N . LYS A 1 356 ? -8.044 22.102 -6.823 1.00 61.22 356 LYS A N 1
ATOM 2938 C CA . LYS A 1 356 ? -8.721 23.246 -6.158 1.00 61.22 356 LYS A CA 1
ATOM 2939 C C . LYS A 1 356 ? -9.511 24.173 -7.101 1.00 61.22 356 LYS A C 1
ATOM 2941 O O . LYS A 1 356 ? -10.588 24.623 -6.732 1.00 61.22 356 LYS A O 1
ATOM 2946 N N . TYR A 1 357 ? -8.998 24.450 -8.302 1.00 55.62 357 TYR A N 1
ATOM 2947 C CA . TYR A 1 357 ? -9.652 25.342 -9.274 1.00 55.62 357 TYR A CA 1
ATOM 2948 C C . TYR A 1 357 ? -10.651 24.618 -10.198 1.00 55.62 357 TYR A C 1
ATOM 2950 O O . TYR A 1 357 ? -11.585 25.229 -10.711 1.00 55.62 357 TYR A O 1
ATOM 2958 N N . GLU A 1 358 ? -10.472 23.311 -10.403 1.00 56.09 358 GLU A N 1
ATOM 2959 C CA . GLU A 1 358 ? -11.315 22.496 -11.289 1.00 56.09 358 GLU A CA 1
ATOM 2960 C C . GLU A 1 358 ? -12.488 21.840 -10.536 1.00 56.09 358 GLU A C 1
ATOM 2962 O O . GLU A 1 358 ? -13.566 21.685 -11.104 1.00 56.09 358 GLU A O 1
ATOM 2967 N N . LEU A 1 359 ? -12.344 21.569 -9.232 1.00 55.34 359 LEU A N 1
ATOM 2968 C CA . LEU A 1 359 ? -13.437 21.155 -8.340 1.00 55.34 359 LEU A CA 1
ATOM 2969 C C . LEU A 1 359 ? -14.571 22.173 -8.316 1.00 55.34 359 LEU A C 1
ATOM 2971 O O . LEU A 1 359 ? -15.729 21.782 -8.411 1.00 55.34 359 LEU A O 1
ATOM 2975 N N . ALA A 1 360 ? -14.237 23.465 -8.269 1.00 56.59 360 ALA A N 1
ATOM 2976 C CA . ALA A 1 360 ? -15.221 24.544 -8.281 1.00 56.59 360 ALA A CA 1
ATOM 2977 C C . ALA A 1 360 ? -16.124 24.501 -9.531 1.00 56.59 360 ALA A C 1
ATOM 2979 O O . ALA A 1 360 ? -17.283 24.900 -9.471 1.00 56.59 360 ALA A O 1
ATOM 2980 N N . LYS A 1 361 ? -15.626 23.972 -10.660 1.00 57.28 361 LYS A N 1
ATOM 2981 C CA . LYS A 1 361 ? -16.421 23.793 -11.886 1.00 57.28 361 LYS A CA 1
ATOM 2982 C C . LYS A 1 361 ? -17.262 22.512 -11.869 1.00 57.28 361 LYS A C 1
ATOM 2984 O O . LYS A 1 361 ? -18.316 22.473 -12.496 1.00 57.28 361 LYS A O 1
ATOM 2989 N N . ILE A 1 362 ? -16.822 21.471 -11.163 1.00 57.47 362 ILE A N 1
ATOM 2990 C CA . ILE A 1 362 ? -17.509 20.168 -11.073 1.00 57.47 362 ILE A CA 1
ATOM 2991 C C . ILE A 1 362 ? -18.613 20.191 -10.020 1.00 57.47 362 ILE A C 1
ATOM 2993 O O . ILE A 1 362 ? -19.653 19.566 -10.219 1.00 57.47 362 ILE A O 1
ATOM 2997 N N . GLU A 1 363 ? -18.438 20.959 -8.941 1.00 56.31 363 GLU A N 1
ATOM 2998 C CA . GLU A 1 363 ? -19.490 21.244 -7.956 1.00 56.31 363 GLU A CA 1
ATOM 2999 C C . GLU A 1 363 ? -20.747 21.845 -8.610 1.00 56.31 363 GLU A C 1
ATOM 3001 O O . GLU A 1 363 ? -21.853 21.700 -8.094 1.00 56.31 363 GLU A O 1
ATOM 3006 N N . HIS A 1 364 ? -20.607 22.469 -9.785 1.00 58.50 364 HIS A N 1
ATOM 3007 C CA . HIS A 1 364 ? -21.725 22.989 -10.573 1.00 58.50 364 HIS A CA 1
ATOM 3008 C C . HIS A 1 364 ? -22.435 21.938 -11.438 1.00 58.50 364 HIS A C 1
ATOM 3010 O O . HIS A 1 364 ? -23.440 22.272 -12.062 1.00 58.50 364 HIS A O 1
ATOM 3016 N N . ILE A 1 365 ? -21.974 20.681 -11.477 1.00 69.81 365 ILE A N 1
ATOM 3017 C CA . ILE A 1 365 ? -22.695 19.580 -12.125 1.00 69.81 365 ILE A CA 1
ATOM 3018 C C . ILE A 1 365 ? -23.593 18.908 -11.072 1.00 69.81 365 ILE A C 1
ATOM 3020 O O . ILE A 1 365 ? -23.133 18.046 -10.313 1.00 69.81 365 ILE A O 1
ATOM 3024 N N . PRO A 1 366 ? -24.897 19.244 -11.017 1.00 70.31 366 PRO A N 1
ATOM 3025 C CA . PRO A 1 366 ? -25.759 18.880 -9.893 1.00 70.31 366 PRO A CA 1
ATOM 3026 C C . PRO A 1 366 ? -25.955 17.365 -9.740 1.00 70.31 366 PRO A C 1
ATOM 3028 O O . PRO A 1 366 ? -26.171 16.866 -8.636 1.00 70.31 366 PRO A O 1
ATOM 3031 N N . ILE A 1 367 ? -25.844 16.607 -10.835 1.00 74.31 367 ILE A N 1
ATOM 3032 C CA . ILE A 1 367 ? -25.979 15.144 -10.824 1.00 74.31 367 ILE A CA 1
ATOM 3033 C C . ILE A 1 367 ? -24.824 14.484 -10.054 1.00 74.31 367 ILE A C 1
ATOM 3035 O O . ILE A 1 367 ? -25.059 13.540 -9.301 1.00 74.31 367 ILE A O 1
ATOM 3039 N N . LEU A 1 368 ? -23.595 14.987 -10.204 1.00 74.00 368 LEU A N 1
ATOM 3040 C CA . LEU A 1 368 ? -22.423 14.456 -9.502 1.00 74.00 368 LEU A CA 1
ATOM 3041 C C . LEU A 1 368 ? -22.327 14.982 -8.071 1.00 74.00 368 LEU A C 1
ATOM 3043 O O . LEU A 1 368 ? -22.061 14.202 -7.159 1.00 74.00 368 LEU A O 1
ATOM 3047 N N . ALA A 1 369 ? -22.580 16.278 -7.880 1.00 70.81 369 ALA A N 1
ATOM 3048 C CA . ALA A 1 369 ? -22.470 16.930 -6.579 1.00 70.81 369 ALA A CA 1
ATOM 3049 C C . ALA A 1 369 ? -23.590 16.529 -5.605 1.00 70.81 369 ALA A C 1
ATOM 3051 O O . ALA A 1 369 ? -23.340 16.407 -4.409 1.00 70.81 369 ALA A O 1
ATOM 3052 N N . PHE A 1 370 ? -24.810 16.283 -6.101 1.00 80.19 370 PHE A N 1
ATOM 3053 C CA . PHE A 1 370 ? -25.974 15.969 -5.263 1.00 80.19 370 PHE A CA 1
ATOM 3054 C C . PHE A 1 370 ? -26.622 14.628 -5.619 1.00 80.19 370 PHE A C 1
ATOM 3056 O O . PHE A 1 370 ? -26.904 13.831 -4.727 1.00 80.19 370 PHE A O 1
ATOM 3063 N N . GLY A 1 371 ? -26.841 14.350 -6.907 1.00 85.06 371 GLY A N 1
ATOM 3064 C CA . GLY A 1 371 ? -27.588 13.170 -7.362 1.00 85.06 371 GLY A CA 1
ATOM 3065 C C . GLY A 1 371 ? -26.998 11.833 -6.896 1.00 85.06 371 GLY A C 1
ATOM 3066 O O . GLY A 1 371 ? -27.689 11.049 -6.245 1.00 85.06 371 GLY A O 1
ATOM 3067 N N . LEU A 1 372 ? -25.719 11.582 -7.191 1.00 87.69 372 LEU A N 1
ATOM 3068 C CA . LEU A 1 372 ? -25.007 10.362 -6.781 1.00 87.69 372 LEU A CA 1
ATOM 3069 C C . LEU A 1 372 ? -24.930 10.183 -5.250 1.00 87.69 372 LEU A C 1
ATOM 3071 O O . LEU A 1 372 ? -25.296 9.100 -4.780 1.00 87.69 372 LEU A O 1
ATOM 3075 N N . PRO A 1 373 ? -24.531 11.196 -4.452 1.00 89.12 373 PRO A N 1
ATOM 3076 C CA . PRO A 1 373 ? -24.548 11.086 -2.995 1.00 89.12 373 PRO A CA 1
ATOM 3077 C C . PRO A 1 373 ? -25.936 10.788 -2.418 1.00 89.12 373 PRO A C 1
ATOM 3079 O O . PRO A 1 373 ? -26.070 9.929 -1.545 1.00 89.12 373 PRO A O 1
ATOM 3082 N N . ILE A 1 374 ? -26.982 11.463 -2.916 1.00 89.75 374 ILE A N 1
ATOM 3083 C CA . ILE A 1 374 ? -28.365 11.243 -2.470 1.00 89.75 374 ILE A CA 1
ATOM 3084 C C . ILE A 1 374 ? -28.796 9.814 -2.797 1.00 89.75 374 ILE A C 1
ATOM 3086 O O . ILE A 1 374 ? -29.314 9.118 -1.922 1.00 89.75 374 ILE A O 1
ATOM 3090 N N . LEU A 1 375 ? -28.552 9.353 -4.028 1.00 91.25 375 LEU A N 1
ATOM 3091 C CA . LEU A 1 375 ? -28.871 7.990 -4.444 1.00 91.25 375 LEU A CA 1
ATOM 3092 C C . LEU A 1 375 ? -28.166 6.967 -3.548 1.00 91.25 375 LEU A C 1
ATOM 3094 O O . LEU A 1 375 ? -28.802 6.039 -3.045 1.00 91.25 375 LEU A O 1
ATOM 3098 N N . TRP A 1 376 ? -26.868 7.158 -3.305 1.00 93.50 376 TRP A N 1
ATOM 3099 C CA . TRP A 1 376 ? -26.092 6.278 -2.439 1.00 93.50 376 TRP A CA 1
ATOM 3100 C C . TRP A 1 376 ? -26.644 6.264 -1.011 1.00 93.50 376 TRP A C 1
ATOM 3102 O O . TRP A 1 376 ? -26.831 5.190 -0.440 1.00 93.50 376 TRP A O 1
ATOM 3112 N N . PHE A 1 377 ? -26.962 7.431 -0.441 1.00 91.00 377 PHE A N 1
ATOM 3113 C CA . PHE A 1 377 ? -27.532 7.547 0.903 1.00 91.00 377 PHE A CA 1
ATOM 3114 C C . PHE A 1 377 ? -28.886 6.839 1.020 1.00 91.00 377 PHE A C 1
ATOM 3116 O O . PHE A 1 377 ? -29.093 6.065 1.955 1.00 91.00 377 PHE A O 1
ATOM 3123 N N . VAL A 1 378 ? -29.791 7.044 0.059 1.00 90.44 378 VAL A N 1
ATOM 3124 C CA . VAL A 1 378 ? -31.105 6.383 0.038 1.00 90.44 378 VAL A CA 1
ATOM 3125 C C . VAL A 1 378 ? -30.944 4.863 -0.010 1.00 90.44 378 VAL A C 1
ATOM 3127 O O . VAL A 1 378 ? -31.562 4.151 0.786 1.00 90.44 378 VAL A O 1
ATOM 3130 N N . LEU A 1 379 ? -30.069 4.358 -0.886 1.00 90.88 379 LEU A N 1
ATOM 3131 C CA . LEU A 1 379 ? -29.777 2.927 -0.972 1.00 90.88 379 LEU A CA 1
ATOM 3132 C C . LEU A 1 379 ? -29.148 2.393 0.321 1.00 90.88 379 LEU A C 1
ATOM 3134 O O . LEU A 1 379 ? -29.511 1.309 0.779 1.00 90.88 379 LEU A O 1
ATOM 3138 N N . PHE A 1 380 ? -28.244 3.147 0.947 1.00 88.31 380 PHE A N 1
ATOM 3139 C CA . PHE A 1 380 ? -27.631 2.783 2.223 1.00 88.31 380 PHE A CA 1
ATOM 3140 C C . PHE A 1 380 ? -28.667 2.665 3.345 1.00 88.31 380 PHE A C 1
ATOM 3142 O O . PHE A 1 380 ? -28.682 1.665 4.072 1.00 88.31 380 PHE A O 1
ATOM 3149 N N . VAL A 1 381 ? -29.574 3.642 3.450 1.00 86.19 381 VAL A N 1
ATOM 3150 C CA . VAL A 1 381 ? -30.660 3.619 4.433 1.00 86.19 381 VAL A CA 1
ATOM 3151 C C . VAL A 1 381 ? -31.554 2.401 4.207 1.00 86.19 381 VAL A C 1
ATOM 3153 O O . VAL A 1 381 ? -31.783 1.634 5.144 1.00 86.19 381 VAL A O 1
ATOM 3156 N N . PHE A 1 382 ? -31.987 2.170 2.967 1.00 86.81 382 PHE A N 1
ATOM 3157 C CA . PHE A 1 382 ? -32.872 1.060 2.611 1.00 86.81 382 PHE A CA 1
ATOM 3158 C C . PHE A 1 382 ? -32.239 -0.319 2.872 1.00 86.81 382 PHE A C 1
ATOM 3160 O O . PHE A 1 382 ? -32.851 -1.183 3.498 1.00 86.81 382 PHE A O 1
ATOM 3167 N N . LEU A 1 383 ? -30.988 -0.532 2.450 1.00 85.44 383 LEU A N 1
ATOM 3168 C CA . LEU A 1 383 ? -30.337 -1.849 2.495 1.00 85.44 383 LEU A CA 1
ATOM 3169 C C . LEU A 1 383 ? -29.755 -2.219 3.869 1.00 85.44 383 LEU A C 1
ATOM 3171 O O . LEU A 1 383 ? -29.633 -3.409 4.199 1.00 85.44 383 LEU A O 1
ATOM 3175 N N . HIS A 1 384 ? -29.351 -1.233 4.676 1.00 82.12 384 HIS A N 1
ATOM 3176 C CA . HIS A 1 384 ? -28.588 -1.494 5.904 1.00 82.12 384 HIS A CA 1
ATOM 3177 C C . HIS A 1 384 ? -29.247 -1.003 7.186 1.00 82.12 384 HIS A C 1
ATOM 3179 O O . HIS A 1 384 ? -29.042 -1.636 8.223 1.00 82.12 384 HIS A O 1
ATOM 3185 N N . ILE A 1 385 ? -30.047 0.061 7.128 1.00 78.31 385 ILE A N 1
ATOM 3186 C CA . ILE A 1 385 ? -30.448 0.818 8.320 1.00 78.31 385 ILE A CA 1
ATOM 3187 C C . ILE A 1 385 ? -31.960 0.805 8.585 1.00 78.31 385 ILE A C 1
ATOM 3189 O O . ILE A 1 385 ? -32.353 0.906 9.746 1.00 78.31 385 ILE A O 1
ATOM 3193 N N . GLN A 1 386 ? -32.804 0.608 7.568 1.00 72.88 386 GLN A N 1
ATOM 3194 C CA . GLN A 1 386 ? -34.261 0.808 7.639 1.00 72.88 386 GLN A CA 1
ATOM 3195 C C . GLN A 1 386 ? -34.945 0.140 8.846 1.00 72.88 386 GLN A C 1
ATOM 3197 O O . GLN A 1 386 ? -35.899 0.678 9.397 1.00 72.88 386 GLN A O 1
ATOM 3202 N N . LYS A 1 387 ? -34.461 -1.032 9.278 1.00 71.12 387 LYS A N 1
ATOM 3203 C CA . LYS A 1 387 ? -35.038 -1.801 10.398 1.00 71.12 387 LYS A CA 1
ATOM 3204 C C . LYS A 1 387 ? -34.348 -1.574 11.751 1.00 71.12 387 LYS A C 1
ATOM 3206 O O . LYS A 1 387 ? -34.733 -2.209 12.725 1.00 71.12 387 LYS A O 1
ATOM 3211 N N . GLN A 1 388 ? -33.299 -0.752 11.813 1.00 68.31 388 GLN A N 1
ATOM 3212 C CA . GLN A 1 388 ? -32.404 -0.646 12.975 1.00 68.31 388 GLN A CA 1
ATOM 3213 C C . GLN A 1 388 ? -32.597 0.632 13.802 1.00 68.31 388 GLN A C 1
ATOM 3215 O O . GLN A 1 388 ? -32.266 0.630 14.984 1.00 68.31 388 GLN A O 1
ATOM 3220 N N . PHE A 1 389 ? -33.120 1.712 13.214 1.00 68.31 389 PHE A N 1
ATOM 3221 C CA . PHE A 1 389 ? -33.264 2.999 13.902 1.00 68.31 389 PHE A CA 1
ATOM 3222 C C . PHE A 1 389 ? -34.720 3.409 14.123 1.00 68.31 389 PHE A C 1
ATOM 3224 O O . PHE A 1 389 ? -35.592 3.180 13.289 1.00 68.31 389 PHE A O 1
ATOM 3231 N N . HIS A 1 390 ? -34.962 4.112 15.231 1.00 74.31 390 HIS A N 1
ATOM 3232 C CA . HIS A 1 390 ? -36.204 4.852 15.442 1.00 74.31 390 HIS A CA 1
ATOM 3233 C C . HIS A 1 390 ? -36.332 6.012 14.440 1.00 74.31 390 HIS A C 1
ATOM 3235 O O . HIS A 1 390 ? -35.343 6.495 13.882 1.00 74.31 390 HIS A O 1
ATOM 3241 N N . LEU A 1 391 ? -37.560 6.485 14.221 1.00 75.44 391 LEU A N 1
ATOM 3242 C CA . LEU A 1 391 ? -37.881 7.522 13.230 1.00 75.44 391 LEU A CA 1
ATOM 3243 C C . LEU A 1 391 ? -37.117 8.838 13.486 1.00 75.44 391 LEU A C 1
ATOM 3245 O O . LEU A 1 391 ? -36.624 9.467 12.554 1.00 75.44 391 LEU A O 1
ATOM 3249 N N . PHE A 1 392 ? -36.908 9.198 14.755 1.00 69.94 392 PHE A N 1
ATOM 3250 C CA . PHE A 1 392 ? -36.120 10.372 15.146 1.00 69.94 392 PHE A CA 1
ATOM 3251 C C . PHE A 1 392 ? -34.629 10.256 14.779 1.00 69.94 392 PHE A C 1
ATOM 3253 O O . PHE A 1 392 ? -34.031 11.203 14.273 1.00 69.94 392 PHE A O 1
ATOM 3260 N N . ALA A 1 393 ? -34.029 9.077 14.962 1.00 70.88 393 ALA A N 1
ATOM 3261 C CA . ALA A 1 393 ? -32.636 8.835 14.585 1.00 70.88 393 ALA A CA 1
ATOM 3262 C C . ALA A 1 393 ? -32.442 8.866 13.057 1.00 70.88 393 ALA A C 1
ATOM 3264 O O . ALA A 1 393 ? -31.423 9.367 12.584 1.00 70.88 393 ALA A O 1
ATOM 3265 N N . HIS A 1 394 ? -33.439 8.418 12.282 1.00 74.44 394 HIS A N 1
ATOM 3266 C CA . HIS A 1 394 ? -33.438 8.588 10.826 1.00 74.44 394 HIS A CA 1
ATOM 3267 C C . HIS A 1 394 ? -33.441 10.065 10.421 1.00 74.44 394 HIS A C 1
ATOM 3269 O O . HIS A 1 394 ? -32.715 10.438 9.500 1.00 74.44 394 HIS A O 1
ATOM 3275 N N . PHE A 1 395 ? -34.206 10.913 11.115 1.00 76.31 395 PHE A N 1
ATOM 3276 C CA . PHE A 1 395 ? -34.231 12.349 10.838 1.00 76.31 395 PHE A CA 1
ATOM 3277 C C . PHE A 1 395 ? -32.869 13.005 11.105 1.00 76.31 395 PHE A C 1
ATOM 3279 O O . PHE A 1 395 ? -32.358 13.716 10.243 1.00 76.31 395 PHE A O 1
ATOM 3286 N N . ILE A 1 396 ? -32.233 12.695 12.242 1.00 75.38 396 ILE A N 1
ATOM 3287 C CA . ILE A 1 396 ? -30.885 13.194 12.570 1.00 75.38 396 ILE A CA 1
ATOM 3288 C C . ILE A 1 396 ? -29.860 12.733 11.529 1.00 75.38 396 ILE A C 1
ATOM 3290 O O . ILE A 1 396 ? -29.080 13.545 11.034 1.00 75.38 396 ILE A O 1
ATOM 3294 N N . LEU A 1 397 ? -29.868 11.444 11.174 1.00 79.00 397 LEU A N 1
ATOM 3295 C CA . LEU A 1 397 ? -28.945 10.890 10.184 1.00 79.00 397 LEU A CA 1
ATOM 3296 C C . LEU A 1 397 ? -29.131 11.549 8.812 1.00 79.00 397 LEU A C 1
ATOM 3298 O O . LEU A 1 397 ? -28.149 11.859 8.144 1.00 79.00 397 LEU A O 1
ATOM 3302 N N . THR A 1 398 ? -30.381 11.789 8.415 1.00 82.69 398 THR A N 1
ATOM 3303 C CA . THR A 1 398 ? -30.715 12.447 7.147 1.00 82.69 398 THR A CA 1
ATOM 3304 C C . THR A 1 398 ? -30.265 13.903 7.150 1.00 82.69 398 THR A C 1
ATOM 3306 O O . THR A 1 398 ? -29.607 14.324 6.208 1.00 82.69 398 THR A O 1
ATOM 3309 N N . ALA A 1 399 ? -30.535 14.659 8.219 1.00 75.69 399 ALA A N 1
ATOM 3310 C CA . ALA A 1 399 ? -30.069 16.040 8.350 1.00 75.69 399 ALA A CA 1
ATOM 3311 C C . ALA A 1 399 ? -28.534 16.130 8.298 1.00 75.69 399 ALA A C 1
ATOM 3313 O O . ALA A 1 399 ? -27.979 16.990 7.617 1.00 75.69 399 ALA A O 1
ATOM 3314 N N . PHE A 1 400 ? -27.843 15.200 8.963 1.00 76.00 400 PHE A N 1
ATOM 3315 C CA . PHE A 1 400 ? -26.386 15.112 8.936 1.00 76.00 400 PHE A CA 1
ATOM 3316 C C . PHE A 1 400 ? -25.845 14.775 7.538 1.00 76.00 400 PHE A C 1
ATOM 3318 O O . PHE A 1 400 ? -24.916 15.429 7.067 1.00 76.00 400 PHE A O 1
ATOM 3325 N N . ALA A 1 401 ? -26.445 13.798 6.851 1.00 79.56 401 ALA A N 1
ATOM 3326 C CA . ALA A 1 401 ? -26.066 13.430 5.490 1.00 79.56 401 ALA A CA 1
ATOM 3327 C C . ALA A 1 401 ? -26.307 14.579 4.501 1.00 79.56 401 ALA A C 1
ATOM 3329 O O . ALA A 1 401 ? -25.415 14.897 3.724 1.00 79.56 401 ALA A O 1
ATOM 3330 N N . VAL A 1 402 ? -27.460 15.253 4.575 1.00 81.00 402 VAL A N 1
ATOM 3331 C CA . VAL A 1 402 ? -27.765 16.437 3.753 1.00 81.00 402 VAL A CA 1
ATOM 3332 C C . VAL A 1 402 ? -26.733 17.538 3.979 1.00 81.00 402 VAL A C 1
ATOM 3334 O O . VAL A 1 402 ? -26.242 18.104 3.007 1.00 81.00 402 VAL A O 1
ATOM 3337 N N . GLY A 1 403 ? -26.347 17.797 5.233 1.00 72.88 403 GLY A N 1
ATOM 3338 C CA . GLY A 1 403 ? -25.280 18.746 5.545 1.00 72.88 403 GLY A CA 1
ATOM 3339 C C . GLY A 1 403 ? -23.957 18.377 4.867 1.00 72.88 403 GLY A C 1
ATOM 3340 O O . GLY A 1 403 ? -23.362 19.210 4.192 1.00 72.88 403 GLY A O 1
ATOM 3341 N N . LEU A 1 404 ? -23.513 17.122 4.985 1.00 78.88 404 LEU A N 1
ATOM 3342 C CA . LEU A 1 404 ? -22.267 16.669 4.351 1.00 78.88 404 LEU A CA 1
ATOM 3343 C C . LEU A 1 404 ? -22.318 16.712 2.820 1.00 78.88 404 LEU A C 1
ATOM 3345 O O . LEU A 1 404 ? -21.321 17.077 2.204 1.00 78.88 404 LEU A O 1
ATOM 3349 N N . ILE A 1 405 ? -23.456 16.369 2.213 1.00 81.69 405 ILE A N 1
ATOM 3350 C CA . ILE A 1 405 ? -23.657 16.459 0.760 1.00 81.69 405 ILE A CA 1
ATOM 3351 C C . ILE A 1 405 ? -23.590 17.921 0.311 1.00 81.69 405 ILE A C 1
ATOM 3353 O O . ILE A 1 405 ? -22.897 18.228 -0.651 1.00 81.69 405 ILE A O 1
ATOM 3357 N N . PHE A 1 406 ? -24.255 18.828 1.032 1.00 74.81 406 PHE A N 1
ATOM 3358 C CA . PHE A 1 406 ? -24.265 20.254 0.709 1.00 74.81 406 PHE A CA 1
ATOM 3359 C C . PHE A 1 406 ? -22.863 20.872 0.710 1.00 74.81 406 PHE A C 1
ATOM 3361 O O . PHE A 1 406 ? -22.551 21.686 -0.150 1.00 74.81 406 PHE A O 1
ATOM 3368 N N . TYR A 1 407 ? -22.009 20.453 1.645 1.00 70.56 407 TYR A N 1
ATOM 3369 C CA . TYR A 1 407 ? -20.618 20.903 1.718 1.00 70.56 407 TYR A CA 1
ATOM 3370 C C . TYR A 1 407 ? -19.644 20.098 0.838 1.00 70.56 407 TYR A C 1
ATOM 3372 O O . TYR A 1 407 ? -18.439 20.310 0.938 1.00 70.56 407 TYR A O 1
ATOM 3380 N N . GLY A 1 408 ? -20.121 19.149 0.023 1.00 72.62 408 GLY A N 1
ATOM 3381 C CA . GLY A 1 408 ? -19.258 18.325 -0.833 1.00 72.62 408 GLY A CA 1
ATOM 3382 C C . GLY A 1 408 ? -18.381 17.316 -0.075 1.00 72.62 408 GLY A C 1
ATOM 3383 O O . GLY A 1 408 ? -17.485 16.710 -0.655 1.00 72.62 408 GLY A O 1
ATOM 3384 N N . TYR A 1 409 ? -18.640 17.077 1.214 1.00 78.00 409 TYR A N 1
ATOM 3385 C CA . TYR A 1 409 ? -17.851 16.190 2.078 1.00 78.00 409 TYR A CA 1
ATOM 3386 C C . TYR A 1 409 ? -18.496 14.815 2.268 1.00 78.00 409 TYR A C 1
ATOM 3388 O O . TYR A 1 409 ? -18.421 14.219 3.346 1.00 78.00 409 TYR A O 1
ATOM 3396 N N . PHE A 1 410 ? -19.139 14.285 1.228 1.00 84.19 410 PHE A N 1
ATOM 3397 C CA . PHE A 1 410 ? -19.831 12.998 1.312 1.00 84.19 410 PHE A CA 1
ATOM 3398 C C . PHE A 1 410 ? -18.892 11.819 1.621 1.00 84.19 410 PHE A C 1
ATOM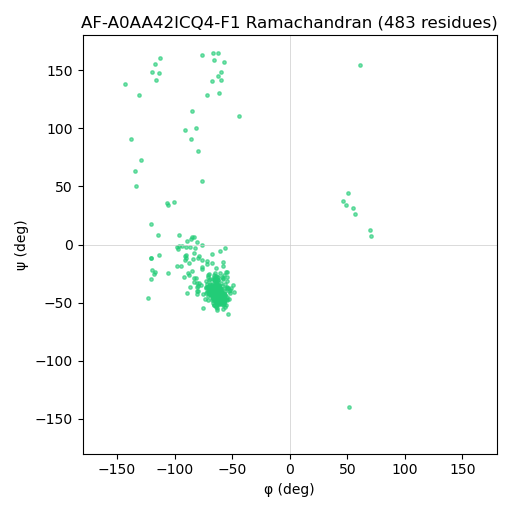 3400 O O . PHE A 1 410 ? -19.290 10.876 2.306 1.00 84.19 410 PHE A O 1
ATOM 3407 N N . ASP A 1 411 ? -17.616 11.905 1.241 1.00 84.94 411 ASP A N 1
ATOM 3408 C CA . ASP A 1 411 ? -16.595 10.904 1.577 1.00 84.94 411 ASP A CA 1
ATOM 3409 C C . ASP A 1 411 ? -16.439 10.707 3.099 1.00 84.94 411 ASP A C 1
ATOM 3411 O O . ASP A 1 411 ? -16.161 9.599 3.568 1.00 84.94 411 ASP A O 1
ATOM 3415 N N . ILE A 1 412 ? -16.703 11.752 3.901 1.00 83.56 412 ILE A N 1
ATOM 3416 C CA . ILE A 1 412 ? -16.763 11.644 5.367 1.00 83.56 412 ILE A CA 1
ATOM 3417 C C . ILE A 1 412 ? -17.893 10.710 5.793 1.00 83.56 412 ILE A C 1
ATOM 3419 O O . ILE A 1 412 ? -17.705 9.889 6.692 1.00 83.56 412 ILE A O 1
ATOM 3423 N N . PHE A 1 413 ? -19.061 10.823 5.160 1.00 84.88 413 PHE A N 1
ATOM 3424 C CA . PHE A 1 413 ? -20.206 9.974 5.466 1.00 84.88 413 PHE A CA 1
ATOM 3425 C C . PHE A 1 413 ? -19.887 8.504 5.182 1.00 84.88 413 PHE A C 1
ATOM 3427 O O . PHE A 1 413 ? -20.143 7.643 6.024 1.00 84.88 413 PHE A O 1
ATOM 3434 N N . ILE A 1 414 ? -19.256 8.224 4.038 1.00 89.56 414 ILE A N 1
ATOM 3435 C CA . ILE A 1 414 ? -18.812 6.873 3.677 1.00 89.56 414 ILE A CA 1
ATOM 3436 C C . ILE A 1 414 ? -17.800 6.360 4.706 1.00 89.56 414 ILE A C 1
ATOM 3438 O O . ILE A 1 414 ? -17.966 5.260 5.229 1.00 89.56 414 ILE A O 1
ATOM 3442 N N . CYS A 1 415 ? -16.798 7.162 5.076 1.00 86.31 415 CYS A N 1
ATOM 3443 C CA . CYS A 1 415 ? -15.820 6.790 6.099 1.00 86.31 415 CYS A CA 1
ATOM 3444 C C . CYS A 1 415 ? -16.489 6.453 7.448 1.00 86.31 415 CYS A C 1
ATOM 3446 O O . CYS A 1 415 ? -16.184 5.426 8.059 1.00 86.31 415 CYS A O 1
ATOM 3448 N N . LEU A 1 416 ? -17.474 7.246 7.884 1.00 81.75 416 LEU A N 1
ATOM 3449 C CA . LEU A 1 416 ? -18.260 6.972 9.093 1.00 81.75 416 LEU A CA 1
ATOM 3450 C C . LEU A 1 416 ? -19.095 5.689 8.977 1.00 81.75 416 LEU A C 1
ATOM 3452 O O . LEU A 1 416 ? -19.191 4.937 9.950 1.00 81.75 416 LEU A O 1
ATOM 3456 N N . ALA A 1 417 ? -19.656 5.393 7.802 1.00 86.81 417 ALA A N 1
ATOM 3457 C CA . ALA A 1 417 ? -20.350 4.132 7.550 1.00 86.81 417 ALA A CA 1
ATOM 3458 C C . ALA A 1 417 ? -19.400 2.926 7.686 1.00 86.81 417 ALA A C 1
ATOM 3460 O O . ALA A 1 417 ? -19.765 1.922 8.304 1.00 86.81 417 ALA A O 1
ATOM 3461 N N . ILE A 1 418 ? -18.158 3.042 7.197 1.00 88.06 418 ILE A N 1
ATOM 3462 C CA . ILE A 1 418 ? -17.112 2.017 7.360 1.00 88.06 418 ILE A CA 1
ATOM 3463 C C . ILE A 1 418 ? -16.730 1.852 8.840 1.00 88.06 418 ILE A C 1
ATOM 3465 O O . ILE A 1 418 ? -16.628 0.722 9.322 1.00 88.06 418 ILE A O 1
ATOM 3469 N N . ILE A 1 419 ? -16.577 2.951 9.588 1.00 77.00 419 ILE A N 1
ATOM 3470 C CA . ILE A 1 419 ? -16.310 2.913 11.038 1.00 77.00 419 ILE A CA 1
ATOM 3471 C C . ILE A 1 419 ? -17.451 2.207 11.778 1.00 77.00 419 ILE A C 1
ATOM 3473 O O . ILE A 1 419 ? -17.200 1.344 12.620 1.00 77.00 419 ILE A O 1
ATOM 3477 N N . SER A 1 420 ? -18.703 2.534 11.451 1.00 78.56 420 SER A N 1
ATOM 3478 C CA . SER A 1 420 ? -19.885 1.906 12.047 1.00 78.56 420 SER A CA 1
ATOM 3479 C C . SER A 1 420 ? -19.919 0.400 11.780 1.00 78.56 420 SER A C 1
ATOM 3481 O O . SER A 1 420 ? -20.134 -0.392 12.702 1.00 78.56 420 SER A O 1
ATOM 3483 N N . TRP A 1 421 ? -19.624 -0.013 10.543 1.00 86.56 421 TRP A N 1
ATOM 3484 C CA . TRP A 1 421 ? -19.490 -1.426 10.200 1.00 86.56 421 TRP A CA 1
ATOM 3485 C C . TRP A 1 421 ? -18.391 -2.102 11.026 1.00 86.56 421 TRP A C 1
ATOM 3487 O O . TRP A 1 421 ? -18.646 -3.148 11.619 1.00 86.56 421 TRP A O 1
ATOM 3497 N N . ALA A 1 422 ? -17.209 -1.487 11.133 1.00 77.31 422 ALA A N 1
ATOM 3498 C CA . ALA A 1 422 ? -16.072 -2.051 11.860 1.00 77.31 422 ALA A CA 1
ATOM 3499 C C . ALA A 1 422 ? -16.343 -2.191 13.365 1.00 77.31 422 ALA A C 1
ATOM 3501 O O . ALA A 1 422 ? -15.931 -3.173 13.982 1.00 77.31 422 ALA A O 1
ATOM 3502 N N . LEU A 1 423 ? -17.080 -1.245 13.955 1.00 71.56 423 LEU A N 1
ATOM 3503 C CA . LEU A 1 423 ? -17.542 -1.329 15.342 1.00 71.56 423 LEU A CA 1
ATOM 3504 C C . LEU A 1 423 ? -18.536 -2.479 15.533 1.00 71.56 423 LEU A C 1
ATOM 3506 O O . LEU A 1 423 ? -18.410 -3.247 16.486 1.00 71.56 423 LEU A O 1
ATOM 3510 N N . LYS A 1 424 ? -19.487 -2.637 14.606 1.00 78.81 424 LYS A N 1
ATOM 3511 C CA . LYS A 1 424 ? -20.489 -3.709 14.646 1.00 78.81 424 LYS A CA 1
ATOM 3512 C C . LYS A 1 424 ? -19.865 -5.099 14.499 1.00 78.81 424 LYS A C 1
ATOM 3514 O O . LYS A 1 424 ? -20.300 -6.029 15.171 1.00 78.81 424 LYS A O 1
ATOM 3519 N N . THR A 1 425 ? -18.866 -5.252 13.630 1.00 79.75 425 THR A N 1
ATOM 3520 C CA . THR A 1 425 ? -18.177 -6.530 13.376 1.00 79.75 425 THR A CA 1
ATOM 3521 C C . THR A 1 425 ? -16.968 -6.768 14.282 1.00 79.75 425 THR A C 1
ATOM 3523 O O . THR A 1 425 ? -16.351 -7.828 14.204 1.00 79.75 425 THR A O 1
ATOM 3526 N N . GLN A 1 426 ? -16.639 -5.810 15.159 1.00 75.38 426 GLN A N 1
ATOM 3527 C CA . GLN A 1 426 ? -15.454 -5.816 16.028 1.00 75.38 426 GLN A CA 1
ATOM 3528 C C . GLN A 1 426 ? -14.130 -5.981 15.259 1.00 75.38 426 GLN A C 1
ATOM 3530 O O . GLN A 1 426 ? -13.150 -6.543 15.763 1.00 75.38 426 GLN A O 1
ATOM 3535 N N . ASP A 1 427 ? -14.080 -5.468 14.029 1.00 76.00 427 ASP A N 1
ATOM 3536 C CA . ASP A 1 427 ? -12.908 -5.571 13.174 1.00 76.00 427 ASP A CA 1
ATOM 3537 C C . ASP A 1 427 ? -11.858 -4.510 13.516 1.00 76.00 427 ASP A C 1
ATOM 3539 O O . ASP A 1 427 ? -11.942 -3.350 13.109 1.00 76.00 427 ASP A O 1
ATOM 3543 N N . LYS A 1 428 ? -10.829 -4.921 14.262 1.00 75.38 428 LYS A N 1
ATOM 3544 C CA . LYS A 1 428 ? -9.759 -4.024 14.726 1.00 75.38 428 LYS A CA 1
ATOM 3545 C C . LYS A 1 428 ? -8.928 -3.427 13.586 1.00 75.38 428 LYS A C 1
ATOM 3547 O O . LYS A 1 428 ? -8.397 -2.332 13.758 1.00 75.38 428 LYS A O 1
ATOM 3552 N N . VAL A 1 429 ? -8.790 -4.132 12.459 1.00 79.19 429 VAL A N 1
ATOM 3553 C CA . VAL A 1 429 ? -7.954 -3.682 11.336 1.00 79.19 429 VAL A CA 1
ATOM 3554 C C . VAL A 1 429 ? -8.673 -2.571 10.589 1.00 79.19 429 VAL A C 1
ATOM 3556 O O . VAL A 1 429 ? -8.139 -1.469 10.476 1.00 79.19 429 VAL A O 1
ATOM 3559 N N . ILE A 1 430 ? -9.911 -2.828 10.156 1.00 83.38 430 ILE A N 1
ATOM 3560 C CA . ILE A 1 430 ? -10.718 -1.824 9.452 1.00 83.38 430 ILE A CA 1
ATOM 3561 C C . ILE A 1 430 ? -10.965 -0.613 10.342 1.00 83.38 430 ILE A C 1
ATOM 3563 O O . ILE A 1 430 ? -10.818 0.514 9.883 1.00 83.38 430 ILE A O 1
ATOM 3567 N N . TYR A 1 431 ? -11.255 -0.830 11.627 1.00 71.62 431 TYR A N 1
ATOM 3568 C CA . TYR A 1 431 ? -11.443 0.261 12.576 1.00 71.62 431 TYR A CA 1
ATOM 3569 C C . TYR A 1 431 ? -10.211 1.176 12.662 1.00 71.62 431 TYR A C 1
ATOM 3571 O O . TYR A 1 431 ? -10.343 2.397 12.586 1.00 71.62 431 TYR A O 1
ATOM 3579 N N . GLY A 1 432 ? -9.007 0.600 12.778 1.00 68.69 432 GLY A N 1
ATOM 3580 C CA . GLY A 1 432 ? -7.762 1.366 12.850 1.00 68.69 432 GLY A CA 1
ATOM 3581 C C . GLY A 1 432 ? -7.493 2.189 11.589 1.00 68.69 432 GLY A C 1
ATOM 3582 O O . GLY A 1 432 ? -7.227 3.388 11.685 1.00 68.69 432 GLY A O 1
ATOM 3583 N N . PHE A 1 433 ? -7.611 1.571 10.409 1.00 77.81 433 PHE A N 1
ATOM 3584 C CA . PHE A 1 433 ? -7.403 2.260 9.131 1.00 77.81 433 PHE A CA 1
ATOM 3585 C C . PHE A 1 433 ? -8.478 3.310 8.840 1.00 77.81 433 PHE A C 1
ATOM 3587 O O . PHE A 1 433 ? -8.152 4.384 8.338 1.00 77.81 433 PHE A O 1
ATOM 3594 N N . ALA A 1 434 ? -9.739 3.047 9.184 1.00 77.75 434 ALA A N 1
ATOM 3595 C CA . ALA A 1 434 ? -10.822 4.005 8.992 1.00 77.75 434 ALA A CA 1
ATOM 3596 C C . ALA A 1 434 ? -10.647 5.237 9.890 1.00 77.75 434 ALA A C 1
ATOM 3598 O O . ALA A 1 434 ? -10.821 6.360 9.429 1.00 77.75 434 ALA A O 1
ATOM 3599 N N . LEU A 1 435 ? -10.214 5.053 11.143 1.00 70.06 435 LEU A N 1
ATOM 3600 C CA . LEU A 1 435 ? -9.926 6.166 12.050 1.00 70.06 435 LEU A CA 1
ATOM 3601 C C . LEU A 1 435 ? -8.725 6.987 11.567 1.00 70.06 435 LEU A C 1
ATOM 3603 O O . LEU A 1 435 ? -8.796 8.214 11.548 1.00 70.06 435 LEU A O 1
ATOM 3607 N N . ALA A 1 436 ? -7.648 6.329 11.127 1.00 72.44 436 ALA A N 1
ATOM 3608 C CA . ALA A 1 436 ? -6.502 7.015 10.533 1.00 72.44 436 ALA A CA 1
ATOM 3609 C C . ALA A 1 436 ? -6.916 7.823 9.291 1.00 72.44 436 ALA A C 1
ATOM 3611 O O . ALA A 1 436 ? -6.574 8.997 9.181 1.00 72.44 436 ALA A O 1
ATOM 3612 N N . THR A 1 437 ? -7.724 7.227 8.411 1.00 78.75 437 THR A N 1
ATOM 3613 C CA . THR A 1 437 ? -8.279 7.888 7.222 1.00 78.75 437 THR A CA 1
ATOM 3614 C C . THR A 1 437 ? -9.128 9.096 7.610 1.00 78.75 437 THR A C 1
ATOM 3616 O O . THR A 1 437 ? -8.917 10.188 7.097 1.00 78.75 437 THR A O 1
ATOM 3619 N N . PHE A 1 438 ? -10.029 8.942 8.580 1.00 75.75 438 PHE A N 1
ATOM 3620 C CA . PHE A 1 438 ? -10.853 10.031 9.099 1.00 75.75 438 PHE A CA 1
ATOM 3621 C C . PHE A 1 438 ? -10.011 11.181 9.674 1.00 75.75 438 PHE A C 1
ATOM 3623 O O . PHE A 1 438 ? -10.280 12.346 9.389 1.00 75.75 438 PHE A O 1
ATOM 3630 N N . ALA A 1 439 ? -8.956 10.872 10.435 1.00 70.62 439 ALA A N 1
ATOM 3631 C CA . ALA A 1 439 ? -8.038 11.875 10.969 1.00 70.62 439 ALA A CA 1
ATOM 3632 C C . ALA A 1 439 ? -7.282 12.620 9.857 1.00 70.62 439 ALA A C 1
ATOM 3634 O O . ALA A 1 439 ? -7.148 13.841 9.925 1.00 70.62 439 ALA A O 1
ATOM 3635 N N . VAL A 1 440 ? -6.833 11.903 8.823 1.00 74.94 440 VAL A N 1
ATOM 3636 C CA . VAL A 1 440 ? -6.178 12.495 7.649 1.00 74.94 440 VAL A CA 1
ATOM 3637 C C . VAL A 1 440 ? -7.142 13.405 6.888 1.00 74.94 440 VAL A C 1
ATOM 3639 O O . VAL A 1 440 ? -6.769 14.534 6.582 1.00 74.94 440 VAL A O 1
ATOM 3642 N N . ILE A 1 441 ? -8.393 12.980 6.666 1.00 75.94 441 ILE A N 1
ATOM 3643 C CA . ILE A 1 441 ? -9.426 13.800 6.011 1.00 75.94 441 ILE A CA 1
ATOM 3644 C C . ILE A 1 441 ? -9.660 15.098 6.786 1.00 75.94 441 ILE A C 1
ATOM 3646 O O . ILE A 1 441 ? -9.609 16.187 6.218 1.00 75.94 441 ILE A O 1
ATOM 3650 N N . LEU A 1 442 ? -9.859 15.007 8.103 1.00 72.44 442 LEU A N 1
ATOM 3651 C CA . LEU A 1 442 ? -10.022 16.194 8.944 1.00 72.44 442 LEU A CA 1
ATOM 3652 C C . LEU A 1 442 ? -8.783 17.099 8.912 1.00 72.44 442 LEU A C 1
ATOM 3654 O O . LEU A 1 442 ? -8.922 18.321 8.895 1.00 72.44 442 LEU A O 1
ATOM 3658 N N . GLY A 1 443 ? -7.584 16.512 8.872 1.00 69.50 443 GLY A N 1
ATOM 3659 C CA . GLY A 1 443 ? -6.330 17.240 8.701 1.00 69.50 443 GLY A CA 1
ATOM 3660 C C . GLY A 1 443 ? -6.289 18.014 7.383 1.00 69.50 443 GLY A C 1
ATOM 3661 O O . GLY A 1 443 ? -6.014 19.212 7.387 1.00 69.50 443 GLY A O 1
ATOM 3662 N N . PHE A 1 444 ? -6.626 17.376 6.263 1.00 70.75 444 PHE A N 1
ATOM 3663 C CA . PHE A 1 444 ? -6.676 18.042 4.960 1.00 70.75 444 PHE A CA 1
ATOM 3664 C C . PHE A 1 444 ? -7.701 19.176 4.922 1.00 70.75 444 PHE A C 1
ATOM 3666 O O . PHE A 1 444 ? -7.373 20.266 4.457 1.00 70.75 444 PHE A O 1
ATOM 3673 N N . LEU A 1 445 ? -8.906 18.965 5.460 1.00 70.50 445 LEU A N 1
ATOM 3674 C CA . LEU A 1 445 ? -9.925 20.016 5.551 1.00 70.50 445 LEU A CA 1
ATOM 3675 C C . LEU A 1 445 ? -9.432 21.214 6.349 1.00 70.50 445 LEU A C 1
ATOM 3677 O O . LEU A 1 445 ? -9.597 22.357 5.933 1.00 70.50 445 LEU A O 1
ATOM 3681 N N . TYR A 1 446 ? -8.762 20.945 7.464 1.00 65.69 446 TYR A N 1
ATOM 3682 C CA . TYR A 1 446 ? -8.161 21.977 8.285 1.00 65.69 446 TYR A CA 1
ATOM 3683 C C . TYR A 1 446 ? -7.089 22.779 7.531 1.00 65.69 446 TYR A C 1
ATOM 3685 O O . TYR A 1 446 ? -7.065 24.010 7.590 1.00 65.69 446 TYR A O 1
ATOM 3693 N N . TYR A 1 447 ? -6.209 22.102 6.788 1.00 64.25 447 TYR A N 1
ATOM 3694 C CA . TYR A 1 447 ? -5.182 22.771 5.988 1.00 64.25 447 TYR A CA 1
ATOM 3695 C C . TYR A 1 447 ? -5.751 23.506 4.774 1.00 64.25 447 TYR A C 1
ATOM 3697 O O . TYR A 1 447 ? -5.156 24.503 4.359 1.00 64.25 447 TYR A O 1
ATOM 3705 N N . SER A 1 448 ? -6.903 23.075 4.259 1.00 64.88 448 SER A N 1
ATOM 3706 C CA . SER A 1 448 ? -7.594 23.731 3.150 1.00 64.88 448 SER A CA 1
ATOM 3707 C C . SER A 1 448 ? -8.326 25.017 3.543 1.00 64.88 448 SER A C 1
ATOM 3709 O O . SER A 1 448 ? -8.690 25.771 2.649 1.00 64.88 448 SER A O 1
ATOM 3711 N N . LEU A 1 449 ? -8.521 25.303 4.836 1.00 64.62 449 LEU A N 1
ATOM 3712 C CA . LEU A 1 449 ? -9.058 26.595 5.282 1.00 64.62 449 LEU A CA 1
ATOM 3713 C C . LEU A 1 449 ? -8.101 27.720 4.857 1.00 64.62 449 LEU A C 1
ATOM 3715 O O . LEU A 1 449 ? -6.912 27.629 5.156 1.00 64.62 449 LEU A O 1
ATOM 3719 N N . ASP A 1 450 ? -8.578 28.793 4.226 1.00 61.00 450 ASP A N 1
ATOM 3720 C CA . ASP A 1 450 ? -7.752 29.940 3.791 1.00 61.00 450 ASP A CA 1
ATOM 3721 C C . ASP A 1 450 ? -7.358 30.857 4.965 1.00 61.00 450 ASP A C 1
ATOM 3723 O O . ASP A 1 450 ? -7.608 32.058 5.003 1.00 61.00 450 ASP A O 1
ATOM 3727 N N . VAL A 1 451 ? -6.750 30.256 5.982 1.00 59.66 451 VAL A N 1
ATOM 3728 C CA . VAL A 1 451 ? -6.290 30.896 7.210 1.00 59.66 451 VAL A CA 1
ATOM 3729 C C . VAL A 1 451 ? -4.770 30.779 7.272 1.00 59.66 451 VAL A C 1
ATOM 3731 O O . VAL A 1 451 ? -4.196 29.750 6.893 1.00 59.66 451 VAL A O 1
ATOM 3734 N N . THR A 1 452 ? -4.101 31.833 7.743 1.00 63.84 452 THR A N 1
ATOM 3735 C CA . THR A 1 452 ? -2.635 31.877 7.804 1.00 63.84 452 THR A CA 1
ATOM 3736 C C . THR A 1 452 ? -2.077 30.752 8.677 1.00 63.84 452 THR A C 1
ATOM 3738 O O . THR A 1 452 ? -2.695 30.322 9.656 1.00 63.84 452 THR A O 1
ATOM 3741 N N . PHE A 1 453 ? -0.879 30.270 8.330 1.00 52.28 453 PHE A N 1
ATOM 3742 C CA . PHE A 1 453 ? -0.217 29.179 9.050 1.00 52.28 453 PHE A CA 1
ATOM 3743 C C . PHE A 1 453 ? -0.075 29.465 10.550 1.00 52.28 453 PHE A C 1
ATOM 3745 O O . PHE A 1 453 ? -0.274 28.563 11.355 1.00 52.28 453 PHE A O 1
ATOM 3752 N N . LEU A 1 454 ? 0.203 30.718 10.927 1.00 53.03 454 LEU A N 1
ATOM 3753 C CA . LEU A 1 454 ? 0.341 31.126 12.325 1.00 53.03 454 LEU A CA 1
ATOM 3754 C C . LEU A 1 454 ? -0.971 30.977 13.106 1.00 53.03 454 LEU A C 1
ATOM 3756 O O . LEU A 1 454 ? -0.972 30.478 14.224 1.00 53.03 454 LEU A O 1
ATOM 3760 N N . ILE A 1 455 ? -2.101 31.369 12.515 1.00 54.31 455 ILE A N 1
ATOM 3761 C CA . ILE A 1 455 ? -3.415 31.233 13.158 1.00 54.31 455 ILE A CA 1
ATOM 3762 C C . ILE A 1 455 ? -3.808 29.753 13.239 1.00 54.31 455 ILE A C 1
ATOM 3764 O O . ILE A 1 455 ? -4.388 29.321 14.235 1.00 54.31 455 ILE A O 1
ATOM 3768 N N . LYS A 1 456 ? -3.433 28.952 12.235 1.00 56.94 456 LYS A N 1
ATOM 3769 C CA . LYS A 1 456 ? -3.612 27.497 12.253 1.00 56.94 456 LYS A CA 1
ATOM 3770 C C . LYS A 1 456 ? -2.784 26.831 13.363 1.00 56.94 456 LYS A C 1
ATOM 3772 O O . LYS A 1 456 ? -3.321 26.138 14.222 1.00 56.94 456 LYS A O 1
ATOM 3777 N N . SER A 1 457 ? -1.479 27.076 13.419 1.00 49.44 457 SER A N 1
ATOM 3778 C CA . SER A 1 457 ? -0.618 26.500 14.460 1.00 49.44 457 SER A CA 1
ATOM 3779 C C . SER A 1 457 ? -1.026 26.962 15.863 1.00 49.44 457 SER A C 1
ATOM 3781 O O . SER A 1 457 ? -1.095 26.140 16.777 1.00 49.44 457 SER A O 1
ATOM 3783 N N . LEU A 1 458 ? -1.413 28.232 16.022 1.00 50.12 458 LEU A N 1
ATOM 3784 C CA . LEU A 1 458 ? -1.945 28.774 17.271 1.00 50.12 458 LEU A CA 1
ATOM 3785 C C . LEU A 1 458 ? -3.278 28.120 17.664 1.00 50.12 458 LEU A C 1
ATOM 3787 O O . LEU A 1 458 ? -3.474 27.790 18.828 1.00 50.12 458 LEU A O 1
ATOM 3791 N N . SER A 1 459 ? -4.180 27.881 16.711 1.00 54.28 459 SER A N 1
ATOM 3792 C CA . SER A 1 459 ? -5.452 27.185 16.941 1.00 54.28 459 SER A CA 1
ATOM 3793 C C . SER A 1 459 ? -5.245 25.718 17.338 1.00 54.28 459 SER A C 1
ATOM 3795 O O . SER A 1 459 ? -5.891 25.246 18.276 1.00 54.28 459 SER A O 1
ATOM 3797 N N . MET A 1 460 ? -4.314 24.998 16.698 1.00 52.34 460 MET A N 1
ATOM 3798 C CA . MET A 1 460 ? -3.932 23.641 17.117 1.00 52.34 460 MET A CA 1
ATOM 3799 C C . MET A 1 460 ? -3.329 23.637 18.523 1.00 52.34 460 MET A C 1
ATOM 3801 O O . MET A 1 460 ? -3.701 22.812 19.354 1.00 52.34 460 MET A O 1
ATOM 3805 N N . PHE A 1 461 ? -2.436 24.584 18.810 1.00 45.88 461 PHE A N 1
ATOM 3806 C CA . PHE A 1 461 ? -1.810 24.711 20.119 1.00 45.88 461 PHE A CA 1
ATOM 3807 C C . PHE A 1 461 ? -2.842 25.032 21.206 1.00 45.88 461 PHE A C 1
ATOM 3809 O O . PHE A 1 461 ? -2.908 24.327 22.207 1.00 45.88 461 PHE A O 1
ATOM 3816 N N . LEU A 1 462 ? -3.707 26.026 20.986 1.00 47.91 462 LEU A N 1
ATOM 3817 C CA . LEU A 1 462 ? -4.762 26.418 21.924 1.00 47.91 462 LEU A CA 1
ATOM 3818 C C . LEU A 1 462 ? -5.802 25.317 22.114 1.00 47.91 462 LEU A C 1
ATOM 3820 O O . LEU A 1 462 ? -6.197 25.059 23.243 1.00 47.91 462 LEU A O 1
ATOM 3824 N N . SER A 1 463 ? -6.235 24.636 21.052 1.00 46.22 463 SER A N 1
ATOM 3825 C CA . SER A 1 463 ? -7.178 23.518 21.182 1.00 46.22 463 SER A CA 1
ATOM 3826 C C . SER A 1 463 ? -6.553 22.319 21.900 1.00 46.22 463 SER A C 1
ATOM 3828 O O . SER A 1 463 ? -7.218 21.707 22.734 1.00 46.22 463 SER A O 1
ATOM 3830 N N . GLY A 1 464 ? -5.271 22.026 21.654 1.00 45.53 464 GLY A N 1
ATOM 3831 C CA . GLY A 1 464 ? -4.505 21.022 22.394 1.00 45.53 464 GLY A CA 1
ATOM 3832 C C . GLY A 1 464 ? -4.315 21.388 23.870 1.00 45.53 464 GLY A C 1
ATOM 3833 O O . GLY A 1 464 ? -4.493 20.540 24.743 1.00 45.53 464 GLY A O 1
ATOM 3834 N N . LEU A 1 465 ? -4.027 22.657 24.163 1.00 45.66 465 LEU A N 1
ATOM 3835 C CA . LEU A 1 465 ? -3.847 23.177 25.520 1.00 45.66 465 LEU A CA 1
ATOM 3836 C C . LEU A 1 465 ? -5.178 23.206 26.285 1.00 45.66 465 LEU A C 1
ATOM 3838 O O . LEU A 1 465 ? -5.238 22.744 27.419 1.00 45.66 465 LEU A O 1
ATOM 3842 N N . MET A 1 466 ? -6.267 23.639 25.647 1.00 43.72 466 MET A N 1
ATOM 3843 C CA . MET A 1 466 ? -7.623 23.569 26.205 1.00 43.72 466 MET A CA 1
ATOM 3844 C C . MET A 1 466 ? -8.058 22.129 26.462 1.00 43.72 466 MET A C 1
ATOM 3846 O O . MET A 1 466 ? -8.690 21.856 27.477 1.00 43.72 466 MET A O 1
ATOM 3850 N N . LEU A 1 467 ? -7.677 21.187 25.596 1.00 45.91 467 LEU A N 1
ATOM 3851 C CA . LEU A 1 467 ? -7.908 19.765 25.835 1.00 45.91 467 LEU A CA 1
ATOM 3852 C C . LEU A 1 467 ? -7.118 19.240 27.028 1.00 45.91 467 LEU A C 1
ATOM 3854 O O . LEU A 1 467 ? -7.675 18.511 27.844 1.00 45.91 467 LEU A O 1
ATOM 3858 N N . LEU A 1 468 ? -5.850 19.624 27.165 1.00 47.69 468 LEU A N 1
ATOM 3859 C CA . LEU A 1 468 ? -5.039 19.288 28.334 1.00 47.69 468 LEU A CA 1
ATOM 3860 C C . LEU A 1 468 ? -5.648 19.855 29.620 1.00 47.69 468 LEU A C 1
ATOM 3862 O O . LEU A 1 468 ? -5.777 19.116 30.593 1.00 47.69 468 LEU A O 1
ATOM 3866 N N . LEU A 1 469 ? -6.088 21.116 29.608 1.00 51.19 469 LEU A N 1
ATOM 3867 C CA . LEU A 1 469 ? -6.761 21.759 30.740 1.00 51.19 469 LEU A CA 1
ATOM 3868 C C . LEU A 1 469 ? -8.085 21.072 31.091 1.00 51.19 469 LEU A C 1
ATOM 3870 O O . LEU A 1 469 ? -8.333 20.812 32.264 1.00 51.19 469 LEU A O 1
ATOM 3874 N N . LEU A 1 470 ? -8.900 20.719 30.093 1.00 44.56 470 LEU A N 1
ATOM 3875 C CA . LEU A 1 470 ? -10.146 19.974 30.288 1.00 44.56 470 LEU A CA 1
ATOM 3876 C C . LEU A 1 470 ? -9.878 18.570 30.852 1.00 44.56 470 LEU A C 1
ATOM 3878 O O . LEU A 1 470 ? -10.595 18.084 31.718 1.00 44.56 470 LEU A O 1
ATOM 3882 N N . THR A 1 471 ? -8.823 17.905 30.383 1.00 49.03 471 THR A N 1
ATOM 3883 C CA . THR A 1 471 ? -8.451 16.574 30.880 1.00 49.03 471 THR A CA 1
ATOM 3884 C C . THR A 1 471 ? -7.942 16.658 32.320 1.00 49.03 471 THR A C 1
ATOM 3886 O O . THR A 1 471 ? -8.277 15.808 33.140 1.00 49.03 471 THR A O 1
ATOM 3889 N N . LEU A 1 472 ? -7.157 17.689 32.648 1.00 53.88 472 LEU A N 1
ATOM 3890 C CA . LEU A 1 472 ? -6.692 17.962 34.008 1.00 53.88 472 LEU A CA 1
ATOM 3891 C C . LEU A 1 472 ? -7.862 18.259 34.946 1.00 53.88 472 LEU A C 1
ATOM 3893 O O . LEU A 1 472 ? -7.932 17.659 36.015 1.00 53.88 472 LEU A O 1
ATOM 3897 N N . SER A 1 473 ? -8.803 19.116 34.541 1.00 54.97 473 SER A N 1
ATOM 3898 C CA . SER A 1 473 ? -9.974 19.441 35.359 1.00 54.97 473 SER A CA 1
ATOM 3899 C C . SER A 1 473 ? -10.853 18.214 35.597 1.00 54.97 473 SER A C 1
ATOM 3901 O O . SER A 1 473 ? -11.193 17.924 36.740 1.00 54.97 473 SER A O 1
ATOM 3903 N N . LEU A 1 474 ? -11.132 17.422 34.561 1.00 47.59 474 LEU A N 1
ATOM 3904 C CA . LEU A 1 474 ? -11.903 16.182 34.684 1.00 47.59 474 LEU A CA 1
ATOM 3905 C C . LEU A 1 474 ? -11.199 15.129 35.555 1.00 47.59 474 LEU A C 1
ATOM 3907 O O . LEU A 1 474 ? -11.854 14.415 36.310 1.00 47.59 474 LEU A O 1
ATOM 3911 N N . LYS A 1 475 ? -9.864 15.045 35.503 1.00 52.56 475 LYS A N 1
ATOM 3912 C CA . LYS A 1 475 ? -9.086 14.126 36.347 1.00 52.56 475 LYS A CA 1
ATOM 3913 C C . LYS A 1 475 ? -9.098 14.544 37.820 1.00 52.56 475 LYS A C 1
ATOM 3915 O O . LYS A 1 475 ? -9.187 13.677 38.684 1.00 52.56 475 LYS A O 1
ATOM 3920 N N . ILE A 1 476 ? -9.061 15.851 38.090 1.00 60.91 476 ILE A N 1
ATOM 3921 C CA . ILE A 1 476 ? -9.226 16.416 39.437 1.00 60.91 476 ILE A CA 1
ATOM 3922 C C . ILE A 1 476 ? -10.634 16.121 39.970 1.00 60.91 476 ILE A C 1
ATOM 3924 O O . ILE A 1 476 ? -10.768 15.726 41.123 1.00 60.91 476 ILE A O 1
ATOM 3928 N N . PHE A 1 477 ? -11.674 16.243 39.136 1.00 53.34 477 PHE A N 1
ATOM 3929 C CA . PHE A 1 477 ? -13.047 15.887 39.516 1.00 53.34 477 PHE A CA 1
ATOM 3930 C C . PHE A 1 477 ? -13.198 14.400 39.852 1.00 53.34 477 PHE A C 1
ATOM 3932 O O . PHE A 1 477 ? -13.761 14.067 40.889 1.00 53.34 477 PHE A O 1
ATOM 3939 N N . LYS A 1 478 ? -12.625 13.511 39.034 1.00 45.97 478 LYS A N 1
ATOM 3940 C CA . LYS A 1 478 ? -12.684 12.064 39.270 1.00 45.97 478 LYS A CA 1
ATOM 3941 C C . LYS A 1 478 ? -11.928 11.630 40.534 1.00 45.97 478 LYS A C 1
ATOM 3943 O O . LYS A 1 478 ? -12.402 10.768 41.260 1.00 45.97 478 LYS A O 1
ATOM 3948 N N . GLN A 1 479 ? -10.783 12.252 40.829 1.00 48.97 479 GLN A N 1
ATOM 3949 C CA . GLN A 1 479 ? -10.077 12.031 42.099 1.00 48.97 479 GLN A CA 1
ATOM 3950 C C . GLN A 1 479 ? -10.878 12.514 43.312 1.00 48.97 479 GLN A C 1
ATOM 3952 O O . GLN A 1 479 ? -10.726 11.950 44.387 1.00 48.97 479 GLN A O 1
ATOM 3957 N N . LYS A 1 480 ? -11.716 13.542 43.148 1.00 46.97 480 LYS A N 1
ATOM 3958 C CA . LYS A 1 480 ? -12.579 14.058 44.213 1.00 46.97 480 LYS A CA 1
ATOM 3959 C C . LYS A 1 480 ? -13.736 13.100 44.518 1.00 46.97 480 LYS A C 1
ATOM 3961 O O . LYS A 1 480 ? -13.980 12.818 45.679 1.00 46.97 480 LYS A O 1
ATOM 3966 N N . GLU A 1 481 ? -14.359 12.519 43.491 1.00 46.12 481 GLU A N 1
ATOM 3967 C CA . GLU A 1 481 ? -15.384 11.470 43.656 1.00 46.12 481 GLU A CA 1
ATOM 3968 C C . GLU A 1 481 ? -14.831 10.167 44.267 1.00 46.12 481 GLU A C 1
ATOM 3970 O O . GLU A 1 481 ? -15.554 9.488 44.982 1.00 46.12 481 GLU A O 1
ATOM 3975 N N . GLU A 1 482 ? -13.559 9.821 44.030 1.00 44.34 482 GLU A N 1
ATOM 3976 C CA . GLU A 1 482 ? -12.890 8.664 44.663 1.00 44.34 482 GLU A CA 1
ATOM 3977 C C . GLU A 1 482 ? -12.403 8.940 46.105 1.00 44.34 482 GLU A C 1
ATOM 3979 O O . GLU A 1 482 ? -12.010 8.005 46.795 1.00 44.34 482 GLU A O 1
ATOM 3984 N N . LEU A 1 483 ? -12.400 10.202 46.555 1.00 45.62 483 LEU A N 1
ATOM 3985 C CA . LEU A 1 483 ? -12.067 10.619 47.929 1.00 45.62 483 LEU A CA 1
ATOM 3986 C C . LEU A 1 483 ? -13.314 10.838 48.806 1.00 45.62 483 LEU A C 1
ATOM 3988 O O . LEU A 1 483 ? -13.189 10.857 50.029 1.00 45.62 483 LEU A O 1
ATOM 3992 N N . ASP A 1 484 ? -14.486 11.002 48.184 1.00 40.78 484 ASP A N 1
ATOM 3993 C CA . ASP A 1 484 ? -15.790 11.174 48.839 1.00 40.78 484 ASP A CA 1
ATOM 3994 C C . ASP A 1 484 ? -16.589 9.843 48.953 1.00 40.78 484 ASP A C 1
ATOM 3996 O O . ASP A 1 484 ? -17.752 9.852 49.369 1.00 40.78 484 ASP A O 1
ATOM 4000 N N . VAL A 1 485 ? -15.969 8.699 48.613 1.00 39.06 485 VAL A N 1
ATOM 4001 C CA . VAL A 1 485 ? -16.428 7.312 48.878 1.00 39.06 485 VAL A CA 1
ATOM 4002 C C . VAL A 1 485 ? -15.442 6.643 49.824 1.00 39.06 485 VAL A C 1
ATOM 4004 O O . VAL A 1 485 ? -15.909 5.970 50.772 1.00 39.06 485 VAL A O 1
#

Mean predicted aligned error: 10.56 Å

Solvent-accessible surface area (backbone atoms only — not comparable to full-atom values): 25428 Å² total; per-residue (Å²): 120,94,58,62,88,70,62,84,50,91,52,57,67,60,54,51,50,51,53,53,53,51,56,50,50,54,53,49,51,32,74,78,36,74,53,34,78,76,37,54,68,56,56,54,51,50,56,50,54,52,51,49,54,52,49,53,52,27,60,74,78,33,57,87,50,48,66,58,53,52,50,51,38,31,54,52,16,39,51,27,33,47,38,28,76,76,62,77,42,58,70,64,32,49,56,55,24,48,46,61,32,50,54,49,24,52,54,23,52,76,71,67,36,52,60,58,24,35,53,26,50,35,36,51,51,55,35,50,44,56,54,52,46,53,55,44,41,75,75,28,68,90,41,65,69,60,27,40,52,49,46,21,52,48,43,34,50,50,20,43,47,52,20,52,51,39,44,73,78,45,69,91,50,88,42,35,56,51,30,31,43,54,19,19,52,55,19,11,53,37,45,19,50,44,32,62,75,72,42,61,77,56,18,35,58,51,8,52,50,28,35,52,50,16,56,47,38,63,72,75,46,90,50,70,65,57,40,30,49,20,50,15,34,29,51,16,10,48,51,15,35,38,54,48,49,25,70,73,64,76,42,61,66,59,37,41,56,51,35,49,51,50,40,50,49,42,58,75,68,66,54,59,37,70,58,52,22,52,36,53,44,50,37,51,51,36,47,52,52,36,51,51,55,67,44,58,78,58,47,93,84,44,60,61,56,48,51,51,54,49,52,54,52,52,49,56,56,55,52,49,60,73,49,40,87,76,45,76,58,70,58,48,38,52,20,55,53,52,38,50,54,51,48,52,52,49,50,51,53,50,39,71,76,75,20,72,78,50,47,66,62,49,60,69,40,57,57,70,43,44,46,50,56,50,52,50,50,54,51,44,39,65,76,75,38,66,91,76,56,57,74,67,57,48,50,53,52,48,56,52,49,51,53,30,36,74,70,69,44,46,67,57,55,53,46,51,52,52,35,51,50,18,62,74,70,66,35,67,66,60,32,52,54,37,50,52,48,52,52,49,51,54,48,50,55,58,68,66,45,98,62,57,69,69,61,50,55,48,49,52,49,50,54,51,49,50,48,51,50,51,52,50,52,54,51,54,51,53,54,48,59,68,69,78,107

Sequence (485 aa):
MLLLPWLYHPNIGVFFLLCITSQLALFLFFIQTFWGDQYPDLFLISIHAFALIQFYFCNKYYSKLRYLFLLWFAILSVWHMAMYLYADKSILYFTVSFLLLGISLAYYYQNKDQLCSALSAVGLGISFTLIIVKAVTEWFGQNEIFELFFIALIIFAWFAFITYMLIKFIPHSRFNAIPLAVGAWIAGIVFASLMLTFWGNFSLLMGIVFVALAAYLLKAIQSLFLRQIAYCLWVAGQIAVIFYTVDLMNQIIPILFLQLVMLALAYFMRTHWFFVFVQILGLYAAGVACIWDINAHLSWRNIVENFVYLALWNYVFYLGILAIKFIQPTEYQRSLLLAALGIILFSMGFYTLFGKYELAKIEHIPILAFGLPILWFVLFVFLHIQKQFHLFAHFILTAFAVGLIFYGYFDIFICLAIISWALKTQDKVIYGFALATFAVILGFLYYSLDVTFLIKSLSMFLSGLMLLLLTLSLKIFKQKEELDV

Radius of gyration: 25.09 Å; Cα contacts (8 Å, |Δi|>4): 439; chains: 1; bounding box: 66×60×78 Å

Secondary structure (DSSP, 8-state):
-TTGGGTTSS-HHHHHHHHHHHHHHHHHHHHHSTHHHH-HHHHHHHHHHHHHHHHHHHHHH-GGGHHHHHHHHHHHHHHHHHHHHHS---HHHHHHHHHHHHHHHHHHHHTT-HHHHHHHHHHHHHHHHHHHHHHHHHHHTT-HHHHHHHHHHHHHHHHHHHHHHHHHHSTT-TTTHHHHHHHHHHHHHHHHHHHHHH-HHHHHHHHHHHHHHHHHHHHH---HHHHHHHHHHHHHHHHHHHHHHHHHHT-SHHHHHHHHHHHHHHHHTT--HHHHHHHHHHHHHHHHHHHHHHHHTT-GGGHHHHHHHHHHHHHHHHHHHHTGGG-SSHHHHHHHHHHHHHHHHHHHHHHHHH-HHHHHHHTT-HIIIIIHHHHHHHHHIIIIITTTS-HHHHHHHHHHHHHHHHTT-HHHHHHHHHHHHHHHHT-HHHHHHHHHHHHHHHHHHHHHSS--HHHHHHHHHHHHHHHHHHHHHHHHHHHHHTT--

InterPro domains:
  IPR025513 Domain of unknown function DUF4401 [PF14351] (180-475)

Organism: Acinetobacter johnsonii (NCBI:txid40214)

Foldseek 3Di:
DVCVVVLQDLCLPLLVVVLVVVLVVLVCVLVVDPCCVVPVVVSLVVSLVSLVVSQVCCVPRPVVCLVVSLVVLLVLLQVLLCCVLPVVDDCSSVVSSLPVLVVQLVVCLVVLPLQSNLSSLLSVLNSVLVVVLSVLCVVCVVPVLVSLLVSLVVLLVSLVVSLVVSCVSNPPDPNSLVSNLVSLQVSLVSLLVSLVPPCQPVSQVQLVVLLVVLLVQLPPDDDSNSPSNSVSSNSSSLSSNLVNVCVVVVALVSNLVSLVVSLVSCLVSVHQLVSNLVSLLSNLVSQLVNLCVVCVVVDPPVPLVSLVSLLVSLLVLLVVLLCLVVDPDVSNSVSSLLSNLVSLVVNLVCCLVPNPVSVVVNCVVCCSLPVSLVVSVVSCCVRPNVPPDDPVVVVVLVVVSVVCSVVSNSSLVSLVVQCVVCVVVVPPVSNVSSVVSNVVVVVSVLVPPPDDPVVSVVVVVVVSVVSVVVSVVVVVVVVVVVVVD

Nearest PDB structures (foldseek):
  4y5i-assembly1_A  TM=2.953E-01  e=6.275E+00  Homo sapiens

pLDDT: mean 79.83, std 14.41, range [25.59, 95.38]